Protein AF-A0AAU7K905-F1 (afdb_monomer_lite)

Radius of gyration: 33.21 Å; chains: 1; bounding box: 96×46×95 Å

pLDDT: mean 79.75, std 17.95, range [29.95, 98.88]

Secondary structure (DSSP, 8-state):
-----S-TT-EEEE-SS-EEEHHHHHHHHHHHHHHHHHTT--TT-EEEEE---HHHHHHHHHHHHHTT-EEEE--TTS---HHHHHHHTT-SEEEE-GGG----TTS-EEEHHHHS-SS---S-PPP------EEEEEETTTTEEEEEEHHHHHHHHHHHHHHS---TT-EEEEETTS-HHHHHHHHHHHHHTTPEEEEE-SSTTS--------SS----EEEEE------GGGTT-TTHHHHHHHHHHHHTT--EEEE----SSSTTTT-S-HHHHHHHHHHH-SSSEEEEEEEEGGGS-HHHHHHHHHHHHHHHTS-EEEEEE----GGGGGG-GGGTTTHHHHHHHHHHHHHHHHTT--EEEE-TTS-EEEE--SSPPSSSS--EEEE--S-HHHHHHHHHTT-EEEEESSS--HHHHHHHHHHHHHHHHHTT--TTTS-EEEEEEEEE-S-HHHHHHHHHHHHHHHHHT-HHHHHHHHHH-HHHHHHHTT----SS--PPPHHHHHHHHHHHHHHIIIIISEEE-HHHHHHHHHHHHHTT--EEEEE--SS--HHHHHHHHHHHHHHHHTT-STTTT----SEEEEEHHHHHHHHH-HHHHHHHHT-SEEEEE-S--S---TTTTTTEEEE-GGGTTSHHHH-SEEEEPPTTGGGTGGGGTT----

InterPro domains:
  IPR011251 Luciferase-like domain [PF00296] (221-541)
  IPR024011 Natural product biosynthesis luciferase-like monooxygenase domain [TIGR04020] (222-572)
  IPR036661 Luciferase-like domain superfamily [G3DSA:3.20.20.30] (220-571)
  IPR036661 Luciferase-like domain superfamily [SSF51679] (220-570)
  IPR050766 Bacterial Luciferase Oxidoreductase [PTHR30137] (219-563)

Foldseek 3Di:
DDQDPPDQFAWLEAEPVDTHTPVNLLLLLVLLLVLCVVVVNAAAAEEEEEEDDPNLLQSNVSNCVQRQYAYEYEHNVLPDDCLLVCVLQVHQAYEYAPVPDDCNDPGHYDHSVSSNDPPDPDPDPPDRDPHKHKYWYADSVQRWIFIFTPVLLVVLLVVCVVQPDDDQQAEEEEAPQDDPVVSNSVSVSCSNSNYHYYYYHLDPPALDDFFDDDPDLLQAAEAAEEFADDDVVCPPPVCPLVLVVLQVCQVQPHAAYEQEDDDDANGSNVGPDLLVVLLVSLQSHAHHAYEYPADQPLLDQLLCVLQSQLSSQVSNVRRYAHAYELDDDQVSCPSPNVCNVVSVVVSVVSVVVSFCLLLFHWDWDQDPVRDTDTDHYPPHHNDNGHQYEYEDEDDLVSLLVCLLVVHAYEYELLQDDLVVLLVSLVNNLVSVVVNPHHSLSHAAEYEAAAFADDFFVVQLVQCLVLQLVLCLSDPVSLVSLCVRDVVVVVVVVVDDDDDDDDDDPPVVSVVSSNVSSVCRSQPGHCTYYLVSNLVVSVSCVVSVHHYYHHHQNSGHDSVSSVVRVVRVSVSVVSNDCVSVPDPLHQEYEDEPVSQLVQCVDPSNVSVLLNHQAYEYEDDDDDDHDPSNVVRYDYDYVVVVSDPVSSRPDMDDDDPVCSPPDNPVVNPPDD

Sequence (670 aa):
MYLSEKIAYRTALVTKAATLSVELLKSQIAAICYGLEKKNIRYNDTVFVMISDEMQLLPLAWALIRSGLKSIFYDPINGSDISSLVSSLKARCIIAARCHTIDIINYEVIAIEDLISSEILSDKDPETIEQPFSWSFYNSDTQKIYALSSKEISGFYSKLDVAVNIETGDNILLSECLPFQRRLLEMIWASINGLTIIAERLDENIPINRYKQDREILDMNFGLFYFGSYVEEAEKERYKLLFDTAKYADDHGFTSVWTPERHFNEFGGLYPNPSVISAALAVSTSKVQIRSGSLVAPLHHAARIAEDWSVVDNLSGGRAAISFASGWQCDDFIFFPENYSVRHEHMMLQLDEVRRLWEGQKVTFKNGLGNDIQVAIYPKPVQKKLPVWITVAGKVETFIDAGKIGANILTHLLWQNTDELIEKIAAYRKSLKENGFDPRSGIVSVMAHTYLGEDNETVKEKVRQPLKNYIRSSTQLIQAMVKSNDQAIAFKDKGRYGSVNGEIPEHLLDELTEIAFQRFFEHAGLLGTIEKVKEMIRKLKSYDVDEVACLTDFGLGRQDILQGLTYLNELRSFYDKTTRNSYPVSIVHCTQQSLLDAAANPELTGFLSAQQQIIVEAQDFQEIPKSLLSKVLIINDADGAGIEQMAIKSFSFSEAELKTSFNALINDEF

Structure (mmCIF, N/CA/C/O backbone):
data_AF-A0AAU7K905-F1
#
_entry.id   AF-A0AAU7K905-F1
#
loop_
_atom_site.group_PDB
_atom_site.id
_atom_site.type_symbol
_atom_site.label_atom_id
_atom_site.label_alt_id
_atom_site.label_comp_id
_atom_site.label_asym_id
_atom_site.label_entity_id
_atom_site.label_seq_id
_atom_site.pdbx_PDB_ins_code
_atom_site.Cartn_x
_atom_site.Cartn_y
_atom_site.Cartn_z
_atom_site.occupancy
_atom_site.B_iso_or_equiv
_atom_site.auth_seq_id
_atom_site.auth_comp_id
_atom_site.auth_asym_id
_atom_site.auth_atom_id
_atom_site.pdbx_PDB_model_num
ATOM 1 N N . MET A 1 1 ? -27.452 18.295 25.384 1.00 57.56 1 MET A N 1
ATOM 2 C CA . MET A 1 1 ? -26.486 17.216 25.066 1.00 57.56 1 MET A CA 1
ATOM 3 C C . MET A 1 1 ? -26.288 17.216 23.563 1.00 57.56 1 MET A C 1
ATOM 5 O O . MET A 1 1 ? -27.291 17.248 22.864 1.00 57.56 1 MET A O 1
ATOM 9 N N . TYR A 1 2 ? -25.050 17.216 23.070 1.00 65.56 2 TYR A N 1
ATOM 10 C CA . TYR A 1 2 ? -24.759 17.227 21.632 1.00 65.56 2 TYR A CA 1
ATOM 11 C C . TYR A 1 2 ? -23.857 16.049 21.285 1.00 65.56 2 TYR A C 1
ATOM 13 O O . TYR A 1 2 ? -22.916 15.764 22.022 1.00 65.56 2 TYR A O 1
ATOM 21 N N . LEU A 1 3 ? -24.150 15.371 20.174 1.00 65.06 3 LEU A N 1
ATOM 22 C CA . LEU A 1 3 ? -23.233 14.381 19.618 1.00 65.06 3 LEU A CA 1
ATOM 23 C C . LEU A 1 3 ? -21.986 15.125 19.125 1.00 65.06 3 LEU A C 1
ATOM 25 O O . LEU A 1 3 ? -22.121 16.115 18.407 1.00 65.06 3 LEU A O 1
ATOM 29 N N . SER A 1 4 ? -20.793 14.672 19.510 1.00 60.16 4 SER A N 1
ATOM 30 C CA . SER A 1 4 ? -19.552 15.374 19.172 1.00 60.16 4 SER A CA 1
ATOM 31 C C . SER A 1 4 ? -19.390 15.562 17.660 1.00 60.16 4 SER A C 1
ATOM 33 O O . SER A 1 4 ? -19.413 14.600 16.893 1.00 60.16 4 SER A O 1
ATOM 35 N N . GLU A 1 5 ? -19.164 16.803 17.226 1.00 55.59 5 GLU A N 1
ATOM 36 C CA . GLU A 1 5 ? -18.788 17.125 15.841 1.00 55.59 5 GLU A CA 1
ATOM 37 C C . GLU A 1 5 ? -17.278 17.052 15.605 1.00 55.59 5 GLU A C 1
ATOM 39 O O . GLU A 1 5 ? -16.818 17.185 14.472 1.00 55.59 5 GLU A O 1
ATOM 44 N N . LYS A 1 6 ? -16.489 16.853 16.670 1.00 46.66 6 LYS A N 1
ATOM 45 C CA . LYS A 1 6 ? -15.054 17.150 16.656 1.00 46.66 6 LYS A CA 1
ATOM 46 C C . LYS A 1 6 ? -14.233 16.301 15.687 1.00 46.66 6 LYS A C 1
ATOM 48 O O . LYS A 1 6 ? -13.104 16.692 15.416 1.00 46.66 6 LYS A O 1
ATOM 53 N N . ILE A 1 7 ? -14.753 15.198 15.136 1.00 47.22 7 ILE A N 1
ATOM 54 C CA . ILE A 1 7 ? -14.076 14.433 14.074 1.00 47.22 7 ILE A CA 1
ATOM 55 C C . ILE A 1 7 ? -15.118 13.758 13.159 1.00 47.22 7 ILE A C 1
ATOM 57 O O . ILE A 1 7 ? -15.653 12.702 13.487 1.00 47.22 7 ILE A O 1
ATOM 61 N N . ALA A 1 8 ? -15.378 14.331 11.981 1.00 38.41 8 ALA A N 1
ATOM 62 C CA . ALA A 1 8 ? -16.403 13.875 11.029 1.00 38.41 8 ALA A CA 1
ATOM 63 C C . ALA A 1 8 ? -16.128 12.527 10.312 1.00 38.41 8 ALA A C 1
ATOM 65 O O . ALA A 1 8 ? -16.880 12.157 9.424 1.00 38.41 8 ALA A O 1
ATOM 66 N N . TYR A 1 9 ? -15.096 11.762 10.684 1.00 48.28 9 TYR A N 1
ATOM 67 C CA . TYR A 1 9 ? -14.686 10.545 9.956 1.00 48.28 9 TYR A CA 1
ATOM 68 C C . TYR A 1 9 ? -14.266 9.388 10.878 1.00 48.28 9 TYR A C 1
ATOM 70 O O . TYR A 1 9 ? -13.428 8.563 10.517 1.00 48.28 9 TYR A O 1
ATOM 78 N N . ARG A 1 10 ? -14.816 9.337 12.098 1.00 67.94 10 ARG A N 1
ATOM 79 C CA . ARG A 1 10 ? -14.471 8.328 13.111 1.00 67.94 10 ARG A CA 1
ATOM 80 C C . ARG A 1 10 ? -15.519 7.208 13.205 1.00 67.94 10 ARG A C 1
ATOM 82 O O . ARG A 1 10 ? -16.680 7.384 12.838 1.00 67.94 10 ARG A O 1
ATOM 89 N N . THR A 1 11 ? -15.104 6.053 13.727 1.00 76.81 11 THR A N 1
ATOM 90 C CA . THR A 1 11 ? -16.010 4.996 14.204 1.00 76.81 11 THR A CA 1
ATOM 91 C C . THR A 1 11 ? -16.656 5.421 15.524 1.00 76.81 11 THR A C 1
ATOM 93 O O . THR A 1 11 ? -15.945 5.847 16.433 1.00 76.81 11 THR A O 1
ATOM 96 N N . ALA A 1 12 ? -17.980 5.313 15.630 1.00 84.06 12 ALA A N 1
ATOM 97 C CA . ALA A 1 12 ? -18.737 5.619 16.842 1.00 84.06 12 ALA A CA 1
ATOM 98 C C . ALA A 1 12 ? -18.852 4.405 17.772 1.00 84.06 12 ALA A C 1
ATOM 100 O O . ALA A 1 12 ? -18.585 4.528 18.963 1.00 84.06 12 ALA A O 1
ATOM 101 N N . LEU A 1 13 ? -19.219 3.244 17.223 1.00 86.44 13 LEU A N 1
ATOM 102 C CA . LEU A 1 13 ? -19.453 2.010 17.973 1.00 86.44 13 LEU A CA 1
ATOM 103 C C . LEU A 1 13 ? -18.890 0.806 17.213 1.00 86.44 13 LEU A C 1
ATOM 105 O O . LEU A 1 13 ? -18.982 0.733 15.989 1.00 86.44 13 LEU A O 1
ATOM 109 N N . VAL A 1 14 ? -18.326 -0.136 17.957 1.00 83.56 14 VAL A N 1
ATOM 110 C CA . VAL A 1 14 ? -17.782 -1.407 17.485 1.00 83.56 14 VAL A CA 1
ATOM 111 C C . VAL A 1 14 ? -18.382 -2.508 18.339 1.00 83.56 14 VAL A C 1
ATOM 113 O O . VAL A 1 14 ? -18.358 -2.405 19.564 1.00 83.56 14 VAL A O 1
ATOM 116 N N . THR A 1 15 ? -18.896 -3.546 17.695 1.00 81.00 15 THR A N 1
ATOM 117 C CA . THR A 1 15 ? -19.285 -4.809 18.331 1.00 81.00 15 THR A CA 1
ATOM 118 C C . THR A 1 15 ? -18.633 -5.956 17.571 1.00 81.00 15 THR A C 1
ATOM 120 O O . THR A 1 15 ? -18.072 -5.767 16.487 1.00 81.00 15 THR A O 1
ATOM 123 N N . LYS A 1 16 ? -18.792 -7.177 18.077 1.00 71.31 16 LYS A N 1
ATOM 124 C CA . LYS A 1 16 ? -18.232 -8.378 17.449 1.00 71.31 16 LYS A CA 1
ATOM 125 C C . LYS A 1 16 ? -18.701 -8.585 16.017 1.00 71.31 16 LYS A C 1
ATOM 127 O O . LYS A 1 16 ? -17.991 -9.155 15.190 1.00 71.31 16 LYS A O 1
ATOM 132 N N . ALA A 1 17 ? -19.932 -8.163 15.741 1.00 68.31 17 ALA A N 1
ATOM 133 C CA . ALA A 1 17 ? -20.607 -8.409 14.479 1.00 68.31 17 ALA A CA 1
ATOM 134 C C . ALA A 1 17 ? -20.455 -7.259 13.474 1.00 68.31 17 ALA A C 1
ATOM 136 O O . ALA A 1 17 ? -20.568 -7.500 12.271 1.00 68.31 17 ALA A O 1
ATOM 137 N N . ALA A 1 18 ? -20.248 -6.019 13.934 1.00 76.62 18 ALA A N 1
ATOM 138 C CA . ALA A 1 18 ? -20.333 -4.849 13.068 1.00 76.62 18 ALA A CA 1
ATOM 139 C C . ALA A 1 18 ? -19.578 -3.621 13.607 1.00 76.62 18 ALA A C 1
ATOM 141 O O . ALA A 1 18 ? -19.171 -3.545 14.764 1.00 76.62 18 ALA A O 1
ATOM 142 N N . THR A 1 19 ? -19.464 -2.611 12.744 1.00 80.75 19 THR A N 1
ATOM 143 C CA . THR A 1 19 ? -18.929 -1.285 13.060 1.00 80.75 19 THR A CA 1
ATOM 144 C C . THR A 1 19 ? -19.926 -0.220 12.609 1.00 80.75 19 THR A C 1
ATOM 146 O O . THR A 1 19 ? -20.408 -0.262 11.477 1.00 80.75 19 THR A O 1
ATOM 149 N N . LEU A 1 20 ? -20.174 0.782 13.454 1.00 80.25 20 LEU A N 1
ATOM 150 C CA . LEU A 1 20 ? -21.014 1.943 13.165 1.00 80.25 20 LEU A CA 1
ATOM 151 C C . LEU A 1 20 ? -20.163 3.216 13.104 1.00 80.25 20 LEU A C 1
ATOM 153 O O . LEU A 1 20 ? -19.542 3.611 14.093 1.00 80.25 20 LEU A O 1
ATOM 157 N N . SER A 1 21 ? -20.127 3.882 11.947 1.00 81.94 21 SER A N 1
ATOM 158 C CA . SER A 1 21 ? -19.448 5.176 11.788 1.00 81.94 21 SER A CA 1
ATOM 159 C C . SER A 1 21 ? -20.262 6.323 12.397 1.00 81.94 21 SER A C 1
ATOM 161 O O . SER A 1 21 ? -21.481 6.227 12.526 1.00 81.94 21 SER A O 1
ATOM 163 N N . VAL A 1 22 ? -19.609 7.438 12.747 1.00 79.88 22 VAL A N 1
ATOM 164 C CA . VAL A 1 22 ? -20.302 8.647 13.240 1.00 79.88 22 VAL A CA 1
ATOM 165 C C . VAL A 1 22 ? -21.291 9.189 12.199 1.00 79.88 22 VAL A C 1
ATOM 167 O O . VAL A 1 22 ? -22.382 9.624 12.556 1.00 79.88 22 VAL A O 1
ATOM 170 N N . GLU A 1 23 ? -20.938 9.140 10.915 1.00 77.06 23 GLU A N 1
ATOM 171 C CA . GLU A 1 23 ? -21.804 9.579 9.813 1.00 77.06 23 GLU A CA 1
ATOM 172 C C . GLU A 1 23 ? -23.053 8.697 9.678 1.00 77.06 23 GLU A C 1
ATOM 174 O O . GLU A 1 23 ? -24.173 9.204 9.565 1.00 77.06 23 GLU A O 1
ATOM 179 N N . LEU A 1 24 ? -22.879 7.375 9.767 1.00 80.94 24 LEU A N 1
ATOM 180 C CA . LEU A 1 24 ? -23.996 6.441 9.722 1.00 80.94 24 LEU A CA 1
ATOM 181 C C . LEU A 1 24 ? -24.872 6.563 10.975 1.00 80.94 24 LEU A C 1
ATOM 183 O O . LEU A 1 24 ? -26.093 6.572 10.848 1.00 80.94 24 LEU A O 1
ATOM 187 N N . LEU A 1 25 ? -24.276 6.749 12.159 1.00 85.38 25 LEU A N 1
ATOM 188 C CA . LEU A 1 25 ? -25.006 7.026 13.400 1.00 85.38 25 LEU A CA 1
ATOM 189 C C . LEU A 1 25 ? -25.873 8.286 13.263 1.00 85.38 25 LEU A C 1
ATOM 191 O O . LEU A 1 25 ? -27.060 8.242 13.571 1.00 85.38 25 LEU A O 1
ATOM 195 N N . LYS A 1 26 ? -25.320 9.397 12.756 1.00 83.75 26 LYS A N 1
ATOM 196 C CA . LYS A 1 26 ? -26.085 10.633 12.501 1.00 83.75 26 LYS A CA 1
ATOM 197 C C . LYS A 1 26 ? -27.247 10.393 11.541 1.00 83.75 26 LYS A C 1
ATOM 199 O O . LYS A 1 26 ? -28.369 10.814 11.820 1.00 83.75 26 LYS A O 1
ATOM 204 N N . SER A 1 27 ? -26.981 9.679 10.450 1.00 82.50 27 SER A N 1
ATOM 205 C CA . SER A 1 27 ? -27.988 9.344 9.441 1.00 82.50 27 SER A CA 1
ATOM 206 C C . SER A 1 27 ? -29.118 8.496 10.030 1.00 82.50 27 SER A C 1
ATOM 208 O O . SER A 1 27 ? -30.290 8.774 9.788 1.00 82.50 27 SER A O 1
ATOM 210 N N . GLN A 1 28 ? -28.787 7.502 10.861 1.00 87.44 28 GLN A N 1
ATOM 211 C CA . GLN A 1 28 ? -29.771 6.669 11.552 1.00 87.44 28 GLN A CA 1
ATOM 212 C C . GLN A 1 28 ? -30.577 7.463 12.583 1.00 87.44 28 GLN A C 1
ATOM 214 O O . GLN A 1 28 ? -31.793 7.313 12.628 1.00 87.44 28 GLN A O 1
ATOM 219 N N . ILE A 1 29 ? -29.946 8.348 13.364 1.00 88.50 29 ILE A N 1
ATOM 220 C CA . ILE A 1 29 ? -30.653 9.226 14.311 1.00 88.50 29 ILE A CA 1
ATOM 221 C C . ILE A 1 29 ? -31.690 10.082 13.574 1.00 88.50 29 ILE A C 1
ATOM 223 O O . ILE A 1 29 ? -32.847 10.132 13.986 1.00 88.50 29 ILE A O 1
ATOM 227 N N . ALA A 1 30 ? -31.295 10.729 12.473 1.00 84.06 30 ALA A N 1
ATOM 228 C CA . ALA A 1 30 ? -32.196 11.561 11.678 1.00 84.06 30 ALA A CA 1
ATOM 229 C C . ALA A 1 30 ? -33.360 10.746 11.089 1.00 84.06 30 ALA A C 1
ATOM 231 O O . ALA A 1 30 ? -34.516 11.161 11.195 1.00 84.06 30 ALA A O 1
ATOM 232 N N . ALA A 1 31 ? -33.067 9.564 10.536 1.00 85.19 31 ALA A N 1
ATOM 233 C CA . ALA A 1 31 ? -34.082 8.662 9.999 1.00 85.19 31 ALA A CA 1
ATOM 234 C C . ALA A 1 31 ? -35.088 8.224 11.076 1.00 85.19 31 ALA A C 1
ATOM 236 O O . ALA A 1 31 ? -36.293 8.286 10.844 1.00 85.19 31 ALA A O 1
ATOM 237 N N . ILE A 1 32 ? -34.613 7.856 12.272 1.00 90.62 32 ILE A N 1
ATOM 238 C CA . ILE A 1 32 ? -35.480 7.447 13.383 1.00 90.62 32 ILE A CA 1
ATOM 239 C C . ILE A 1 32 ? -36.358 8.615 13.844 1.00 90.62 32 ILE A C 1
ATOM 241 O O . ILE A 1 32 ? -37.563 8.421 13.984 1.00 90.62 32 ILE A O 1
ATOM 245 N N . CYS A 1 33 ? -35.808 9.822 14.030 1.00 87.12 33 CYS A N 1
ATOM 246 C CA . CYS A 1 33 ? -36.604 11.005 14.388 1.00 87.12 33 CYS A CA 1
ATOM 247 C C . CYS A 1 33 ? -37.746 11.242 13.385 1.00 87.12 33 CYS A C 1
ATOM 249 O O . CYS A 1 33 ? -38.899 11.409 13.781 1.00 87.12 33 CYS A O 1
ATOM 251 N N . TYR A 1 34 ? -37.443 11.184 12.086 1.00 85.19 34 TYR A N 1
ATOM 252 C CA . TYR A 1 34 ? -38.445 11.332 11.031 1.00 85.19 34 TYR A CA 1
ATOM 253 C C . TYR A 1 34 ? -39.488 10.200 11.045 1.00 85.19 34 TYR A C 1
ATOM 255 O O . TYR A 1 34 ? -40.691 10.438 10.905 1.00 85.19 34 TYR A O 1
ATOM 263 N N . GLY A 1 35 ? -39.046 8.956 11.251 1.00 87.94 35 GLY A N 1
ATOM 264 C CA . GLY A 1 35 ? -39.923 7.795 11.385 1.00 87.94 35 GLY A CA 1
ATOM 265 C C . GLY A 1 35 ? -40.901 7.928 12.556 1.00 87.94 35 GLY A C 1
ATOM 266 O O . GLY A 1 35 ? -42.090 7.639 12.395 1.00 87.94 35 GLY A O 1
ATOM 267 N N . LEU A 1 36 ? -40.427 8.418 13.708 1.00 89.25 36 LEU A N 1
ATOM 268 C CA . LEU A 1 36 ? -41.250 8.685 14.893 1.00 89.25 36 LEU A CA 1
ATOM 269 C C . LEU A 1 36 ? -42.337 9.727 14.587 1.00 89.25 36 LEU A C 1
ATOM 271 O O . LEU A 1 36 ? -43.516 9.483 14.856 1.00 89.25 36 LEU A O 1
ATOM 275 N N . GLU A 1 37 ? -41.976 10.838 13.938 1.00 86.56 37 GLU A N 1
ATOM 276 C CA . GLU A 1 37 ? -42.933 11.873 13.523 1.00 86.56 37 GLU A CA 1
ATOM 277 C C . GLU A 1 37 ? -43.985 11.335 12.544 1.00 86.56 37 GLU A C 1
ATOM 279 O O . GLU A 1 37 ? -45.184 11.578 12.716 1.00 86.56 37 GLU A O 1
ATOM 284 N N . LYS A 1 38 ? -43.569 10.545 11.544 1.00 87.12 38 LYS A N 1
ATOM 285 C CA . LYS A 1 38 ? -44.470 9.919 10.558 1.00 87.12 38 LYS A CA 1
ATOM 286 C C . LYS A 1 38 ? -45.449 8.939 11.207 1.00 87.12 38 LYS A C 1
ATOM 288 O O . LYS A 1 38 ? -46.586 8.806 10.751 1.00 87.12 38 LYS A O 1
ATOM 293 N N . LYS A 1 39 ? -45.029 8.274 12.285 1.00 88.31 39 LYS A N 1
ATOM 294 C CA . LYS A 1 39 ? -45.870 7.415 13.133 1.00 88.31 39 LYS A CA 1
ATOM 295 C C . LYS A 1 39 ? -46.703 8.201 14.152 1.00 88.31 39 LYS A C 1
ATOM 297 O O . LYS A 1 39 ? -47.435 7.603 14.937 1.00 88.31 39 LYS A O 1
ATOM 302 N N . ASN A 1 40 ? -46.662 9.534 14.097 1.00 87.81 40 ASN A N 1
ATOM 303 C CA . ASN A 1 40 ? -47.396 10.436 14.977 1.00 87.81 40 ASN A CA 1
ATOM 304 C C . ASN A 1 40 ? -47.043 10.237 16.464 1.00 87.81 40 ASN A C 1
ATOM 306 O O . ASN A 1 40 ? -47.911 10.380 17.325 1.00 87.81 40 ASN A O 1
ATOM 310 N N . ILE A 1 41 ? -45.781 9.896 16.741 1.00 89.25 41 ILE A N 1
ATOM 311 C CA . ILE A 1 41 ? -45.186 9.882 18.080 1.00 89.25 41 ILE A CA 1
ATOM 312 C C . ILE A 1 41 ? -44.558 11.255 18.292 1.00 89.25 41 ILE A C 1
ATOM 314 O O . ILE A 1 41 ? -43.753 11.706 17.476 1.00 89.25 41 ILE A O 1
ATOM 318 N N . ARG A 1 42 ? -44.969 11.953 19.347 1.00 83.81 42 ARG A N 1
ATOM 319 C CA . ARG A 1 42 ? -44.651 13.369 19.558 1.00 83.81 42 ARG A CA 1
ATOM 320 C C . ARG A 1 42 ? -44.002 13.593 20.913 1.00 83.81 42 ARG A C 1
ATOM 322 O O . ARG A 1 42 ? -44.074 12.747 21.795 1.00 83.81 42 ARG A O 1
ATOM 329 N N . TYR A 1 43 ? -43.411 14.773 21.076 1.00 84.31 43 TYR A N 1
ATOM 330 C CA . TYR A 1 43 ? -42.868 15.256 22.344 1.00 84.31 43 TYR A CA 1
ATOM 331 C C . TYR A 1 43 ? -43.744 14.873 23.550 1.00 84.31 43 TYR A C 1
ATOM 333 O O . TYR A 1 43 ? -44.965 15.036 23.500 1.00 84.31 43 TYR A O 1
ATOM 341 N N . ASN A 1 44 ? -43.108 14.413 24.634 1.00 82.06 44 ASN A N 1
ATOM 342 C CA . ASN A 1 44 ? -43.742 13.978 25.885 1.00 82.06 44 ASN A CA 1
ATOM 343 C C . ASN A 1 44 ? -44.540 12.654 25.814 1.00 82.06 44 ASN A C 1
ATOM 345 O O . ASN A 1 44 ? -45.006 12.181 26.857 1.00 82.06 44 ASN A O 1
ATOM 349 N N . ASP A 1 45 ? -44.666 12.017 24.641 1.00 87.00 45 ASP A N 1
ATOM 350 C CA . ASP A 1 45 ? -45.200 10.654 24.556 1.00 87.00 45 ASP A CA 1
ATOM 351 C C . ASP A 1 45 ? -44.290 9.677 25.311 1.00 87.00 45 ASP A C 1
ATOM 353 O O . ASP A 1 45 ? -43.060 9.786 25.302 1.00 87.00 45 ASP A O 1
ATOM 357 N N . THR A 1 46 ? -44.913 8.698 25.969 1.00 87.50 46 THR A N 1
ATOM 358 C CA . THR A 1 46 ? -44.197 7.616 26.654 1.00 87.50 46 THR A CA 1
ATOM 359 C C . THR A 1 46 ? -43.962 6.460 25.698 1.00 87.50 46 THR A C 1
ATOM 361 O O . THR A 1 46 ? -44.913 5.952 25.109 1.00 87.50 46 THR A O 1
ATOM 364 N N . VAL A 1 47 ? -42.714 6.030 25.545 1.00 89.75 47 VAL A N 1
ATOM 365 C CA . VAL A 1 47 ? -42.321 4.954 24.630 1.00 89.75 47 VAL A CA 1
ATOM 366 C C . VAL A 1 47 ? -41.553 3.890 25.394 1.00 89.75 47 VAL A C 1
ATOM 368 O O . VAL A 1 47 ? -40.613 4.194 26.129 1.00 89.75 47 VAL A O 1
ATOM 371 N N . PHE A 1 48 ? -41.953 2.637 25.205 1.00 89.06 48 PHE A N 1
ATOM 372 C CA . PHE A 1 48 ? -41.273 1.487 25.787 1.00 89.06 48 PHE A CA 1
ATOM 373 C C . PHE A 1 48 ? -40.252 0.938 24.785 1.00 89.06 48 PHE A C 1
ATOM 375 O O . PHE A 1 48 ? -40.588 0.755 23.618 1.00 89.06 48 PHE A O 1
ATOM 382 N N . VAL A 1 49 ? -39.012 0.698 25.207 1.00 89.75 49 VAL A N 1
ATOM 383 C CA . VAL A 1 49 ? -37.908 0.281 24.329 1.00 89.75 49 VAL A CA 1
ATOM 384 C C . VAL A 1 49 ? -37.424 -1.103 24.733 1.00 89.75 49 VAL A C 1
ATOM 386 O O . VAL A 1 49 ? -36.997 -1.301 25.868 1.00 89.75 49 VAL A O 1
ATOM 389 N N . MET A 1 50 ? -37.460 -2.037 23.784 1.00 86.56 50 MET A N 1
ATOM 390 C CA . MET A 1 50 ? -37.040 -3.429 23.942 1.00 86.56 50 MET A CA 1
ATOM 391 C C . MET A 1 50 ? -36.013 -3.805 22.874 1.00 86.56 50 MET A C 1
ATOM 393 O O . MET A 1 50 ? -36.294 -4.558 21.939 1.00 86.56 50 MET A O 1
ATOM 397 N N . ILE A 1 51 ? -34.816 -3.241 22.998 1.00 85.69 51 ILE A N 1
ATOM 398 C CA . ILE A 1 51 ? -33.695 -3.494 22.091 1.00 85.69 51 ILE A CA 1
ATOM 399 C C . ILE A 1 51 ? -32.460 -3.793 22.932 1.00 85.69 51 ILE A C 1
ATOM 401 O O . ILE A 1 51 ? -32.102 -3.000 23.799 1.00 85.69 51 ILE A O 1
ATOM 405 N N . SER A 1 52 ? -31.825 -4.932 22.662 1.00 77.94 52 SER A N 1
ATOM 406 C CA . SER A 1 52 ? -30.562 -5.347 23.281 1.00 77.94 52 SER A CA 1
ATOM 407 C C . SER A 1 52 ? -29.344 -5.081 22.395 1.00 77.94 52 SER A C 1
ATOM 409 O O . SER A 1 52 ? -28.269 -4.861 22.936 1.00 77.94 52 SER A O 1
ATOM 411 N N . ASP A 1 53 ? -29.508 -5.059 21.066 1.00 85.88 53 ASP A N 1
ATOM 412 C CA . ASP A 1 53 ? -28.423 -4.795 20.111 1.00 85.88 53 ASP A CA 1
ATOM 413 C C . ASP A 1 53 ? -27.960 -3.334 20.190 1.00 85.88 53 ASP A C 1
ATOM 415 O O . ASP A 1 53 ? -28.704 -2.402 19.865 1.00 85.88 53 ASP A O 1
ATOM 419 N N . GLU A 1 54 ? -26.707 -3.130 20.586 1.00 87.75 54 GLU A N 1
ATOM 420 C CA . GLU A 1 54 ? -26.076 -1.825 20.757 1.00 87.75 54 GLU A CA 1
ATOM 421 C C . GLU A 1 54 ? -26.051 -1.013 19.455 1.00 87.75 54 GLU A C 1
ATOM 423 O O . GLU A 1 54 ? -26.158 0.218 19.501 1.00 87.75 54 GLU A O 1
ATOM 428 N N . MET A 1 55 ? -25.971 -1.685 18.298 1.00 88.31 55 MET A N 1
ATOM 429 C CA . MET A 1 55 ? -25.972 -1.047 16.975 1.00 88.31 55 MET A CA 1
ATOM 430 C C . MET A 1 55 ? -27.300 -0.364 16.658 1.00 88.31 55 MET A C 1
ATOM 432 O O . MET A 1 55 ? -27.326 0.625 15.928 1.00 88.31 55 MET A O 1
ATOM 436 N N . GLN A 1 56 ? -28.398 -0.870 17.215 1.00 90.25 56 GLN A N 1
ATOM 437 C CA . GLN A 1 56 ? -29.737 -0.302 17.074 1.00 90.25 56 GLN A CA 1
ATOM 438 C C . GLN A 1 56 ? -30.087 0.616 18.252 1.00 90.25 56 GLN A C 1
ATOM 440 O O . GLN A 1 56 ? -30.715 1.665 18.080 1.00 90.25 56 GLN A O 1
ATOM 445 N N . LEU A 1 57 ? -29.651 0.239 19.454 1.00 90.69 57 LEU A N 1
ATOM 446 C CA . LEU A 1 57 ? -29.980 0.915 20.699 1.00 90.69 57 LEU A CA 1
ATOM 447 C C . LEU A 1 57 ? -29.351 2.310 20.791 1.00 90.69 57 LEU A C 1
ATOM 449 O O . LEU A 1 57 ? -30.029 3.243 21.220 1.00 90.69 57 LEU A O 1
ATOM 453 N N . LEU A 1 58 ? -28.093 2.484 20.366 1.00 92.44 58 LEU A N 1
ATOM 454 C CA . LEU A 1 58 ? -27.407 3.780 20.437 1.00 92.44 58 LEU A CA 1
ATOM 455 C C . LEU A 1 58 ? -28.058 4.861 19.546 1.00 92.44 58 LEU A C 1
ATOM 457 O O . LEU A 1 58 ? -28.364 5.939 20.069 1.00 92.44 58 LEU A O 1
ATOM 461 N N . PRO A 1 59 ? -28.317 4.620 18.242 1.00 92.00 59 PRO A N 1
ATOM 462 C CA . PRO A 1 59 ? -29.068 5.561 17.412 1.00 92.00 59 PRO A CA 1
ATOM 463 C C . PRO A 1 59 ? -30.470 5.851 17.956 1.00 92.00 59 PRO A C 1
ATOM 465 O O . PRO A 1 59 ? -30.886 7.011 17.979 1.00 92.00 59 PRO A O 1
ATOM 468 N N . LEU A 1 60 ? -31.189 4.822 18.426 1.00 93.25 60 LEU A N 1
ATOM 469 C CA . LEU A 1 60 ? -32.534 4.988 18.974 1.00 93.25 60 LEU A CA 1
ATOM 470 C C . LEU A 1 60 ? -32.523 5.862 20.227 1.00 93.25 60 LEU A C 1
ATOM 472 O O . LEU A 1 60 ? -33.292 6.812 20.305 1.00 93.25 60 LEU A O 1
ATOM 476 N N . ALA A 1 61 ? -31.636 5.593 21.185 1.00 91.19 61 ALA A N 1
ATOM 477 C CA . ALA A 1 61 ? -31.521 6.384 22.405 1.00 91.19 61 ALA A CA 1
ATOM 478 C C . ALA A 1 61 ? -31.274 7.870 22.101 1.00 91.19 61 ALA A C 1
ATOM 480 O O . ALA A 1 61 ? -31.947 8.738 22.661 1.00 91.19 61 ALA A O 1
ATOM 481 N N . TRP A 1 62 ? -30.374 8.169 21.159 1.00 90.25 62 TRP A N 1
ATOM 482 C CA . TRP A 1 62 ? -30.144 9.536 20.695 1.00 90.25 62 TRP A CA 1
ATOM 483 C C . TRP A 1 62 ? -31.378 10.162 20.042 1.00 90.25 62 TRP A C 1
ATOM 485 O O . TRP A 1 62 ? -31.675 11.326 20.313 1.00 90.25 62 TRP A O 1
ATOM 495 N N . ALA A 1 63 ? -32.103 9.415 19.208 1.00 89.44 63 ALA A N 1
ATOM 496 C CA . ALA A 1 63 ? -33.327 9.897 18.577 1.00 89.44 63 ALA A CA 1
ATOM 497 C C . ALA A 1 63 ? -34.427 10.190 19.611 1.00 89.44 63 ALA A C 1
ATOM 499 O O . ALA A 1 63 ? -35.027 11.259 19.573 1.00 89.44 63 ALA A O 1
ATOM 500 N N . LEU A 1 64 ? -34.631 9.310 20.597 1.00 89.56 64 LEU A N 1
ATOM 501 C CA . LEU A 1 64 ? -35.611 9.510 21.672 1.00 89.56 64 LEU A CA 1
ATOM 502 C C . LEU A 1 64 ? -35.287 10.746 22.528 1.00 89.56 64 LEU A C 1
ATOM 504 O O . LEU A 1 64 ? -36.198 11.509 22.856 1.00 89.56 64 LEU A O 1
ATOM 508 N N . ILE A 1 65 ? -34.001 10.971 22.844 1.00 85.75 65 ILE A N 1
ATOM 509 C CA . ILE A 1 65 ? -33.536 12.194 23.522 1.00 85.75 65 ILE A CA 1
ATOM 510 C C . ILE A 1 65 ? -33.850 13.424 22.661 1.00 85.75 65 ILE A C 1
ATOM 512 O O . ILE A 1 65 ? -34.425 14.387 23.164 1.00 85.75 65 ILE A O 1
ATOM 516 N N . ARG A 1 66 ? -33.503 13.399 21.365 1.00 83.06 66 ARG A N 1
ATOM 517 C CA . ARG A 1 66 ? -33.737 14.526 20.441 1.00 83.06 66 ARG A CA 1
ATOM 518 C C . ARG A 1 66 ? -35.220 14.830 20.232 1.00 83.06 66 ARG A C 1
ATOM 520 O O . ARG A 1 66 ? -35.579 15.992 20.092 1.00 83.06 66 ARG A O 1
ATOM 527 N N . SER A 1 67 ? -36.075 13.811 20.240 1.00 84.62 67 SER A N 1
ATOM 528 C CA . SER A 1 67 ? -37.530 13.955 20.132 1.00 84.62 67 SER A CA 1
ATOM 529 C C . SER A 1 67 ? -38.209 14.339 21.458 1.00 84.62 67 SER A C 1
ATOM 531 O O . SER A 1 67 ? -39.423 14.542 21.478 1.00 84.62 67 SER A O 1
ATOM 533 N N . GLY A 1 68 ? -37.461 14.434 22.568 1.00 82.25 68 GLY A N 1
ATOM 534 C CA . GLY A 1 68 ? -37.989 14.777 23.893 1.00 82.25 68 GLY A CA 1
ATOM 535 C C . GLY A 1 68 ? -39.044 13.786 24.397 1.00 82.25 68 GLY A C 1
ATOM 536 O O . GLY A 1 68 ? -40.064 14.175 24.970 1.00 82.25 68 GLY A O 1
ATOM 537 N N . LEU A 1 69 ? -38.837 12.496 24.125 1.00 86.62 69 LEU A N 1
ATOM 538 C CA . LEU A 1 69 ? -39.761 11.430 24.510 1.00 86.62 69 LEU A CA 1
ATOM 539 C C . LEU A 1 69 ? -39.504 10.949 25.939 1.00 86.62 69 LEU A C 1
ATOM 541 O O . LEU A 1 69 ? -38.375 10.973 26.438 1.00 86.62 69 LEU A O 1
ATOM 545 N N . LYS A 1 70 ? -40.561 10.458 26.592 1.00 86.56 70 LYS A N 1
ATOM 546 C CA . LYS A 1 70 ? -40.456 9.759 27.875 1.00 86.56 70 LYS A CA 1
ATOM 547 C C . LYS A 1 70 ? -40.121 8.298 27.597 1.00 86.56 70 LYS A C 1
ATOM 549 O O . LYS A 1 70 ? -40.997 7.494 27.292 1.00 86.56 70 LYS A O 1
ATOM 554 N N . SER A 1 71 ? -38.840 7.965 27.633 1.00 88.88 71 SER A N 1
ATOM 555 C CA . SER A 1 71 ? -38.348 6.642 27.243 1.00 88.88 71 SER A CA 1
ATOM 556 C C . SER A 1 71 ? -38.260 5.708 28.446 1.00 88.88 71 SER A C 1
ATOM 558 O O . SER A 1 71 ? -37.813 6.111 29.520 1.00 88.88 71 SER A O 1
ATOM 560 N N . ILE A 1 72 ? -38.707 4.464 28.274 1.00 87.50 72 ILE A N 1
ATOM 561 C CA . ILE A 1 72 ? -38.608 3.402 29.279 1.00 87.50 72 ILE A CA 1
ATOM 562 C C . ILE A 1 72 ? -37.823 2.251 28.664 1.00 87.50 72 ILE A C 1
ATOM 564 O O . ILE A 1 72 ? -38.344 1.518 27.826 1.00 87.50 72 ILE A O 1
ATOM 568 N N . PHE A 1 73 ? -36.562 2.118 29.060 1.00 87.38 73 PHE A N 1
ATOM 569 C CA . PHE A 1 73 ? -35.667 1.089 28.552 1.00 87.38 73 PHE A CA 1
ATOM 570 C C . PHE A 1 73 ? -35.813 -0.200 29.355 1.00 87.38 73 PHE A C 1
ATOM 572 O O . PHE A 1 73 ? -35.720 -0.207 30.588 1.00 87.38 73 PHE A O 1
ATOM 579 N N . TYR A 1 74 ? -36.033 -1.291 28.634 1.00 83.69 74 TYR A N 1
ATOM 580 C CA . TYR A 1 74 ? -36.200 -2.621 29.183 1.00 83.69 74 TYR A CA 1
ATOM 581 C C . TYR A 1 74 ? -35.222 -3.572 28.505 1.00 83.69 74 TYR A C 1
ATOM 583 O O . TYR A 1 74 ? -35.199 -3.659 27.278 1.00 83.69 74 TYR A O 1
ATOM 591 N N . ASP A 1 75 ? -34.436 -4.288 29.305 1.00 78.06 75 ASP A N 1
ATOM 592 C CA . ASP A 1 75 ? -33.545 -5.328 28.802 1.00 78.06 75 ASP A CA 1
ATOM 593 C C . ASP A 1 75 ? -34.368 -6.576 28.420 1.00 78.06 75 ASP A C 1
ATOM 595 O O . ASP A 1 75 ? -34.931 -7.223 29.312 1.00 78.06 75 ASP A O 1
ATOM 599 N N . PRO A 1 76 ? -34.457 -6.936 27.122 1.00 69.94 76 PRO A N 1
ATOM 600 C CA . PRO A 1 76 ? -35.253 -8.070 26.650 1.00 69.94 76 PRO A CA 1
ATOM 601 C C . PRO A 1 76 ? -34.822 -9.427 27.221 1.00 69.94 76 PRO A C 1
ATOM 603 O O . PRO A 1 76 ? -35.605 -10.374 27.170 1.00 69.94 76 PRO A O 1
ATOM 606 N N . ILE A 1 77 ? -33.598 -9.542 27.749 1.00 66.06 77 ILE A N 1
ATOM 607 C CA . ILE A 1 77 ? -33.073 -10.785 28.334 1.00 66.06 77 ILE A CA 1
ATOM 608 C C . ILE A 1 77 ? -33.790 -11.114 29.654 1.00 66.06 77 ILE A C 1
ATOM 610 O O . ILE A 1 77 ? -33.918 -12.282 30.032 1.00 66.06 77 ILE A O 1
ATOM 614 N N . ASN A 1 78 ? -34.338 -10.103 30.328 1.00 64.38 78 ASN A N 1
ATOM 615 C CA . ASN A 1 78 ? -35.120 -10.282 31.541 1.00 64.38 78 ASN A CA 1
ATOM 616 C C . ASN A 1 78 ? -36.508 -10.829 31.171 1.00 64.38 78 ASN A C 1
ATOM 618 O O . ASN A 1 78 ? -37.374 -10.107 30.689 1.00 64.38 78 ASN A O 1
ATOM 622 N N . GLY A 1 79 ? -36.738 -12.128 31.368 1.00 57.22 79 GLY A N 1
ATOM 623 C CA . GLY A 1 79 ? -37.956 -12.848 30.956 1.00 57.22 79 GLY A CA 1
ATOM 624 C C . GLY A 1 79 ? -39.249 -12.535 31.734 1.00 57.22 79 GLY A C 1
ATOM 625 O O . GLY A 1 79 ? -40.086 -13.423 31.885 1.00 57.22 79 GLY A O 1
ATOM 626 N N . SER A 1 80 ? -39.415 -11.325 32.277 1.00 65.75 80 SER A N 1
ATOM 627 C CA . SER A 1 80 ? -40.623 -10.893 33.003 1.00 65.75 80 SER A CA 1
ATOM 628 C C . SER A 1 80 ? -41.820 -10.635 32.071 1.00 65.75 80 SER A C 1
ATOM 630 O O . SER A 1 80 ? -41.647 -10.234 30.921 1.00 65.75 80 SER A O 1
ATOM 632 N N . ASP A 1 81 ? -43.051 -10.803 32.578 1.00 65.69 81 ASP A N 1
ATOM 633 C CA . ASP A 1 81 ? -44.270 -10.416 31.849 1.00 65.69 81 ASP A CA 1
ATOM 634 C C . ASP A 1 81 ? -44.401 -8.888 31.761 1.00 65.69 81 ASP A C 1
ATOM 636 O O . ASP A 1 81 ? -44.859 -8.205 32.681 1.00 65.69 81 ASP A O 1
ATOM 640 N N . ILE A 1 82 ? -44.008 -8.360 30.607 1.00 71.62 82 ILE A N 1
ATOM 641 C CA . ILE A 1 82 ? -44.051 -6.940 30.258 1.00 71.62 82 ILE A CA 1
ATOM 642 C C . ILE A 1 82 ? -45.464 -6.406 29.999 1.00 71.62 82 ILE A C 1
ATOM 644 O O . ILE A 1 82 ? -45.662 -5.192 30.027 1.00 71.62 82 ILE A O 1
ATOM 648 N N . SER A 1 83 ? -46.461 -7.264 29.759 1.00 67.81 83 SER A N 1
ATOM 649 C CA . SER A 1 83 ? -47.802 -6.829 29.331 1.00 67.81 83 SER A CA 1
ATOM 650 C C . SER A 1 83 ? -48.482 -5.983 30.409 1.00 67.81 83 SER A C 1
ATOM 652 O O . SER A 1 83 ? -49.100 -4.954 30.121 1.00 67.81 83 SER A O 1
ATOM 654 N N . SER A 1 84 ? -48.318 -6.394 31.669 1.00 66.69 84 SER A N 1
ATOM 655 C CA . SER A 1 84 ? -48.802 -5.669 32.847 1.00 66.69 84 SER A CA 1
ATOM 656 C C . SER A 1 84 ? -48.085 -4.325 33.032 1.00 66.69 84 SER A C 1
ATOM 658 O O . SER A 1 84 ? -48.725 -3.308 33.311 1.00 66.69 84 SER A O 1
ATOM 660 N N . LEU A 1 85 ? -46.772 -4.303 32.789 1.00 69.12 85 LEU A N 1
ATOM 661 C CA . LEU A 1 85 ? -45.911 -3.135 32.932 1.00 69.12 85 LEU A CA 1
ATOM 662 C C . LEU A 1 85 ? -46.243 -2.066 31.884 1.00 69.12 85 LEU A C 1
ATOM 664 O O . LEU A 1 85 ? -46.542 -0.927 32.243 1.00 69.12 85 LEU A O 1
ATOM 668 N N . VAL A 1 86 ? -46.291 -2.447 30.604 1.00 71.12 86 VAL A N 1
ATOM 669 C CA . VAL A 1 86 ? -46.649 -1.560 29.486 1.00 71.12 86 VAL A CA 1
ATOM 670 C C . VAL A 1 86 ? -48.058 -0.991 29.676 1.00 71.12 86 VAL A C 1
ATOM 672 O O . VAL A 1 86 ? -48.265 0.216 29.509 1.00 71.12 86 VAL A O 1
ATOM 675 N N . SER A 1 87 ? -49.005 -1.842 30.095 1.00 68.94 87 SER A N 1
ATOM 676 C CA . SER A 1 87 ? -50.385 -1.439 30.387 1.00 68.94 87 SER A CA 1
ATOM 677 C C . SER A 1 87 ? -50.462 -0.394 31.488 1.00 68.94 87 SER A C 1
ATOM 679 O O . SER A 1 87 ? -51.143 0.624 31.344 1.00 68.94 87 SER A O 1
ATOM 681 N N . SER A 1 88 ? -49.730 -0.625 32.579 1.00 68.50 88 SER A N 1
ATOM 682 C CA . SER A 1 88 ? -49.701 0.301 33.703 1.00 68.50 88 SER A CA 1
ATOM 683 C C . SER A 1 88 ? -49.134 1.658 33.297 1.00 68.50 88 SER A C 1
ATOM 685 O O . SER A 1 88 ? -49.712 2.664 33.680 1.00 68.50 88 SER A O 1
ATOM 687 N N . LEU A 1 89 ? -48.094 1.691 32.451 1.00 69.31 89 LEU A N 1
ATOM 688 C CA . LEU A 1 89 ? -47.322 2.888 32.097 1.00 69.31 89 LEU A CA 1
ATOM 689 C C . LEU A 1 89 ? -47.930 3.752 30.986 1.00 69.31 89 LEU A C 1
ATOM 691 O O . LEU A 1 89 ? -47.352 4.780 30.637 1.00 69.31 89 LEU A O 1
ATOM 695 N N . LYS A 1 90 ? -49.089 3.364 30.435 1.00 75.56 90 LYS A N 1
ATOM 696 C CA . LYS A 1 90 ? -49.766 4.073 29.331 1.00 75.56 90 LYS A CA 1
ATOM 697 C C . LYS A 1 90 ? -48.815 4.426 28.175 1.00 75.56 90 LYS A C 1
ATOM 699 O O . LYS A 1 90 ? -48.908 5.513 27.604 1.00 75.56 90 LYS A O 1
ATOM 704 N N . ALA A 1 91 ? -47.898 3.518 27.837 1.00 82.50 91 ALA A N 1
ATOM 705 C CA . ALA A 1 91 ? -46.983 3.731 26.723 1.00 82.50 91 ALA A CA 1
ATOM 706 C C . ALA A 1 91 ? -47.771 3.897 25.412 1.00 82.50 91 ALA A C 1
ATOM 708 O O . ALA A 1 91 ? -48.729 3.172 25.148 1.00 82.50 91 ALA A O 1
ATOM 709 N N . ARG A 1 92 ? -47.367 4.857 24.580 1.00 86.19 92 ARG A N 1
ATOM 710 C CA . ARG A 1 92 ? -47.967 5.123 23.271 1.00 86.19 92 ARG A CA 1
ATOM 711 C C . ARG A 1 92 ? -47.738 3.961 22.308 1.00 86.19 92 ARG A C 1
ATOM 713 O O . ARG A 1 92 ? -48.639 3.629 21.540 1.00 86.19 92 ARG A O 1
ATOM 720 N N . CYS A 1 93 ? -46.533 3.400 22.346 1.00 89.19 93 CYS A N 1
ATOM 721 C CA . CYS A 1 93 ? -46.088 2.269 21.545 1.00 89.19 93 CYS A CA 1
ATOM 722 C C . CYS A 1 93 ? -44.899 1.573 22.222 1.00 89.19 93 CYS A C 1
ATOM 724 O O . CYS A 1 93 ? -44.308 2.090 23.180 1.00 89.19 93 CYS A O 1
ATOM 726 N N . ILE A 1 94 ? -44.554 0.408 21.685 1.00 88.88 94 ILE A N 1
ATOM 727 C CA . ILE A 1 94 ? -43.348 -0.341 22.021 1.00 88.88 94 ILE A CA 1
ATOM 728 C C . ILE A 1 94 ? -42.439 -0.314 20.797 1.00 88.88 94 ILE A C 1
ATOM 730 O O . ILE A 1 94 ? -42.881 -0.658 19.705 1.00 88.88 94 ILE A O 1
ATOM 734 N N . ILE A 1 95 ? -41.179 0.074 20.968 1.00 90.62 95 ILE A N 1
ATOM 735 C CA . ILE A 1 95 ? -40.156 -0.028 19.928 1.00 90.62 95 ILE A CA 1
ATOM 736 C C . ILE A 1 95 ? -39.291 -1.246 20.231 1.00 90.62 95 ILE A C 1
ATOM 738 O O . ILE A 1 95 ? -38.698 -1.337 21.307 1.00 90.62 95 ILE A O 1
ATOM 742 N N . ALA A 1 96 ? -39.214 -2.170 19.280 1.00 88.38 96 ALA A N 1
ATOM 743 C CA . ALA A 1 96 ? -38.449 -3.406 19.405 1.00 88.38 96 ALA A CA 1
ATOM 744 C C . ALA A 1 96 ? -37.698 -3.720 18.105 1.00 88.38 96 ALA A C 1
ATOM 746 O O . ALA A 1 96 ? -38.023 -3.187 17.043 1.00 88.38 96 ALA A O 1
ATOM 747 N N . ALA A 1 97 ? -36.709 -4.609 18.172 1.00 80.56 97 ALA A N 1
ATOM 748 C CA . ALA A 1 97 ? -36.122 -5.195 16.968 1.00 80.56 97 ALA A CA 1
ATOM 749 C C . ALA A 1 97 ? -37.141 -6.124 16.287 1.00 80.56 97 ALA A C 1
ATOM 751 O O . ALA A 1 97 ? -37.898 -6.824 16.968 1.00 80.56 97 ALA A O 1
ATOM 752 N N . ARG A 1 98 ? -37.154 -6.191 14.947 1.00 77.44 98 ARG A N 1
ATOM 753 C CA . ARG A 1 98 ? -38.125 -7.019 14.199 1.00 77.44 98 ARG A CA 1
ATOM 754 C C . ARG A 1 98 ? -38.137 -8.482 14.645 1.00 77.44 98 ARG A C 1
ATOM 756 O O . ARG A 1 98 ? -39.201 -9.087 14.755 1.00 77.44 98 ARG A O 1
ATOM 763 N N . CYS A 1 99 ? -36.965 -9.039 14.932 1.00 60.97 99 CYS A N 1
ATOM 764 C CA . CYS A 1 99 ? -36.792 -10.414 15.402 1.00 60.97 99 CYS A CA 1
ATOM 765 C C . CYS A 1 99 ? -37.338 -10.671 16.819 1.00 60.97 99 CYS A C 1
ATOM 767 O O . CYS A 1 99 ? -37.382 -11.823 17.244 1.00 60.97 99 CYS A O 1
ATOM 769 N N . HIS A 1 100 ? -37.718 -9.628 17.561 1.00 59.28 100 HIS A N 1
ATOM 770 C CA . HIS A 1 100 ? -38.234 -9.688 18.934 1.00 59.28 100 HIS A CA 1
ATOM 771 C C . HIS A 1 100 ? -39.642 -9.087 19.040 1.00 59.28 100 HIS A C 1
ATOM 773 O O . HIS A 1 100 ? -40.102 -8.754 20.131 1.00 59.28 100 HIS A O 1
ATOM 779 N N . THR A 1 101 ? -40.342 -8.944 17.910 1.00 59.34 101 THR A N 1
ATOM 780 C CA . THR A 1 101 ? -41.743 -8.519 17.899 1.00 59.34 101 THR A CA 1
ATOM 781 C C . THR A 1 101 ? -42.611 -9.607 18.534 1.00 59.34 101 THR A C 1
ATOM 783 O O . THR A 1 101 ? -42.933 -10.625 17.929 1.00 59.34 101 THR A O 1
ATOM 786 N N . ILE A 1 102 ? -42.943 -9.408 19.808 1.00 61.78 102 ILE A N 1
ATOM 787 C CA . ILE A 1 102 ? -43.965 -10.177 20.515 1.00 61.78 102 ILE A CA 1
ATOM 788 C C . ILE A 1 102 ? -45.293 -9.465 20.257 1.00 61.78 102 ILE A C 1
ATOM 790 O O . ILE A 1 102 ? -45.393 -8.259 20.486 1.00 61.78 102 ILE A O 1
ATOM 794 N N . ASP A 1 103 ? -46.313 -10.196 19.805 1.00 58.81 103 ASP A N 1
ATOM 795 C CA . ASP A 1 103 ? -47.676 -9.668 19.721 1.00 58.81 103 ASP A CA 1
ATOM 796 C C . ASP A 1 103 ? -48.211 -9.429 21.139 1.00 58.81 103 ASP A C 1
ATOM 798 O O . ASP A 1 103 ? -48.774 -10.313 21.789 1.00 58.81 103 ASP A O 1
ATOM 802 N N . ILE A 1 104 ? -48.012 -8.214 21.641 1.00 65.56 104 ILE A N 1
ATOM 803 C CA . ILE A 1 104 ? -48.576 -7.778 22.914 1.00 65.56 104 ILE A CA 1
ATOM 804 C C . ILE A 1 104 ? -49.983 -7.276 22.619 1.00 65.56 104 ILE A C 1
ATOM 806 O O . ILE A 1 104 ? -50.189 -6.214 22.027 1.00 65.56 104 ILE A O 1
ATOM 810 N N . ILE A 1 105 ? -50.963 -8.087 23.011 1.00 60.34 105 ILE A N 1
ATOM 811 C CA . ILE A 1 105 ? -52.383 -7.834 22.773 1.00 60.34 105 ILE A CA 1
ATOM 812 C C . ILE A 1 105 ? -52.732 -6.418 23.265 1.00 60.34 105 ILE A C 1
ATOM 814 O O . ILE A 1 105 ? -52.545 -6.096 24.437 1.00 60.34 105 ILE A O 1
ATOM 818 N N . ASN A 1 106 ? -53.285 -5.600 22.362 1.00 67.12 106 ASN A N 1
ATOM 819 C CA . ASN A 1 106 ? -53.704 -4.201 22.559 1.00 67.12 106 ASN A CA 1
ATOM 820 C C . ASN A 1 106 ? -52.611 -3.114 22.520 1.00 67.12 106 ASN A C 1
ATOM 822 O O . ASN A 1 106 ? -52.936 -1.961 22.807 1.00 67.12 106 ASN A O 1
ATOM 826 N N . TYR A 1 107 ? -51.369 -3.417 22.126 1.00 75.88 107 TYR A N 1
ATOM 827 C CA . TYR A 1 107 ? -50.316 -2.404 21.967 1.00 75.88 107 TYR A CA 1
ATOM 828 C C . TYR A 1 107 ? -49.733 -2.361 20.554 1.00 75.88 107 TYR A C 1
ATOM 830 O O . TYR A 1 107 ? -49.536 -3.385 19.907 1.00 75.88 107 TYR A O 1
ATOM 838 N N . GLU A 1 108 ? -49.445 -1.149 20.072 1.00 85.00 108 GLU A N 1
ATOM 839 C CA . GLU A 1 108 ? -48.731 -0.947 18.811 1.00 85.00 108 GLU A CA 1
ATOM 840 C C . GLU A 1 108 ? -47.238 -1.226 19.029 1.00 85.00 108 GLU A C 1
ATOM 842 O O . GLU A 1 108 ? -46.563 -0.488 19.754 1.00 85.00 108 GLU A O 1
ATOM 847 N N . VAL A 1 109 ? -46.734 -2.294 18.407 1.00 86.94 109 VAL A N 1
ATOM 848 C CA . VAL A 1 109 ? -45.306 -2.622 18.365 1.00 86.94 109 VAL A CA 1
ATOM 849 C C . VAL A 1 109 ? -44.734 -2.130 17.042 1.00 86.94 109 VAL A C 1
ATOM 851 O O . VAL A 1 109 ? -45.201 -2.508 15.969 1.00 86.94 109 VAL A O 1
ATOM 854 N N . ILE A 1 110 ? -43.724 -1.272 17.119 1.00 89.44 110 ILE A N 1
ATOM 855 C CA . ILE A 1 110 ? -43.042 -0.693 15.969 1.00 89.44 110 ILE A CA 1
ATOM 856 C C . ILE A 1 110 ? -41.648 -1.302 15.900 1.00 89.44 110 ILE A C 1
ATOM 858 O O . ILE A 1 110 ? -40.849 -1.159 16.827 1.00 89.44 110 ILE A O 1
ATOM 862 N N . ALA A 1 111 ? -41.349 -1.972 14.790 1.00 89.06 111 ALA A N 1
ATOM 863 C CA . ALA A 1 111 ? -39.997 -2.435 14.535 1.00 89.06 111 ALA A CA 1
ATOM 864 C C . ALA A 1 111 ? -39.087 -1.219 14.298 1.00 89.06 111 ALA A C 1
ATOM 866 O O . ALA A 1 111 ? -39.434 -0.340 13.504 1.00 89.06 111 ALA A O 1
ATOM 867 N N . ILE A 1 112 ? -37.922 -1.150 14.949 1.00 89.19 112 ILE A N 1
ATOM 868 C CA . ILE A 1 112 ? -36.969 -0.048 14.723 1.00 89.19 112 ILE A CA 1
ATOM 869 C C . ILE A 1 112 ? -36.580 0.061 13.243 1.00 89.19 112 ILE A C 1
ATOM 871 O O . ILE A 1 112 ? -36.430 1.159 12.712 1.00 89.19 112 ILE A O 1
ATOM 875 N N . GLU A 1 113 ? -36.507 -1.065 12.537 1.00 88.62 113 GLU A N 1
ATOM 876 C CA . GLU A 1 113 ? -36.208 -1.110 11.109 1.00 88.62 113 GLU A CA 1
ATOM 877 C C . GLU A 1 113 ? -37.288 -0.416 10.260 1.00 88.62 113 GLU A C 1
ATOM 879 O O . GLU A 1 113 ? -36.981 0.073 9.179 1.00 88.62 113 GLU A O 1
ATOM 884 N N . ASP A 1 114 ? -38.536 -0.327 10.741 1.00 86.31 114 ASP A N 1
ATOM 885 C CA . ASP A 1 114 ? -39.604 0.429 10.068 1.00 86.31 114 ASP A CA 1
ATOM 886 C C . ASP A 1 114 ? -39.497 1.945 10.311 1.00 86.31 114 ASP A C 1
ATOM 888 O O . ASP A 1 114 ? -40.049 2.732 9.538 1.00 86.31 114 ASP A O 1
ATOM 892 N N . LEU A 1 115 ? -38.801 2.367 11.375 1.00 85.94 115 LEU A N 1
ATOM 893 C CA . LEU A 1 115 ? -38.478 3.777 11.617 1.00 85.94 115 LEU A CA 1
ATOM 894 C C . LEU A 1 115 ? -37.320 4.234 10.721 1.00 85.94 115 LEU A C 1
ATOM 896 O O . LEU A 1 115 ? -37.300 5.378 10.277 1.00 85.94 115 LEU A O 1
ATOM 900 N N . ILE A 1 116 ? -36.397 3.327 10.394 1.00 81.19 116 ILE A N 1
ATOM 901 C CA . ILE A 1 116 ? -35.266 3.557 9.487 1.00 81.19 116 ILE A CA 1
ATOM 902 C C . ILE A 1 116 ? -35.709 3.253 8.040 1.00 81.19 116 ILE A C 1
ATOM 904 O O . ILE A 1 116 ? -35.206 2.343 7.386 1.00 81.19 116 ILE A O 1
ATOM 908 N N . SER A 1 117 ? -36.709 3.973 7.518 1.00 62.56 117 SER A N 1
ATOM 909 C CA . SER A 1 117 ? -37.170 3.767 6.134 1.00 62.56 117 SER A CA 1
ATOM 910 C C . SER A 1 117 ? -36.259 4.468 5.116 1.00 62.56 117 SER A C 1
ATOM 912 O O . SER A 1 117 ? -35.885 5.619 5.314 1.00 62.56 117 SER A O 1
ATOM 914 N N . SER A 1 118 ? -35.959 3.804 3.995 1.00 48.59 118 SER A N 1
ATOM 915 C CA . SER A 1 118 ? -35.002 4.207 2.944 1.00 48.59 118 SER A CA 1
ATOM 916 C C . SER A 1 118 ? -35.368 5.445 2.108 1.00 48.59 118 SER A C 1
ATOM 918 O O . SER A 1 118 ? -34.668 5.762 1.147 1.00 48.59 118 SER A O 1
ATOM 920 N N . GLU A 1 119 ? -36.462 6.137 2.420 1.00 48.03 119 GLU A N 1
ATOM 921 C CA . GLU A 1 119 ? -36.847 7.374 1.747 1.00 48.03 119 GLU A CA 1
ATOM 922 C C . GLU A 1 119 ? -36.517 8.561 2.655 1.00 48.03 119 GLU A C 1
ATOM 924 O O . GLU A 1 119 ? -37.145 8.737 3.695 1.00 48.03 119 GLU A O 1
ATOM 929 N N . ILE A 1 120 ? -35.577 9.393 2.186 1.00 47.50 120 ILE A N 1
ATOM 930 C CA . ILE A 1 120 ? -35.120 10.681 2.742 1.00 47.50 120 ILE A CA 1
ATOM 931 C C . ILE A 1 120 ? -33.882 10.579 3.662 1.00 47.50 120 ILE A C 1
ATOM 933 O O . ILE A 1 120 ? -33.960 10.637 4.883 1.00 47.50 120 ILE A O 1
ATOM 937 N N . LEU A 1 121 ? -32.700 10.560 3.034 1.00 48.38 121 LEU A N 1
ATOM 938 C CA . LEU A 1 121 ? -31.504 11.233 3.558 1.00 48.38 121 LEU A CA 1
ATOM 939 C C . LEU A 1 121 ? -31.639 12.721 3.190 1.00 48.38 121 LEU A C 1
ATOM 941 O O . LEU A 1 121 ? -31.158 13.144 2.141 1.00 48.38 121 LEU A O 1
ATOM 945 N N . SER A 1 122 ? -32.389 13.512 3.962 1.00 43.28 122 SER A N 1
ATOM 946 C CA . SER A 1 122 ? -32.332 14.970 3.800 1.00 43.28 122 SER A CA 1
ATOM 947 C C . SER A 1 122 ? -31.174 15.520 4.618 1.00 43.28 122 SER A C 1
ATOM 949 O O . SER A 1 122 ? -31.128 15.265 5.817 1.00 43.28 122 SER A O 1
ATOM 951 N N . ASP A 1 123 ? -30.346 16.372 4.011 1.00 42.38 123 ASP A N 1
ATOM 952 C CA . ASP A 1 123 ? -29.299 17.198 4.652 1.00 42.38 123 ASP A CA 1
ATOM 953 C C . ASP A 1 123 ? -29.823 18.180 5.724 1.00 42.38 123 ASP A C 1
ATOM 955 O O . ASP A 1 123 ? -29.095 19.049 6.203 1.00 42.38 123 ASP A O 1
ATOM 959 N N . LYS A 1 124 ? -31.104 18.103 6.098 1.00 41.56 124 LYS A N 1
ATOM 960 C CA . LYS A 1 124 ? -31.629 18.878 7.214 1.00 41.56 124 LYS A CA 1
ATOM 961 C C . LYS A 1 124 ? -31.334 18.131 8.500 1.00 41.56 124 LYS A C 1
ATOM 963 O O . LYS A 1 124 ? -32.039 17.183 8.838 1.00 41.56 124 LYS A O 1
ATOM 968 N N . ASP A 1 125 ? -30.331 18.609 9.229 1.00 46.88 125 ASP A N 1
ATOM 969 C CA . ASP A 1 125 ? -30.291 18.388 10.669 1.00 46.88 125 ASP A CA 1
ATOM 970 C C . ASP A 1 125 ? -31.656 18.827 11.237 1.00 46.88 125 ASP A C 1
ATOM 972 O O . ASP A 1 125 ? -32.077 19.965 10.987 1.00 46.88 125 ASP A O 1
ATOM 976 N N . PRO A 1 126 ? -32.401 17.942 11.921 1.00 44.12 126 PRO A N 1
ATOM 977 C CA . PRO A 1 126 ? -33.632 18.347 12.583 1.00 44.12 126 PRO A CA 1
ATOM 978 C C . PRO A 1 126 ? -33.312 19.465 13.583 1.00 44.12 126 PRO A C 1
ATOM 980 O O . PRO A 1 126 ? -32.267 19.426 14.236 1.00 44.12 126 PRO A O 1
ATOM 983 N N . GLU A 1 127 ? -34.188 20.472 13.675 1.00 44.03 127 GLU A N 1
ATOM 984 C CA . GLU A 1 127 ? -34.001 21.614 14.578 1.00 44.03 127 GLU A CA 1
ATOM 985 C C . GLU A 1 127 ? -33.667 21.130 15.993 1.00 44.03 127 GLU A C 1
ATOM 987 O O . GLU A 1 127 ? -34.350 20.275 16.557 1.00 44.03 127 GLU A O 1
ATOM 992 N N . THR A 1 128 ? -32.596 21.671 16.574 1.00 47.56 128 THR A N 1
ATOM 993 C CA . THR A 1 128 ? -32.204 21.370 17.947 1.00 47.56 128 THR A CA 1
ATOM 994 C C . THR A 1 128 ? -33.275 21.899 18.895 1.00 47.56 128 THR A C 1
ATOM 996 O O . THR A 1 128 ? -33.364 23.106 19.118 1.00 47.56 128 THR A O 1
ATOM 999 N N . ILE A 1 129 ? -34.094 21.017 19.463 1.00 49.22 129 ILE A N 1
ATOM 1000 C CA . ILE A 1 129 ? -35.108 21.425 20.435 1.00 49.22 129 ILE A CA 1
ATOM 1001 C C . ILE A 1 129 ? -34.551 21.221 21.849 1.00 49.22 129 ILE A C 1
ATOM 1003 O O . ILE A 1 129 ? -34.291 20.096 22.274 1.00 49.22 129 ILE A O 1
ATOM 1007 N N . GLU A 1 130 ? -34.358 22.311 22.597 1.00 55.50 130 GLU A N 1
ATOM 1008 C CA . GLU A 1 130 ? -34.022 22.274 24.028 1.00 55.50 130 GLU A CA 1
ATOM 1009 C C . GLU A 1 130 ? -35.271 21.917 24.852 1.00 55.50 130 GLU A C 1
ATOM 1011 O O . GLU A 1 130 ? -35.871 22.771 25.500 1.00 55.50 130 GLU A O 1
ATOM 1016 N N . GLN A 1 131 ? -35.712 20.659 24.796 1.00 61.94 131 GLN A N 1
ATOM 1017 C CA . GLN A 1 131 ? -36.853 20.182 25.585 1.00 61.94 131 GLN A CA 1
ATOM 1018 C C . GLN A 1 131 ? -36.393 19.225 26.693 1.00 61.94 131 GLN A C 1
ATOM 1020 O O . GLN A 1 131 ? -35.469 18.431 26.484 1.00 61.94 131 GLN A O 1
ATOM 1025 N N . PRO A 1 132 ? -37.022 19.259 27.880 1.00 65.31 132 PRO A N 1
ATOM 1026 C CA . PRO A 1 132 ? -36.770 18.266 28.912 1.00 65.31 132 PRO A CA 1
ATOM 1027 C C . PRO A 1 132 ? -37.219 16.879 28.433 1.00 65.31 132 PRO A C 1
ATOM 1029 O O . PRO A 1 132 ? -38.281 16.714 27.841 1.00 65.31 132 PRO A O 1
ATOM 1032 N N . PHE A 1 133 ? -36.407 15.865 28.718 1.00 72.06 133 PHE A N 1
ATOM 1033 C CA . PHE A 1 133 ? -36.728 14.460 28.481 1.00 72.06 133 PHE A CA 1
ATOM 1034 C C . PHE A 1 133 ? -36.674 13.701 29.808 1.00 72.06 133 PHE A C 1
ATOM 1036 O O . PHE A 1 133 ? -35.978 14.115 30.743 1.00 72.06 133 PHE A O 1
ATOM 1043 N N . SER A 1 134 ? -37.401 12.586 29.890 1.00 75.06 134 SER A N 1
ATOM 1044 C CA . SER A 1 134 ? -37.309 11.664 31.023 1.00 75.06 134 SER A CA 1
ATOM 1045 C C . SER A 1 134 ? -36.818 10.308 30.550 1.00 75.06 134 SER A C 1
ATOM 1047 O O . SER A 1 134 ? -37.368 9.739 29.603 1.00 75.06 134 SER A O 1
ATOM 1049 N N . TRP A 1 135 ? -35.828 9.782 31.251 1.00 83.25 135 TRP A N 1
ATOM 1050 C CA . TRP A 1 135 ? -35.205 8.507 30.958 1.00 83.25 135 TRP A CA 1
ATOM 1051 C C . TRP A 1 135 ? -35.505 7.544 32.093 1.00 83.25 135 TRP A C 1
ATOM 1053 O O . TRP A 1 135 ? -35.037 7.735 33.212 1.00 83.25 135 TRP A O 1
ATOM 1063 N N . SER A 1 136 ? -36.298 6.518 31.827 1.00 83.50 136 SER A N 1
ATOM 1064 C CA . SER A 1 136 ? -36.627 5.504 32.821 1.00 83.50 136 SER A CA 1
ATOM 1065 C C . SER A 1 136 ? -36.061 4.159 32.421 1.00 83.50 136 SER A C 1
ATOM 1067 O O . SER A 1 136 ? -35.908 3.860 31.237 1.00 83.50 136 SER A O 1
ATOM 1069 N N . PHE A 1 137 ? -35.786 3.325 33.408 1.00 80.12 137 PHE A N 1
ATOM 1070 C CA . PHE A 1 137 ? -35.387 1.953 33.164 1.00 80.12 137 PHE A CA 1
ATOM 1071 C C . PHE A 1 137 ? -35.994 1.018 34.196 1.00 80.12 137 PHE A C 1
ATOM 1073 O O . PHE A 1 137 ? -36.250 1.400 35.341 1.00 80.12 137 PHE A O 1
ATOM 1080 N N . TYR A 1 138 ? -36.220 -0.217 33.769 1.00 77.38 138 TYR A N 1
ATOM 1081 C CA . TYR A 1 138 ? -36.648 -1.293 34.647 1.00 77.38 138 TYR A CA 1
ATOM 1082 C C . TYR A 1 138 ? -35.425 -2.033 35.198 1.00 77.38 138 TYR A C 1
ATOM 1084 O O . TYR A 1 138 ? -34.521 -2.396 34.442 1.00 77.38 138 TYR A O 1
ATOM 1092 N N . ASN A 1 139 ? -35.393 -2.241 36.512 1.00 73.06 139 ASN A N 1
ATOM 1093 C CA . ASN A 1 139 ? -34.428 -3.111 37.174 1.00 73.06 139 ASN A CA 1
ATOM 1094 C C . ASN A 1 139 ? -35.140 -4.419 37.541 1.00 73.06 139 ASN A C 1
ATOM 1096 O O . ASN A 1 139 ? -36.100 -4.414 38.315 1.00 73.06 139 ASN A O 1
ATOM 1100 N N . SER A 1 140 ? -34.674 -5.528 36.969 1.00 67.25 140 SER A N 1
ATOM 1101 C CA . SER A 1 140 ? -35.211 -6.867 37.214 1.00 67.25 140 SER A CA 1
ATOM 1102 C C . SER A 1 140 ? -35.026 -7.330 38.655 1.00 67.25 140 SER A C 1
ATOM 1104 O O . SER A 1 140 ? -35.920 -7.979 39.195 1.00 67.25 140 SER A O 1
ATOM 1106 N N . ASP A 1 141 ? -33.905 -6.972 39.278 1.00 67.31 141 ASP A N 1
ATOM 1107 C CA . ASP A 1 141 ? -33.508 -7.469 40.595 1.00 67.31 141 ASP A CA 1
ATOM 1108 C C . ASP A 1 141 ? -34.357 -6.836 41.693 1.00 67.31 141 ASP A C 1
ATOM 1110 O O . ASP A 1 141 ? -34.797 -7.505 42.628 1.00 67.31 141 ASP A O 1
ATOM 1114 N N . THR A 1 142 ? -34.641 -5.539 41.558 1.00 70.31 142 THR A N 1
ATOM 1115 C CA . THR A 1 142 ? -35.484 -4.809 42.512 1.00 70.31 142 THR A CA 1
ATOM 1116 C C . THR A 1 142 ? -36.957 -4.783 42.117 1.00 70.31 142 THR A C 1
ATOM 1118 O O . THR A 1 142 ? -37.791 -4.400 42.939 1.00 70.31 142 THR A O 1
ATOM 1121 N N . GLN A 1 143 ? -37.287 -5.187 40.884 1.00 71.75 143 GLN A N 1
ATOM 1122 C CA . GLN A 1 143 ? -38.619 -5.073 40.279 1.00 71.75 143 GLN A CA 1
ATOM 1123 C C . GLN A 1 143 ? -39.175 -3.641 40.331 1.00 71.75 143 GLN A C 1
ATOM 1125 O O . GLN A 1 143 ? -40.373 -3.419 40.530 1.00 71.75 143 GLN A O 1
ATOM 1130 N N . LYS A 1 144 ? -38.294 -2.647 40.177 1.00 72.06 144 LYS A N 1
ATOM 1131 C CA . LYS A 1 144 ? -38.648 -1.224 40.205 1.00 72.06 144 LYS A CA 1
ATOM 1132 C C . LYS A 1 144 ? -38.355 -0.553 38.879 1.00 72.06 144 LYS A C 1
ATOM 1134 O O . LYS A 1 144 ? -37.412 -0.907 38.171 1.00 72.06 144 LYS A O 1
ATOM 1139 N N . ILE A 1 145 ? -39.139 0.482 38.592 1.00 74.88 145 ILE A N 1
ATOM 1140 C CA . ILE A 1 145 ? -38.770 1.481 37.592 1.00 74.88 145 ILE A CA 1
ATOM 1141 C C . ILE A 1 145 ? -38.109 2.647 38.301 1.00 74.88 145 ILE A C 1
ATOM 1143 O O . ILE A 1 145 ? -38.647 3.196 39.267 1.00 74.88 145 ILE A O 1
ATOM 1147 N N . TYR A 1 146 ? -36.955 3.025 37.777 1.00 75.94 146 TYR A N 1
ATOM 1148 C CA . TYR A 1 146 ? -36.211 4.197 38.190 1.00 75.94 146 TYR A CA 1
ATOM 1149 C C . TYR A 1 146 ? -36.301 5.225 37.071 1.00 75.94 146 TYR A C 1
ATOM 1151 O O . TYR A 1 146 ? -36.049 4.902 35.909 1.00 75.94 146 TYR A O 1
ATOM 1159 N N . ALA A 1 147 ? -36.684 6.447 37.422 1.00 79.69 147 ALA A N 1
ATOM 1160 C CA . ALA A 1 147 ? -36.786 7.557 36.487 1.00 79.69 147 ALA A CA 1
ATOM 1161 C C . ALA A 1 147 ? -35.673 8.575 36.749 1.00 79.69 147 ALA A C 1
ATOM 1163 O O . ALA A 1 147 ? -35.464 8.990 37.888 1.00 79.69 147 ALA A O 1
ATOM 1164 N N . LEU A 1 148 ? -35.003 8.984 35.675 1.00 78.88 148 LEU A N 1
ATOM 1165 C CA . LEU A 1 148 ? -33.971 10.009 35.646 1.00 78.88 148 LEU A CA 1
ATOM 1166 C C . LEU A 1 148 ? -34.463 11.205 34.823 1.00 78.88 148 LEU A C 1
ATOM 1168 O O . LEU A 1 148 ? -34.915 11.079 33.680 1.00 78.88 148 LEU A O 1
ATOM 1172 N N . SER A 1 149 ? -34.356 12.384 35.414 1.00 78.56 149 SER A N 1
ATOM 1173 C CA . SER A 1 149 ? -34.529 13.675 34.760 1.00 78.56 149 SER A CA 1
ATOM 1174 C C . SER A 1 149 ? -33.292 14.045 33.940 1.00 78.56 149 SER A C 1
ATOM 1176 O O . SER A 1 149 ? -32.167 13.631 34.233 1.00 78.56 149 SER A O 1
ATOM 1178 N N . SER A 1 150 ? -33.473 14.920 32.950 1.00 76.81 150 SER A N 1
ATOM 1179 C CA . SER A 1 150 ? -32.364 15.501 32.181 1.00 76.81 150 SER A CA 1
ATOM 1180 C C . SER A 1 150 ? -31.284 16.147 33.070 1.00 76.81 150 SER A C 1
ATOM 1182 O O . SER A 1 150 ? -30.098 16.085 32.740 1.00 76.81 150 SER A O 1
ATOM 1184 N N . LYS A 1 151 ? -31.668 16.714 34.226 1.00 78.12 151 LYS A N 1
ATOM 1185 C CA . LYS A 1 151 ? -30.752 17.310 35.211 1.00 78.12 151 LYS A CA 1
ATOM 1186 C C . LYS A 1 151 ? -29.874 16.265 35.904 1.00 78.12 151 LYS A C 1
ATOM 1188 O O . LYS A 1 151 ? -28.676 16.494 36.049 1.00 78.12 151 LYS A O 1
ATOM 1193 N N . GLU A 1 152 ? -30.444 15.135 36.319 1.00 79.38 152 GLU A N 1
ATOM 1194 C CA . GLU A 1 152 ? -29.689 14.050 36.965 1.00 79.38 152 GLU A CA 1
ATOM 1195 C C . GLU A 1 152 ? -28.692 13.424 35.989 1.00 79.38 152 GLU A C 1
ATOM 1197 O O . GLU A 1 152 ? -27.524 13.255 36.333 1.00 79.38 152 GLU A O 1
ATOM 1202 N N . ILE A 1 153 ? -29.110 13.179 34.744 1.00 81.06 153 ILE A N 1
ATOM 1203 C CA . ILE A 1 153 ? -28.228 12.624 33.707 1.00 81.06 153 ILE A CA 1
ATOM 1204 C C . ILE A 1 153 ? -27.097 13.604 33.374 1.00 81.06 153 ILE A C 1
ATOM 1206 O O . ILE A 1 153 ? -25.940 13.204 33.267 1.00 81.06 153 ILE A O 1
ATOM 1210 N N . SER A 1 154 ? -27.395 14.903 33.264 1.00 80.56 154 SER A N 1
ATOM 1211 C CA . SER A 1 154 ? -26.352 15.915 33.067 1.00 80.56 154 SER A CA 1
ATOM 1212 C C . SER A 1 154 ? -25.363 15.946 34.234 1.00 80.56 154 SER A C 1
ATOM 1214 O O . SER A 1 154 ? -24.161 16.042 34.004 1.00 80.56 154 SER A O 1
ATOM 1216 N N . GLY A 1 155 ? -25.850 15.855 35.476 1.00 78.56 155 GLY A N 1
ATOM 1217 C CA . GLY A 1 155 ? -24.995 15.800 36.662 1.00 78.56 155 GLY A CA 1
ATOM 1218 C C . GLY A 1 155 ? -24.098 14.562 36.680 1.00 78.56 155 GLY A C 1
ATOM 1219 O O . GLY A 1 155 ? -22.929 14.656 37.045 1.00 78.56 155 GLY A O 1
ATOM 1220 N N . PHE A 1 156 ? -24.617 13.421 36.231 1.00 81.06 156 PHE A N 1
ATOM 1221 C CA . PHE A 1 156 ? -23.849 12.191 36.068 1.00 81.06 156 PHE A CA 1
ATOM 1222 C C . PHE A 1 156 ? -22.730 12.323 35.038 1.00 81.06 156 PHE A C 1
ATOM 1224 O O . PHE A 1 156 ? -21.581 12.018 35.352 1.00 81.06 156 PHE A O 1
ATOM 1231 N N . TYR A 1 157 ? -23.026 12.860 33.853 1.00 85.50 157 TYR A N 1
ATOM 1232 C CA . TYR A 1 157 ? -22.003 13.097 32.832 1.00 85.50 157 TYR A CA 1
ATOM 1233 C C . TYR A 1 157 ? -20.929 14.072 33.314 1.00 85.50 157 TYR A C 1
ATOM 1235 O O . TYR A 1 157 ? -19.751 13.791 33.140 1.00 85.50 157 TYR A O 1
ATOM 1243 N N . SER A 1 158 ? -21.298 15.145 34.021 1.00 78.75 158 SER A N 1
ATOM 1244 C CA . SER A 1 158 ? -20.310 16.063 34.603 1.00 78.75 158 SER A CA 1
ATOM 1245 C C . SER A 1 158 ? -19.404 15.396 35.643 1.00 78.75 158 SER A C 1
ATOM 1247 O O . SER A 1 158 ? -18.236 15.757 35.750 1.00 78.75 158 SER A O 1
ATOM 1249 N N . LYS A 1 159 ? -19.907 14.418 36.409 1.00 78.12 159 LYS A N 1
ATOM 1250 C CA . LYS A 1 159 ? -19.064 13.634 37.326 1.00 78.12 159 LYS A CA 1
ATOM 1251 C C . LYS A 1 159 ? -18.107 12.720 36.564 1.00 78.12 159 LYS A C 1
ATOM 1253 O O . LYS A 1 159 ? -16.941 12.647 36.939 1.00 78.12 159 LYS A O 1
ATOM 1258 N N . LEU A 1 160 ? -18.571 12.070 35.494 1.00 80.12 160 LEU A N 1
ATOM 1259 C CA . LEU A 1 160 ? -17.708 11.266 34.625 1.00 80.12 160 LEU A CA 1
ATOM 1260 C C . LEU A 1 160 ? -16.630 12.115 33.943 1.00 80.12 160 LEU A C 1
ATOM 1262 O O . LEU A 1 160 ? -15.476 11.705 33.933 1.00 80.12 160 LEU A O 1
ATOM 1266 N N . ASP A 1 161 ? -16.967 13.313 33.461 1.00 80.50 161 ASP A N 1
ATOM 1267 C CA . ASP A 1 161 ? -16.007 14.235 32.835 1.00 80.50 161 ASP A CA 1
ATOM 1268 C C . ASP A 1 161 ? -14.885 14.667 33.801 1.00 80.50 161 ASP A C 1
ATOM 1270 O O . ASP A 1 161 ? -13.773 14.963 33.372 1.00 80.50 161 ASP A O 1
ATOM 1274 N N . VAL A 1 162 ? -15.165 14.714 35.109 1.00 74.62 162 VAL A N 1
ATOM 1275 C CA . VAL A 1 162 ? -14.168 15.030 36.148 1.00 74.62 162 VAL A CA 1
ATOM 1276 C C . VAL A 1 162 ? -13.369 13.793 36.565 1.00 74.62 162 VAL A C 1
ATOM 1278 O O . VAL A 1 162 ? -12.176 13.900 36.847 1.00 74.62 162 VAL A O 1
ATOM 1281 N N . ALA A 1 163 ? -14.020 12.633 36.652 1.00 72.75 163 ALA A N 1
ATOM 1282 C CA . ALA A 1 163 ? -13.421 11.415 37.193 1.00 72.75 163 ALA A CA 1
ATOM 1283 C C . ALA A 1 163 ? -12.590 10.640 36.157 1.00 72.75 163 ALA A C 1
ATOM 1285 O O . ALA A 1 163 ? -11.567 10.040 36.498 1.00 72.75 163 ALA A O 1
ATOM 1286 N N . VAL A 1 164 ? -13.022 10.643 34.895 1.00 80.25 164 VAL A N 1
ATOM 1287 C CA . VAL A 1 164 ? -12.405 9.868 33.819 1.00 80.25 164 VAL A CA 1
ATOM 1288 C C . VAL A 1 164 ? -11.503 10.774 32.995 1.00 80.25 164 VAL A C 1
ATOM 1290 O O . VAL A 1 164 ? -11.938 11.773 32.427 1.00 80.25 164 VAL A O 1
ATOM 1293 N N . ASN A 1 165 ? -10.226 10.410 32.905 1.00 76.69 165 ASN A N 1
ATOM 1294 C CA . ASN A 1 165 ? -9.269 11.166 32.116 1.00 76.69 165 ASN A CA 1
ATOM 1295 C C . ASN A 1 165 ? -9.377 10.740 30.650 1.00 76.69 165 ASN A C 1
ATOM 1297 O O . ASN A 1 165 ? -8.878 9.675 30.282 1.00 76.69 165 ASN A O 1
ATOM 1301 N N . ILE A 1 166 ? -10.019 11.574 29.836 1.00 80.25 166 ILE A N 1
ATOM 1302 C CA . ILE A 1 166 ? -10.305 11.299 28.428 1.00 80.25 166 ILE A CA 1
ATOM 1303 C C . ILE A 1 166 ? -9.673 12.336 27.502 1.00 80.25 166 ILE A C 1
ATOM 1305 O O . ILE A 1 166 ? -9.644 13.532 27.788 1.00 80.25 166 ILE A O 1
ATOM 1309 N N . GLU A 1 167 ? -9.221 11.883 26.340 1.00 77.62 167 GLU A N 1
ATOM 1310 C CA . GLU A 1 167 ? -8.766 12.731 25.248 1.00 77.62 167 GLU A CA 1
ATOM 1311 C C . GLU A 1 167 ? -9.633 12.482 24.003 1.00 77.62 167 GLU A C 1
ATOM 1313 O O . GLU A 1 167 ? -10.041 11.358 23.704 1.00 77.62 167 GLU A O 1
ATOM 1318 N N . THR A 1 168 ? -9.917 13.528 23.218 1.00 66.94 168 THR A N 1
ATOM 1319 C CA . THR A 1 168 ? -10.573 13.338 21.914 1.00 66.94 168 THR A CA 1
ATOM 1320 C C . THR A 1 168 ? -9.701 12.420 21.054 1.00 66.94 168 THR A C 1
ATOM 1322 O O . THR A 1 168 ? -8.537 12.735 20.813 1.00 66.94 168 THR A O 1
ATOM 1325 N N . GLY A 1 169 ? -10.246 11.290 20.598 1.00 67.56 169 GLY A N 1
ATOM 1326 C CA . GLY A 1 169 ? -9.442 10.246 19.947 1.00 67.56 169 GLY A CA 1
ATOM 1327 C C . GLY A 1 169 ? -9.241 8.978 20.785 1.00 67.56 169 GLY A C 1
ATOM 1328 O O . GLY A 1 169 ? -8.722 8.001 20.256 1.00 67.56 169 GLY A O 1
ATOM 1329 N N . ASP A 1 170 ? -9.695 8.934 22.040 1.00 81.81 170 ASP A N 1
ATOM 1330 C CA . ASP A 1 170 ? -9.639 7.717 22.861 1.00 81.81 170 ASP A CA 1
ATOM 1331 C C . ASP A 1 170 ? -10.715 6.691 22.468 1.00 81.81 170 ASP A C 1
ATOM 1333 O O . ASP A 1 170 ? -11.765 7.055 21.920 1.00 81.81 170 ASP A O 1
ATOM 1337 N N . ASN A 1 171 ? -10.430 5.406 22.705 1.00 85.38 171 ASN A N 1
ATOM 1338 C CA . ASN A 1 171 ? -11.365 4.297 22.515 1.00 85.38 171 ASN A CA 1
ATOM 1339 C C . ASN A 1 171 ? -11.681 3.690 23.886 1.00 85.38 171 ASN A C 1
ATOM 1341 O O . ASN A 1 171 ? -10.761 3.323 24.624 1.00 85.38 171 ASN A O 1
ATOM 1345 N N . ILE A 1 172 ? -12.966 3.555 24.205 1.00 88.75 172 ILE A N 1
ATOM 1346 C CA . ILE A 1 172 ? -13.433 2.984 25.467 1.00 88.75 172 ILE A CA 1
ATOM 1347 C C . ILE A 1 172 ? -14.074 1.618 25.228 1.00 88.75 172 ILE A C 1
ATOM 1349 O O . ILE A 1 172 ? -15.011 1.498 24.443 1.00 88.75 172 ILE A O 1
ATOM 1353 N N . LEU A 1 173 ? -13.571 0.593 25.915 1.00 90.31 173 LEU A N 1
ATOM 1354 C CA . LEU A 1 173 ? -14.218 -0.709 26.030 1.00 90.31 173 LEU A CA 1
ATOM 1355 C C . LEU A 1 173 ? -15.252 -0.640 27.152 1.00 90.31 173 LEU A C 1
ATOM 1357 O O . LEU A 1 173 ? -14.880 -0.531 28.320 1.00 90.31 173 LEU A O 1
ATOM 1361 N N . LEU A 1 174 ? -16.532 -0.719 26.799 1.00 89.06 174 LEU A N 1
ATOM 1362 C CA . LEU A 1 174 ? -17.631 -0.886 27.744 1.00 89.06 174 LEU A CA 1
ATOM 1363 C C . LEU A 1 174 ? -17.986 -2.372 27.796 1.00 89.06 174 LEU A C 1
ATOM 1365 O O . LEU A 1 174 ? -18.617 -2.888 26.874 1.00 89.06 174 LEU A O 1
ATOM 1369 N N . SER A 1 175 ? -17.550 -3.055 28.857 1.00 83.81 175 SER A N 1
ATOM 1370 C CA . SER A 1 175 ? -17.744 -4.501 28.997 1.00 83.81 175 SER A CA 1
ATOM 1371 C C . SER A 1 175 ? -19.227 -4.877 28.974 1.00 83.81 175 SER A C 1
ATOM 1373 O O . SER A 1 175 ? -20.031 -4.271 29.684 1.00 83.81 175 SER A O 1
ATOM 1375 N N . GLU A 1 176 ? -19.589 -5.925 28.230 1.00 79.06 176 GLU A N 1
ATOM 1376 C CA . GLU A 1 176 ? -20.952 -6.492 28.222 1.00 79.06 176 GLU A CA 1
ATOM 1377 C C . GLU A 1 176 ? -21.434 -6.962 29.603 1.00 79.06 176 GLU A C 1
ATOM 1379 O O . GLU A 1 176 ? -22.633 -7.083 29.829 1.00 79.06 176 GLU A O 1
ATOM 1384 N N . CYS A 1 177 ? -20.518 -7.195 30.545 1.00 76.56 177 CYS A N 1
ATOM 1385 C CA . CYS A 1 177 ? -20.865 -7.568 31.915 1.00 76.56 177 CYS A CA 1
ATOM 1386 C C . CYS A 1 177 ? -21.411 -6.398 32.755 1.00 76.56 177 CYS A C 1
ATOM 1388 O O . CYS A 1 177 ? -21.815 -6.624 33.894 1.00 76.56 177 CYS A O 1
ATOM 1390 N N . LEU A 1 178 ? -21.361 -5.155 32.258 1.00 78.94 178 LEU A N 1
ATOM 1391 C CA . LEU A 1 178 ? -21.937 -4.000 32.950 1.00 78.94 178 LEU A CA 1
ATOM 1392 C C . LEU A 1 178 ? -23.474 -4.060 32.921 1.00 78.94 178 LEU A C 1
ATOM 1394 O O . LEU A 1 178 ? -24.043 -4.481 31.910 1.00 78.94 178 LEU A O 1
ATOM 1398 N N . PRO A 1 179 ? -24.166 -3.562 33.964 1.00 78.69 179 PRO A N 1
ATOM 1399 C CA . PRO A 1 179 ? -25.619 -3.441 33.941 1.00 78.69 179 PRO A CA 1
ATOM 1400 C C . PRO A 1 179 ? -26.104 -2.686 32.696 1.00 78.69 179 PRO A C 1
ATOM 1402 O O . PRO A 1 179 ? -25.565 -1.629 32.344 1.00 78.69 179 PRO A O 1
ATOM 1405 N N . PHE A 1 180 ? -27.147 -3.204 32.039 1.00 79.50 180 PHE A N 1
ATOM 1406 C CA . PHE A 1 180 ? -27.668 -2.686 30.767 1.00 79.50 180 PHE A CA 1
ATOM 1407 C C . PHE A 1 180 ? -27.873 -1.164 30.776 1.00 79.50 180 PHE A C 1
ATOM 1409 O O . PHE A 1 180 ? -27.487 -0.457 29.842 1.00 79.50 180 PHE A O 1
ATOM 1416 N N . GLN A 1 181 ? -28.434 -0.640 31.867 1.00 78.19 181 GLN A N 1
ATOM 1417 C CA . GLN A 1 181 ? -28.784 0.774 31.983 1.00 78.19 181 GLN A CA 1
ATOM 1418 C C . GLN A 1 181 ? -27.543 1.657 32.108 1.00 78.19 181 GLN A C 1
ATOM 1420 O O . GLN A 1 181 ? -27.501 2.765 31.568 1.00 78.19 181 GLN A O 1
ATOM 1425 N N . ARG A 1 182 ? -26.512 1.140 32.784 1.00 79.38 182 ARG A N 1
ATOM 1426 C CA . ARG A 1 182 ? -25.227 1.810 32.949 1.00 79.38 182 ARG A CA 1
ATOM 1427 C C . ARG A 1 182 ? -24.491 1.930 31.639 1.00 79.38 182 ARG A C 1
ATOM 1429 O O . ARG A 1 182 ? -24.101 3.029 31.249 1.00 79.38 182 ARG A O 1
ATOM 1436 N N . ARG A 1 183 ? -24.386 0.808 30.939 1.00 85.69 183 ARG A N 1
ATOM 1437 C CA . ARG A 1 183 ? -23.754 0.736 29.631 1.00 85.69 183 ARG A CA 1
ATOM 1438 C C . ARG A 1 183 ? -24.387 1.732 28.661 1.00 85.69 183 ARG A C 1
ATOM 1440 O O . ARG A 1 183 ? -23.666 2.494 28.030 1.00 85.69 183 ARG A O 1
ATOM 1447 N N . LEU A 1 184 ? -25.718 1.816 28.612 1.00 87.81 184 LEU A N 1
ATOM 1448 C CA . LEU A 1 184 ? -26.405 2.744 27.714 1.00 87.81 184 LEU A CA 1
ATOM 1449 C C . LEU A 1 184 ? -26.128 4.227 28.034 1.00 87.81 184 LEU A C 1
ATOM 1451 O O . LEU A 1 184 ? -25.834 4.998 27.119 1.00 87.81 184 LEU A O 1
ATOM 1455 N N . LEU A 1 185 ? -26.173 4.639 29.307 1.00 86.88 185 LEU A N 1
ATOM 1456 C CA . LEU A 1 185 ? -25.842 6.020 29.695 1.00 86.88 185 LEU A CA 1
ATOM 1457 C C . LEU A 1 185 ? -24.392 6.378 29.345 1.00 86.88 185 LEU A C 1
ATOM 1459 O O . LEU A 1 185 ? -24.109 7.480 28.874 1.00 86.88 185 LEU A O 1
ATOM 1463 N N . GLU A 1 186 ? -23.467 5.443 29.529 1.00 88.75 186 GLU A N 1
ATOM 1464 C CA . GLU A 1 186 ? -22.060 5.678 29.225 1.00 88.75 186 GLU A CA 1
ATOM 1465 C C . GLU A 1 186 ? -21.737 5.643 27.737 1.00 88.75 186 GLU A C 1
ATOM 1467 O O . GLU A 1 186 ? -20.862 6.384 27.300 1.00 88.75 186 GLU A O 1
ATOM 1472 N N . MET A 1 187 ? -22.472 4.874 26.932 1.00 91.44 187 MET A N 1
ATOM 1473 C CA . MET A 1 187 ? -22.397 4.972 25.474 1.00 91.44 187 MET A CA 1
ATOM 1474 C C . MET A 1 187 ? -22.791 6.378 25.003 1.00 91.44 187 MET A C 1
ATOM 1476 O O . MET A 1 187 ? -22.113 6.974 24.162 1.00 91.44 187 MET A O 1
ATOM 1480 N N . ILE A 1 188 ? -23.852 6.955 25.578 1.00 90.75 188 ILE A N 1
ATOM 1481 C CA . ILE A 1 188 ? -24.247 8.336 25.279 1.00 90.75 188 ILE A CA 1
ATOM 1482 C C . ILE A 1 188 ? -23.143 9.306 25.713 1.00 90.75 188 ILE A C 1
ATOM 1484 O O . ILE A 1 188 ? -22.689 10.099 24.887 1.00 90.75 188 ILE A O 1
ATOM 1488 N N . TRP A 1 189 ? -22.645 9.208 26.947 1.00 89.69 189 TRP A N 1
ATOM 1489 C CA . TRP A 1 189 ? -21.533 10.032 27.438 1.00 89.69 189 TRP A CA 1
ATOM 1490 C C . TRP A 1 189 ? -20.271 9.935 26.562 1.00 89.69 189 TRP A C 1
ATOM 1492 O O . TRP A 1 189 ? -19.711 10.956 26.155 1.00 89.69 189 TRP A O 1
ATOM 1502 N N . ALA A 1 190 ? -19.855 8.721 26.204 1.00 90.12 190 ALA A N 1
ATOM 1503 C CA . ALA A 1 190 ? -18.702 8.459 25.351 1.00 90.12 190 ALA A CA 1
ATOM 1504 C C . ALA A 1 190 ? -18.878 9.103 23.967 1.00 90.12 190 ALA A C 1
ATOM 1506 O O . ALA A 1 190 ? -17.960 9.746 23.452 1.00 90.12 190 ALA A O 1
ATOM 1507 N N . SER A 1 191 ? -20.082 9.013 23.393 1.00 88.81 191 SER A N 1
ATOM 1508 C CA . SER A 1 191 ? -20.400 9.635 22.103 1.00 88.81 191 SER A CA 1
ATOM 1509 C C . SER A 1 191 ? -20.457 11.174 22.158 1.00 88.81 191 SER A C 1
ATOM 1511 O O . SER A 1 191 ? -20.044 11.835 21.201 1.00 88.81 191 SER A O 1
ATOM 1513 N N . ILE A 1 192 ? -20.879 11.770 23.286 1.00 85.88 192 ILE A N 1
ATOM 1514 C CA . ILE A 1 192 ? -20.803 13.227 23.536 1.00 85.88 192 ILE A CA 1
ATOM 1515 C C . ILE A 1 192 ? -19.344 13.689 23.549 1.00 85.88 192 ILE A C 1
ATOM 1517 O O . ILE A 1 192 ? -19.009 14.729 22.984 1.00 85.88 192 ILE A O 1
ATOM 1521 N N . ASN A 1 193 ? -18.465 12.891 24.150 1.00 84.75 193 ASN A N 1
ATOM 1522 C CA . ASN A 1 193 ? -17.043 13.197 24.261 1.00 84.75 193 ASN A CA 1
ATOM 1523 C C . ASN A 1 193 ? -16.214 12.789 23.027 1.00 84.75 193 ASN A C 1
ATOM 1525 O O . ASN A 1 193 ? -15.016 13.069 22.947 1.00 84.75 193 ASN A O 1
ATOM 1529 N N . GLY A 1 194 ? -16.856 12.195 22.017 1.00 81.19 194 GLY A N 1
ATOM 1530 C CA . GLY A 1 194 ? -16.222 11.804 20.760 1.00 81.19 194 GLY A CA 1
ATOM 1531 C C . GLY A 1 194 ? -15.286 10.603 20.888 1.00 81.19 194 GLY A C 1
ATOM 1532 O O . GLY A 1 194 ? -14.340 10.505 20.106 1.00 81.19 194 GLY A O 1
ATOM 1533 N N . LEU A 1 195 ? -15.523 9.721 21.861 1.00 86.81 195 LEU A N 1
ATOM 1534 C CA . LEU A 1 195 ? -14.828 8.443 22.022 1.00 86.81 195 LEU A CA 1
ATOM 1535 C C . LEU A 1 195 ? -15.368 7.406 21.024 1.00 86.81 195 LEU A C 1
ATOM 1537 O O . LEU A 1 195 ? -16.541 7.453 20.658 1.00 86.81 195 LEU A O 1
ATOM 1541 N N . THR A 1 196 ? -14.532 6.453 20.604 1.00 87.12 196 THR A N 1
ATOM 1542 C CA . THR A 1 196 ? -15.034 5.239 19.935 1.00 87.12 196 THR A CA 1
ATOM 1543 C C . THR A 1 196 ? -15.414 4.225 21.001 1.00 87.12 196 THR A C 1
ATOM 1545 O O . THR A 1 196 ? -14.583 3.866 21.835 1.00 87.12 196 THR A O 1
ATOM 1548 N N . ILE A 1 197 ? -16.661 3.770 20.970 1.00 90.19 197 ILE A N 1
ATOM 1549 C CA . ILE A 1 197 ? -17.190 2.774 21.896 1.00 90.19 197 ILE A CA 1
ATOM 1550 C C . ILE A 1 197 ? -16.887 1.387 21.342 1.00 90.19 197 ILE A C 1
ATOM 1552 O O . ILE A 1 197 ? -17.169 1.107 20.179 1.00 90.19 197 ILE A O 1
ATOM 1556 N N . ILE A 1 198 ? -16.349 0.513 22.178 1.00 88.12 198 ILE A N 1
ATOM 1557 C CA . ILE A 1 198 ? -16.182 -0.909 21.895 1.00 88.12 198 ILE A CA 1
ATOM 1558 C C . ILE A 1 198 ? -17.084 -1.635 22.892 1.00 88.12 198 ILE A C 1
ATOM 1560 O O . ILE A 1 198 ? -16.837 -1.578 24.094 1.00 88.12 198 ILE A O 1
ATOM 1564 N N . ALA A 1 199 ? -18.169 -2.233 22.409 1.00 87.44 199 ALA A N 1
ATOM 1565 C CA . ALA A 1 199 ? -19.112 -3.004 23.211 1.00 87.44 199 ALA A CA 1
ATOM 1566 C C . ALA A 1 199 ? -18.814 -4.490 22.994 1.00 87.44 199 ALA A C 1
ATOM 1568 O O . ALA A 1 199 ? -19.235 -5.078 22.001 1.00 87.44 199 ALA A O 1
ATOM 1569 N N . GLU A 1 200 ? -17.999 -5.043 23.889 1.00 82.56 200 GLU A N 1
ATOM 1570 C CA . GLU A 1 200 ? -17.482 -6.412 23.837 1.00 82.56 200 GLU A CA 1
ATOM 1571 C C . GLU A 1 200 ? -17.288 -6.940 25.257 1.00 82.56 200 GLU A C 1
ATOM 1573 O O . GLU A 1 200 ? -17.170 -6.171 26.216 1.00 82.56 200 GLU A O 1
ATOM 1578 N N . ARG A 1 201 ? -17.192 -8.259 25.409 1.00 81.50 201 ARG A N 1
ATOM 1579 C CA . ARG A 1 201 ? -16.808 -8.868 26.684 1.00 81.50 201 ARG A CA 1
ATOM 1580 C C . ARG A 1 201 ? -15.309 -8.696 26.943 1.00 81.50 201 ARG A C 1
ATOM 1582 O O . ARG A 1 201 ? -14.495 -8.824 26.036 1.00 81.50 201 ARG A O 1
ATOM 1589 N N . LEU A 1 202 ? -14.930 -8.445 28.199 1.00 79.31 202 LEU A N 1
ATOM 1590 C CA . LEU A 1 202 ? -13.526 -8.456 28.625 1.00 79.31 202 LEU A CA 1
ATOM 1591 C C . LEU A 1 202 ? -13.023 -9.908 28.774 1.00 79.31 202 LEU A C 1
ATOM 1593 O O . LEU A 1 202 ? -12.987 -10.435 29.883 1.00 79.31 202 LEU A O 1
ATOM 1597 N N . ASP A 1 203 ? -12.678 -10.565 27.665 1.00 75.81 203 ASP A N 1
ATOM 1598 C CA . ASP A 1 203 ? -12.119 -11.923 27.636 1.00 75.81 203 ASP A CA 1
ATOM 1599 C C . ASP A 1 203 ? -10.997 -12.105 26.586 1.00 75.81 203 ASP A C 1
ATOM 1601 O O . ASP A 1 203 ? -10.525 -11.150 25.970 1.00 75.81 203 ASP A O 1
ATOM 1605 N N . GLU A 1 204 ? -10.510 -13.337 26.417 1.00 60.22 204 GLU A N 1
ATOM 1606 C CA . GLU A 1 204 ? -9.421 -13.697 25.490 1.00 60.22 204 GLU A CA 1
ATOM 1607 C C . GLU A 1 204 ? -9.743 -13.454 24.004 1.00 60.22 204 GLU A C 1
ATOM 1609 O O . GLU A 1 204 ? -8.834 -13.387 23.179 1.00 60.22 204 GLU A O 1
ATOM 1614 N N . ASN A 1 205 ? -11.021 -13.274 23.655 1.00 60.66 205 ASN A N 1
ATOM 1615 C CA . ASN A 1 205 ? -11.478 -13.031 22.289 1.00 60.66 205 ASN A CA 1
ATOM 1616 C C . ASN A 1 205 ? -11.647 -11.544 21.961 1.00 60.66 205 ASN A C 1
ATOM 1618 O O . ASN A 1 205 ? -12.106 -11.229 20.858 1.00 60.66 205 ASN A O 1
ATOM 1622 N N . ILE A 1 206 ? -11.286 -10.629 22.871 1.00 61.12 206 ILE A N 1
ATOM 1623 C CA . ILE A 1 206 ? -11.229 -9.203 22.536 1.00 61.12 206 ILE A CA 1
ATOM 1624 C C . ILE A 1 206 ? -10.329 -9.049 21.304 1.00 61.12 206 ILE A C 1
ATOM 1626 O O . ILE A 1 206 ? -9.245 -9.638 21.267 1.00 61.12 206 ILE A O 1
ATOM 1630 N N . PRO A 1 207 ? -10.722 -8.256 20.293 1.00 51.59 207 PRO A N 1
ATOM 1631 C CA . PRO A 1 207 ? -9.860 -7.936 19.161 1.00 51.59 207 PRO A CA 1
ATOM 1632 C C . PRO A 1 207 ? -8.658 -7.095 19.632 1.00 51.59 207 PRO A C 1
ATOM 1634 O O . PRO A 1 207 ? -8.636 -5.867 19.552 1.00 51.59 207 PRO A O 1
ATOM 1637 N N . ILE A 1 208 ? -7.645 -7.766 20.178 1.00 48.25 208 ILE A N 1
ATOM 1638 C CA . ILE A 1 208 ? -6.437 -7.165 20.736 1.00 48.25 208 ILE A CA 1
ATOM 1639 C C . ILE A 1 208 ? -5.490 -6.806 19.581 1.00 48.25 208 ILE A C 1
ATOM 1641 O O . ILE A 1 208 ? -4.917 -7.686 18.946 1.00 48.25 208 ILE A O 1
ATOM 1645 N N . ASN A 1 209 ? -5.216 -5.511 19.384 1.00 44.50 209 ASN A N 1
ATOM 1646 C CA . ASN A 1 209 ? -3.824 -5.091 19.206 1.00 44.50 209 ASN A CA 1
ATOM 1647 C C . ASN A 1 209 ? -3.414 -4.101 20.284 1.00 44.50 209 ASN A C 1
ATOM 1649 O O . ASN A 1 209 ? -4.195 -3.321 20.827 1.00 44.50 209 ASN A O 1
ATOM 1653 N N . ARG A 1 210 ? -2.121 -4.207 20.560 1.00 41.09 210 ARG A N 1
ATOM 1654 C CA . ARG A 1 210 ? -1.335 -3.571 21.601 1.00 41.09 210 ARG A CA 1
ATOM 1655 C C . ARG A 1 210 ? -1.356 -2.041 21.501 1.00 41.09 210 ARG A C 1
ATOM 1657 O O . ARG A 1 210 ? -1.140 -1.490 20.434 1.00 41.09 210 ARG A O 1
ATOM 1664 N N . TYR A 1 211 ? -1.545 -1.431 22.669 1.00 37.22 211 TYR A N 1
ATOM 1665 C CA . TYR A 1 211 ? -0.997 -0.173 23.192 1.00 37.22 211 TYR A CA 1
ATOM 1666 C C . TYR A 1 211 ? -0.779 1.047 22.278 1.00 37.22 211 TYR A C 1
ATOM 1668 O O . TYR A 1 211 ? -0.127 1.007 21.241 1.00 37.22 211 TYR A O 1
ATOM 1676 N N . LYS A 1 212 ? -1.177 2.186 22.857 1.00 37.53 212 LYS A N 1
ATOM 1677 C CA . LYS A 1 212 ? -0.689 3.559 22.665 1.00 37.53 212 LYS A CA 1
ATOM 1678 C C . LYS A 1 212 ? 0.831 3.616 22.370 1.00 37.53 212 LYS A C 1
ATOM 1680 O O . LYS A 1 212 ? 1.642 3.752 23.281 1.00 37.53 212 LYS A O 1
ATOM 1685 N N . GLN A 1 213 ? 1.229 3.593 21.102 1.00 34.78 213 GLN A N 1
ATOM 1686 C CA . GLN A 1 213 ? 2.443 4.260 20.627 1.00 34.78 213 GLN A CA 1
ATOM 1687 C C . GLN A 1 213 ? 2.162 4.845 19.240 1.00 34.78 213 GLN A C 1
ATOM 1689 O O . GLN A 1 213 ? 1.847 4.123 18.304 1.00 34.78 213 GLN A O 1
ATOM 1694 N N . ASP A 1 214 ? 2.281 6.170 19.177 1.00 33.69 214 ASP A N 1
ATOM 1695 C CA . ASP A 1 214 ? 2.077 7.075 18.043 1.00 33.69 214 ASP A CA 1
ATOM 1696 C C . ASP A 1 214 ? 0.618 7.311 17.622 1.00 33.69 214 ASP A C 1
ATOM 1698 O O . ASP A 1 214 ? -0.034 6.512 16.960 1.00 33.69 214 ASP A O 1
ATOM 1702 N N . ARG A 1 215 ? 0.119 8.507 17.963 1.00 36.03 215 ARG A N 1
ATOM 1703 C CA . ARG A 1 215 ? -1.159 9.098 17.520 1.00 36.03 215 ARG A CA 1
ATOM 1704 C C . ARG A 1 215 ? -1.242 9.375 16.006 1.00 36.03 215 ARG A C 1
ATOM 1706 O O . ARG A 1 215 ? -2.111 10.118 15.566 1.00 36.03 215 ARG A O 1
ATOM 1713 N N . GLU A 1 216 ? -0.404 8.737 15.205 1.00 40.78 216 GLU A N 1
ATOM 1714 C CA . GLU A 1 216 ? -0.569 8.632 13.763 1.00 40.78 216 GLU A CA 1
ATOM 1715 C C . GLU A 1 216 ? -0.338 7.165 13.404 1.00 40.78 216 GLU A C 1
ATOM 1717 O O . GLU A 1 216 ? 0.797 6.698 13.336 1.00 40.78 216 GLU A O 1
ATOM 1722 N N . ILE A 1 217 ? -1.417 6.407 13.203 1.00 45.69 217 ILE A N 1
ATOM 1723 C CA . ILE A 1 217 ? -1.323 5.101 12.548 1.00 45.69 217 ILE A CA 1
ATOM 1724 C C . ILE A 1 217 ? -0.929 5.397 11.098 1.00 45.69 217 ILE A C 1
ATOM 1726 O O . ILE A 1 217 ? -1.758 5.735 10.254 1.00 45.69 217 ILE A O 1
ATOM 1730 N N . LEU A 1 218 ? 0.373 5.375 10.840 1.00 54.66 218 LEU A N 1
ATOM 1731 C CA . LEU A 1 218 ? 0.967 5.632 9.539 1.00 54.66 218 LEU A CA 1
ATOM 1732 C C . LEU A 1 218 ? 0.717 4.421 8.636 1.00 54.66 218 LEU A C 1
ATOM 1734 O O . LEU A 1 218 ? 1.571 3.554 8.535 1.00 54.66 218 LEU A O 1
ATOM 1738 N N . ASP A 1 219 ? -0.434 4.334 7.970 1.00 75.56 219 ASP A N 1
ATOM 1739 C CA . ASP A 1 219 ? -0.620 3.326 6.918 1.00 75.56 219 ASP A CA 1
ATOM 1740 C C . ASP A 1 219 ? 0.540 3.423 5.902 1.00 75.56 219 ASP A C 1
ATOM 1742 O O . ASP A 1 219 ? 0.686 4.448 5.226 1.00 75.56 219 ASP A O 1
ATOM 1746 N N . MET A 1 220 ? 1.354 2.372 5.782 1.00 89.25 220 MET A N 1
ATOM 1747 C CA . MET A 1 220 ? 2.490 2.303 4.857 1.00 89.25 220 MET A CA 1
ATOM 1748 C C . MET A 1 220 ? 2.500 0.945 4.160 1.00 89.25 220 MET A C 1
ATOM 1750 O O . MET A 1 220 ? 2.508 -0.098 4.809 1.00 89.25 220 MET A O 1
ATOM 1754 N N . ASN A 1 221 ? 2.517 0.954 2.830 1.00 93.62 221 ASN A N 1
ATOM 1755 C CA . ASN A 1 221 ? 2.672 -0.263 2.043 1.00 93.62 221 ASN A CA 1
ATOM 1756 C C . ASN A 1 221 ? 4.162 -0.607 1.890 1.00 93.62 221 ASN A C 1
ATOM 1758 O O . ASN A 1 221 ? 5.013 0.278 1.807 1.00 93.62 221 ASN A O 1
ATOM 1762 N N . PHE A 1 222 ? 4.474 -1.896 1.789 1.00 96.94 222 PHE A N 1
ATOM 1763 C CA . PHE A 1 222 ? 5.841 -2.374 1.579 1.00 96.94 222 PHE A CA 1
ATOM 1764 C C . PHE A 1 222 ? 5.881 -3.262 0.342 1.00 96.94 222 PHE A C 1
ATOM 1766 O O . PHE A 1 222 ? 5.119 -4.224 0.239 1.00 96.94 222 PHE A O 1
ATOM 1773 N N . GLY A 1 223 ? 6.785 -2.956 -0.580 1.00 97.38 223 GLY A N 1
ATOM 1774 C CA . GLY A 1 223 ? 7.076 -3.771 -1.754 1.00 97.38 223 GLY A CA 1
ATOM 1775 C C . GLY A 1 223 ? 8.544 -4.166 -1.817 1.00 97.38 223 GLY A C 1
ATOM 1776 O O . GLY A 1 223 ? 9.382 -3.516 -1.199 1.00 97.38 223 GLY A O 1
ATOM 1777 N N . LEU A 1 224 ? 8.871 -5.204 -2.583 1.00 97.81 224 LEU A N 1
ATOM 1778 C CA . LEU A 1 224 ? 10.255 -5.549 -2.910 1.00 97.81 224 LEU A CA 1
ATOM 1779 C C . LEU A 1 224 ? 10.633 -4.986 -4.273 1.00 97.81 224 LEU A C 1
ATOM 1781 O O . LEU A 1 224 ? 9.869 -5.090 -5.228 1.00 97.81 224 LEU A O 1
ATOM 1785 N N . PHE A 1 225 ? 11.820 -4.404 -4.363 1.00 96.50 225 PHE A N 1
ATOM 1786 C CA . PHE A 1 225 ? 12.363 -3.822 -5.578 1.00 96.50 225 PHE A CA 1
ATOM 1787 C C . PHE A 1 225 ? 13.661 -4.521 -5.956 1.00 96.50 225 PHE A C 1
ATOM 1789 O O . PHE A 1 225 ? 14.475 -4.856 -5.091 1.00 96.50 225 PHE A O 1
ATOM 1796 N N . TYR A 1 226 ? 13.845 -4.722 -7.255 1.00 91.62 226 TYR A N 1
ATOM 1797 C CA . TYR A 1 226 ? 15.014 -5.393 -7.796 1.00 91.62 226 TYR A CA 1
ATOM 1798 C C . TYR A 1 226 ? 15.746 -4.461 -8.746 1.00 91.62 226 TYR A C 1
ATOM 1800 O O . TYR A 1 226 ? 15.139 -3.657 -9.452 1.00 91.62 226 TYR A O 1
ATOM 1808 N N . PHE A 1 227 ? 17.063 -4.559 -8.746 1.00 78.56 227 PHE A N 1
ATOM 1809 C CA . PHE A 1 227 ? 17.932 -3.824 -9.654 1.00 78.56 227 PHE A CA 1
ATOM 1810 C C . PHE A 1 227 ? 19.017 -4.727 -10.223 1.00 78.56 227 PHE A C 1
ATOM 1812 O O . PHE A 1 227 ? 19.345 -4.594 -11.395 1.00 78.56 227 PHE A O 1
ATOM 1819 N N . GLY A 1 228 ? 19.505 -5.677 -9.417 1.00 65.69 228 GLY A N 1
ATOM 1820 C CA . GLY A 1 228 ? 20.473 -6.703 -9.785 1.00 65.69 228 GLY A CA 1
ATOM 1821 C C . GLY A 1 228 ? 21.912 -6.217 -9.711 1.00 65.69 228 GLY A C 1
ATOM 1822 O O . GLY A 1 228 ? 22.440 -5.662 -10.668 1.00 65.69 228 GLY A O 1
ATOM 1823 N N . SER A 1 229 ? 22.602 -6.486 -8.610 1.00 61.47 229 SER A N 1
ATOM 1824 C CA . SER A 1 229 ? 24.069 -6.495 -8.592 1.00 61.47 229 SER A CA 1
ATOM 1825 C C . SER A 1 229 ? 24.602 -7.843 -9.089 1.00 61.47 229 SER A C 1
ATOM 1827 O O . SER A 1 229 ? 24.115 -8.890 -8.656 1.00 61.47 229 SER A O 1
ATOM 1829 N N . TYR A 1 230 ? 25.634 -7.839 -9.931 1.00 55.62 230 TYR A N 1
ATOM 1830 C CA . TYR A 1 230 ? 26.356 -9.065 -10.273 1.00 55.62 230 TYR A CA 1
ATOM 1831 C C . TYR A 1 230 ? 27.110 -9.591 -9.039 1.00 55.62 230 TYR A C 1
ATOM 1833 O O . TYR A 1 230 ? 27.874 -8.851 -8.421 1.00 55.62 230 TYR A O 1
ATOM 1841 N N . VAL A 1 231 ? 26.894 -10.858 -8.681 1.00 56.06 231 VAL A N 1
ATOM 1842 C CA . VAL A 1 231 ? 27.681 -11.584 -7.672 1.00 56.06 231 VAL A CA 1
ATOM 1843 C C . VAL A 1 231 ? 28.244 -12.821 -8.371 1.00 56.06 231 VAL A C 1
ATOM 1845 O O . VAL A 1 231 ? 27.469 -13.590 -8.937 1.00 56.06 231 VAL A O 1
ATOM 1848 N N . GLU A 1 232 ? 29.567 -13.016 -8.365 1.00 52.16 232 GLU A N 1
ATOM 1849 C CA . GLU A 1 232 ? 30.249 -14.112 -9.090 1.00 52.16 232 GLU A CA 1
ATOM 1850 C C . GLU A 1 232 ? 29.703 -15.512 -8.738 1.00 52.16 232 GLU A C 1
ATOM 1852 O O . GLU A 1 232 ? 29.636 -16.392 -9.591 1.00 52.16 232 GLU A O 1
ATOM 1857 N N . GLU A 1 233 ? 29.212 -15.717 -7.512 1.00 49.59 233 GLU A N 1
ATOM 1858 C CA . GLU A 1 233 ? 28.611 -16.985 -7.061 1.00 49.59 233 GLU A CA 1
ATOM 1859 C C . GLU A 1 233 ? 27.232 -17.289 -7.693 1.00 49.59 233 GLU A C 1
ATOM 1861 O O . GLU A 1 233 ? 26.718 -18.403 -7.568 1.00 49.59 233 GLU A O 1
ATOM 1866 N N . ALA A 1 234 ? 26.620 -16.333 -8.405 1.00 53.41 234 ALA A N 1
ATOM 1867 C CA . ALA A 1 234 ? 25.275 -16.449 -8.978 1.00 53.41 234 ALA A CA 1
ATOM 1868 C C . ALA A 1 234 ? 25.210 -17.187 -10.332 1.00 53.41 234 ALA A C 1
ATOM 1870 O O . ALA A 1 234 ? 24.122 -17.320 -10.900 1.00 53.41 234 ALA A O 1
ATOM 1871 N N . GLU A 1 235 ? 26.328 -17.687 -10.874 1.00 53.69 235 GLU A N 1
ATOM 1872 C CA . GLU A 1 235 ? 26.387 -18.192 -12.255 1.00 53.69 235 GLU A CA 1
ATOM 1873 C C . GLU A 1 235 ? 25.395 -19.323 -12.584 1.00 53.69 235 GLU A C 1
ATOM 1875 O O . GLU A 1 235 ? 24.951 -19.408 -13.730 1.00 53.69 235 GLU A O 1
ATOM 1880 N N . LYS A 1 236 ? 24.993 -20.156 -11.611 1.00 57.25 236 LYS A N 1
ATOM 1881 C CA . LYS A 1 236 ? 24.119 -21.323 -11.860 1.00 57.25 236 LYS A CA 1
ATOM 1882 C C . LYS A 1 236 ? 22.632 -21.116 -11.548 1.00 57.25 236 LYS A C 1
ATOM 1884 O O . LYS A 1 236 ? 21.816 -21.880 -12.050 1.00 57.25 236 LYS A O 1
ATOM 1889 N N . GLU A 1 237 ? 22.254 -20.098 -10.772 1.00 69.50 237 GLU A N 1
ATOM 1890 C CA . GLU A 1 237 ? 20.864 -19.886 -10.316 1.00 69.50 237 GLU A CA 1
ATOM 1891 C C . GLU A 1 237 ? 20.477 -18.389 -10.294 1.00 69.50 237 GLU A C 1
ATOM 1893 O O . GLU A 1 237 ? 19.882 -17.895 -9.336 1.00 69.50 237 GLU A O 1
ATOM 1898 N N . ARG A 1 238 ? 20.802 -17.660 -11.373 1.00 75.38 238 ARG A N 1
ATOM 1899 C CA . ARG A 1 238 ? 20.728 -16.184 -11.479 1.00 75.38 238 ARG A CA 1
ATOM 1900 C C . ARG A 1 238 ? 19.402 -15.538 -11.036 1.00 75.38 238 ARG A C 1
ATOM 1902 O O . ARG A 1 238 ? 19.424 -14.450 -10.480 1.00 75.38 238 ARG A O 1
ATOM 1909 N N . TYR A 1 239 ? 18.262 -16.205 -11.232 1.00 88.44 239 TYR A N 1
ATOM 1910 C CA . TYR A 1 239 ? 16.934 -15.690 -10.848 1.00 88.44 239 TYR A CA 1
ATOM 1911 C C . TYR A 1 239 ? 16.368 -16.303 -9.565 1.00 88.44 239 TYR A C 1
ATOM 1913 O O . TYR A 1 239 ? 15.260 -15.969 -9.156 1.00 88.44 239 TYR A O 1
ATOM 1921 N N . LYS A 1 240 ? 17.084 -17.217 -8.906 1.00 88.69 240 LYS A N 1
ATOM 1922 C CA . LYS A 1 240 ? 16.543 -17.904 -7.728 1.00 88.69 240 LYS A CA 1
ATOM 1923 C C . LYS A 1 240 ? 16.313 -16.962 -6.558 1.00 88.69 240 LYS A C 1
ATOM 1925 O O . LYS A 1 240 ? 15.294 -17.074 -5.889 1.00 88.69 240 LYS A O 1
ATOM 1930 N N . LEU A 1 241 ? 17.223 -16.007 -6.355 1.00 88.31 241 LEU A N 1
ATOM 1931 C CA . LEU A 1 241 ? 17.038 -14.948 -5.367 1.00 88.31 241 LEU A CA 1
ATOM 1932 C C . LEU A 1 241 ? 15.723 -14.194 -5.609 1.00 88.31 241 L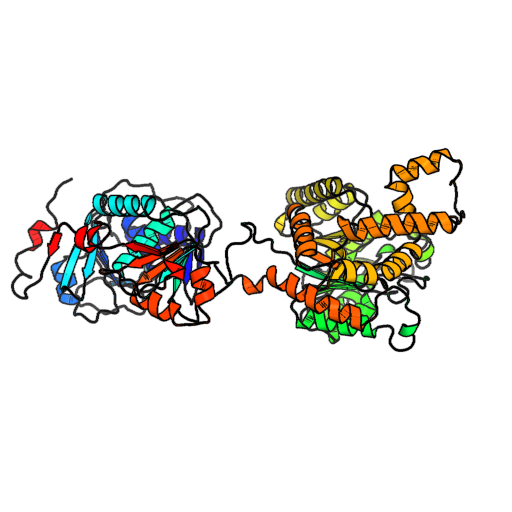EU A C 1
ATOM 1934 O O . LEU A 1 241 ? 14.947 -14.024 -4.673 1.00 88.31 241 LEU A O 1
ATOM 1938 N N . LEU A 1 242 ? 15.457 -13.798 -6.858 1.00 92.12 242 LEU A N 1
ATOM 1939 C CA . LEU A 1 242 ? 14.217 -13.130 -7.247 1.00 92.12 242 LEU A CA 1
ATOM 1940 C C . LEU A 1 242 ? 12.995 -13.988 -6.892 1.00 92.12 242 LEU A C 1
ATOM 1942 O O . LEU A 1 242 ? 12.104 -13.504 -6.203 1.00 92.12 242 LEU A O 1
ATOM 1946 N N . PHE A 1 243 ? 12.954 -15.254 -7.317 1.00 94.19 243 PHE A N 1
ATOM 1947 C CA . PHE A 1 243 ? 11.800 -16.121 -7.051 1.00 94.19 243 PHE A CA 1
ATOM 1948 C C . PHE A 1 243 ? 11.574 -16.376 -5.560 1.00 94.19 243 PHE A C 1
ATOM 1950 O O . PHE A 1 243 ? 10.437 -16.297 -5.101 1.00 94.19 243 PHE A O 1
ATOM 1957 N N . ASP A 1 244 ? 12.630 -16.648 -4.794 1.00 94.38 244 ASP A N 1
ATOM 1958 C CA . ASP A 1 244 ? 12.493 -16.941 -3.366 1.00 94.38 244 ASP A CA 1
ATOM 1959 C C . ASP A 1 244 ? 12.031 -15.720 -2.576 1.00 94.38 244 ASP A C 1
ATOM 1961 O O . ASP A 1 244 ? 11.162 -15.829 -1.714 1.00 94.38 244 ASP A O 1
ATOM 1965 N N . THR A 1 245 ? 12.592 -14.549 -2.876 1.00 95.06 245 THR A N 1
ATOM 1966 C CA . THR A 1 245 ? 12.222 -13.304 -2.192 1.00 95.06 245 THR A CA 1
ATOM 1967 C C . THR A 1 245 ? 10.841 -12.815 -2.627 1.00 95.06 245 THR A C 1
ATOM 1969 O O . THR A 1 245 ? 10.070 -12.377 -1.778 1.00 95.06 245 THR A O 1
ATOM 1972 N N . ALA A 1 246 ? 10.464 -12.976 -3.900 1.00 96.31 246 ALA A N 1
ATOM 1973 C CA . ALA A 1 246 ? 9.111 -12.679 -4.371 1.00 96.31 246 ALA A CA 1
ATOM 1974 C C . ALA A 1 246 ? 8.069 -13.625 -3.755 1.00 96.31 246 ALA A C 1
ATOM 1976 O O . ALA A 1 246 ? 6.998 -13.177 -3.351 1.00 96.31 246 ALA A O 1
ATOM 1977 N N . LYS A 1 247 ? 8.386 -14.920 -3.625 1.00 95.75 247 LYS A N 1
ATOM 1978 C CA . LYS A 1 247 ? 7.534 -15.880 -2.913 1.00 95.75 247 LYS A CA 1
ATOM 1979 C C . LYS A 1 247 ? 7.419 -15.533 -1.430 1.00 95.75 247 LYS A C 1
ATOM 1981 O O . LYS A 1 247 ? 6.321 -15.551 -0.886 1.00 95.75 247 LYS A O 1
ATOM 1986 N N . TYR A 1 248 ? 8.528 -15.169 -0.789 1.00 95.44 248 TYR A N 1
ATOM 1987 C CA . TYR A 1 248 ? 8.506 -14.702 0.592 1.00 95.44 248 TYR A CA 1
ATOM 1988 C C . TYR A 1 248 ? 7.594 -13.476 0.745 1.00 95.44 248 TYR A C 1
ATOM 1990 O O . TYR A 1 248 ? 6.748 -13.456 1.634 1.00 95.44 248 TYR A O 1
ATOM 1998 N N . ALA A 1 249 ? 7.712 -12.488 -0.144 1.00 96.75 249 ALA A N 1
ATOM 1999 C CA . ALA A 1 249 ? 6.849 -11.310 -0.159 1.00 96.75 249 ALA A CA 1
ATOM 2000 C C . ALA A 1 249 ? 5.358 -11.676 -0.292 1.00 96.75 249 ALA A C 1
ATOM 2002 O O . ALA A 1 249 ? 4.526 -11.157 0.456 1.00 96.75 249 ALA A O 1
ATOM 2003 N N . ASP A 1 250 ? 5.040 -12.610 -1.193 1.00 96.19 250 ASP A N 1
ATOM 2004 C CA . ASP A 1 250 ? 3.688 -13.136 -1.418 1.00 96.19 250 ASP A CA 1
ATOM 2005 C C . ASP A 1 250 ? 3.091 -13.821 -0.183 1.00 96.19 250 ASP A C 1
ATOM 2007 O O . ASP A 1 250 ? 1.927 -13.607 0.170 1.00 96.19 250 ASP A O 1
ATOM 2011 N N . ASP A 1 251 ? 3.910 -14.611 0.506 1.00 92.38 251 ASP A N 1
ATOM 2012 C CA . ASP A 1 251 ? 3.497 -15.382 1.674 1.00 92.38 251 ASP A CA 1
ATOM 2013 C C . ASP A 1 251 ? 3.335 -14.497 2.933 1.00 92.38 251 ASP A C 1
ATOM 2015 O O . ASP A 1 251 ? 2.580 -14.863 3.834 1.00 92.38 251 ASP A O 1
ATOM 2019 N N . HIS A 1 252 ? 3.960 -13.309 2.979 1.00 89.56 252 HIS A N 1
ATOM 2020 C CA . HIS A 1 252 ? 4.049 -12.460 4.182 1.00 89.56 252 HIS A CA 1
ATOM 2021 C C . HIS A 1 252 ? 3.345 -11.093 4.078 1.00 89.56 252 HIS A C 1
ATOM 2023 O O . HIS A 1 252 ? 3.549 -10.222 4.922 1.00 89.56 252 HIS A O 1
ATOM 2029 N N . GLY A 1 253 ? 2.487 -10.887 3.075 1.00 88.44 253 GLY A N 1
ATOM 2030 C CA . GLY A 1 253 ? 1.620 -9.701 3.012 1.00 88.44 253 GLY A CA 1
ATOM 2031 C C . GLY A 1 253 ? 2.317 -8.425 2.534 1.00 88.44 253 GLY A C 1
ATOM 2032 O O . GLY A 1 253 ? 1.902 -7.317 2.881 1.00 88.44 253 GLY A O 1
ATOM 2033 N N . PHE A 1 254 ? 3.379 -8.558 1.740 1.00 95.88 254 PHE A N 1
ATOM 2034 C CA . PHE A 1 254 ? 3.913 -7.427 0.984 1.00 95.88 254 PHE A CA 1
ATOM 2035 C C . PHE A 1 254 ? 2.936 -7.041 -0.133 1.00 95.88 254 PHE A C 1
ATOM 2037 O O . PHE A 1 254 ? 2.203 -7.867 -0.674 1.00 95.88 254 PHE A O 1
ATOM 2044 N N . THR A 1 255 ? 2.918 -5.760 -0.481 1.00 95.94 255 THR A N 1
ATOM 2045 C CA . THR A 1 255 ? 1.982 -5.202 -1.459 1.00 95.94 255 THR A CA 1
ATOM 2046 C C . THR A 1 255 ? 2.430 -5.465 -2.892 1.00 95.94 255 THR A C 1
ATOM 2048 O O . THR A 1 255 ? 1.592 -5.692 -3.766 1.00 95.94 255 THR A O 1
ATOM 2051 N N . SER A 1 256 ? 3.736 -5.413 -3.160 1.00 97.88 256 SER A N 1
ATOM 2052 C CA . SER A 1 256 ? 4.241 -5.398 -4.531 1.00 97.88 256 SER A CA 1
ATOM 2053 C C . SER A 1 256 ? 5.635 -5.998 -4.700 1.00 97.88 256 SER A C 1
ATOM 2055 O O . SER A 1 256 ? 6.429 -6.081 -3.763 1.00 97.88 256 SER A O 1
ATOM 2057 N N . VAL A 1 257 ? 5.921 -6.404 -5.934 1.00 98.19 257 VAL A N 1
ATOM 2058 C CA . VAL A 1 257 ? 7.227 -6.837 -6.433 1.00 98.19 257 VAL A CA 1
ATOM 2059 C C . VAL A 1 257 ? 7.515 -6.027 -7.697 1.00 98.19 257 VAL A C 1
ATOM 2061 O O . VAL A 1 257 ? 6.707 -6.031 -8.628 1.00 98.19 257 VAL A O 1
ATOM 2064 N N . TRP A 1 258 ? 8.640 -5.313 -7.721 1.00 98.12 258 TRP A N 1
ATOM 2065 C CA . TRP A 1 258 ? 9.012 -4.380 -8.783 1.00 98.12 258 TRP A CA 1
ATOM 2066 C C . TRP A 1 258 ? 10.181 -4.907 -9.618 1.00 98.12 258 TRP A C 1
ATOM 2068 O O . TRP A 1 258 ? 11.307 -4.987 -9.130 1.00 98.12 258 TRP A O 1
ATOM 2078 N N . THR A 1 259 ? 9.934 -5.223 -10.889 1.00 95.00 259 THR A N 1
ATOM 2079 C CA . THR A 1 259 ? 10.962 -5.701 -11.826 1.00 95.00 259 THR A CA 1
ATOM 2080 C C . THR A 1 259 ? 11.484 -4.551 -12.693 1.00 95.00 259 THR A C 1
ATOM 2082 O O . THR A 1 259 ? 10.668 -3.884 -13.341 1.00 95.00 259 THR A O 1
ATOM 2085 N N . PRO A 1 260 ? 12.799 -4.306 -12.753 1.00 93.38 260 PRO A N 1
ATOM 2086 C CA . PRO A 1 260 ? 13.365 -3.197 -13.514 1.00 93.38 260 PRO A CA 1
ATOM 2087 C C . PRO A 1 260 ? 13.517 -3.539 -15.005 1.00 93.38 260 PRO A C 1
ATOM 2089 O O . PRO A 1 260 ? 13.203 -4.644 -15.447 1.00 93.38 260 PRO A O 1
ATOM 2092 N N . GLU A 1 261 ? 14.032 -2.577 -15.768 1.00 94.00 261 GLU A N 1
ATOM 2093 C CA . GLU A 1 261 ? 14.498 -2.760 -17.142 1.00 94.00 261 GLU A CA 1
ATOM 2094 C C . GLU A 1 261 ? 15.906 -2.167 -17.297 1.00 94.00 261 GLU A C 1
ATOM 2096 O O . GLU A 1 261 ? 16.128 -0.996 -16.978 1.00 94.00 261 GLU A O 1
ATOM 2101 N N . ARG A 1 262 ? 16.867 -2.976 -17.755 1.00 89.06 262 ARG A N 1
ATOM 2102 C CA . ARG A 1 262 ? 18.279 -2.612 -17.938 1.00 89.06 262 ARG A CA 1
ATOM 2103 C C . ARG A 1 262 ? 18.894 -3.384 -19.096 1.00 89.06 262 ARG A C 1
ATOM 2105 O O . ARG A 1 262 ? 18.686 -4.587 -19.221 1.00 89.06 262 ARG A O 1
ATOM 2112 N N . HIS A 1 263 ? 19.731 -2.706 -19.879 1.00 88.75 263 HIS A N 1
ATOM 2113 C CA . HIS A 1 263 ? 20.348 -3.285 -21.068 1.00 88.75 263 HIS A CA 1
ATOM 2114 C C . HIS A 1 263 ? 21.879 -3.186 -21.043 1.00 88.75 263 HIS A C 1
ATOM 2116 O O . HIS A 1 263 ? 22.462 -2.287 -20.432 1.00 88.75 263 HIS A O 1
ATOM 2122 N N . PHE A 1 264 ? 22.517 -4.156 -21.702 1.00 85.31 264 PHE A N 1
ATOM 2123 C CA . PHE A 1 264 ? 23.924 -4.148 -22.140 1.00 85.31 264 PHE A CA 1
ATOM 2124 C C . PHE A 1 264 ? 25.004 -3.914 -21.069 1.00 85.31 264 PHE A C 1
ATOM 2126 O O . PHE A 1 264 ? 26.145 -3.622 -21.410 1.00 85.31 264 PHE A O 1
ATOM 2133 N N . ASN A 1 265 ? 24.676 -4.078 -19.785 1.00 77.06 265 ASN A N 1
ATOM 2134 C CA . ASN A 1 265 ? 25.611 -3.937 -18.672 1.00 77.06 265 ASN A CA 1
ATOM 2135 C C . ASN A 1 265 ? 25.491 -5.132 -17.722 1.00 77.06 265 ASN A C 1
ATOM 2137 O O . ASN A 1 265 ? 24.393 -5.637 -17.498 1.00 77.06 265 ASN A O 1
ATOM 2141 N N . GLU A 1 266 ? 26.607 -5.560 -17.127 1.00 71.88 266 GLU A N 1
ATOM 2142 C CA . GLU A 1 266 ? 26.600 -6.603 -16.087 1.00 71.88 266 GLU A CA 1
ATOM 2143 C C . GLU A 1 266 ? 25.779 -6.162 -14.867 1.00 71.88 266 GLU A C 1
ATOM 2145 O O . GLU A 1 266 ? 25.033 -6.945 -14.277 1.00 71.88 266 GLU A O 1
ATOM 2150 N N . PHE A 1 267 ? 25.849 -4.870 -14.546 1.00 69.56 267 PHE A N 1
ATOM 2151 C CA . PHE A 1 267 ? 25.010 -4.231 -13.545 1.00 69.56 267 PHE A CA 1
ATOM 2152 C C . PHE A 1 267 ? 23.550 -4.145 -14.009 1.00 69.56 267 PHE A C 1
ATOM 2154 O O . PHE A 1 267 ? 23.215 -3.438 -14.963 1.00 69.56 267 PHE A O 1
ATOM 2161 N N . GLY A 1 268 ? 22.683 -4.874 -13.314 1.00 69.12 268 GLY A N 1
ATOM 2162 C CA . GLY A 1 268 ? 21.277 -5.058 -13.650 1.00 69.12 268 GLY A CA 1
ATOM 2163 C C . GLY A 1 268 ? 21.015 -5.920 -14.878 1.00 69.12 268 GLY A C 1
ATOM 2164 O O . GLY A 1 268 ? 19.873 -6.007 -15.325 1.00 69.12 268 GLY A O 1
ATOM 2165 N N . GLY A 1 269 ? 22.033 -6.615 -15.396 1.00 76.62 269 GLY A N 1
ATOM 2166 C CA . GLY A 1 269 ? 21.948 -7.414 -16.624 1.00 76.62 269 GLY A CA 1
ATOM 2167 C C . GLY A 1 269 ? 20.980 -8.603 -16.573 1.00 76.62 269 GLY A C 1
ATOM 2168 O O . GLY A 1 269 ? 20.760 -9.260 -17.588 1.00 76.62 269 GLY A O 1
ATOM 2169 N N . LEU A 1 270 ? 20.384 -8.887 -15.412 1.00 84.44 270 LEU A N 1
ATOM 2170 C CA . LEU A 1 270 ? 19.328 -9.890 -15.256 1.00 84.44 270 LEU A CA 1
ATOM 2171 C C . LEU A 1 270 ? 17.955 -9.397 -15.733 1.00 84.44 270 LEU A C 1
ATOM 2173 O O . LEU A 1 270 ? 17.031 -10.191 -15.842 1.00 84.44 270 LEU A O 1
ATOM 2177 N N . TYR A 1 271 ? 17.781 -8.108 -16.021 1.00 90.56 271 TYR A N 1
ATOM 2178 C CA . TYR A 1 271 ? 16.445 -7.549 -16.230 1.00 90.56 271 TYR A CA 1
ATOM 2179 C C . TYR A 1 271 ? 16.291 -6.810 -17.572 1.00 90.56 271 TYR A C 1
ATOM 2181 O O . TYR A 1 271 ? 15.970 -5.627 -17.574 1.00 90.56 271 TYR A O 1
ATOM 2189 N N . PRO A 1 272 ? 16.476 -7.469 -18.735 1.00 92.19 272 PRO A N 1
ATOM 2190 C CA . PRO A 1 272 ? 16.357 -6.813 -20.043 1.00 92.19 272 PRO A CA 1
ATOM 2191 C C . PRO A 1 272 ? 14.911 -6.568 -20.490 1.00 92.19 272 PRO A C 1
ATOM 2193 O O . PRO A 1 272 ? 14.663 -5.732 -21.349 1.00 92.19 272 PRO A O 1
ATOM 2196 N N . ASN A 1 273 ? 13.938 -7.308 -19.954 1.00 94.88 273 ASN A N 1
ATOM 2197 C CA . ASN A 1 273 ? 12.529 -7.100 -20.276 1.00 94.88 273 ASN A CA 1
ATOM 2198 C C . ASN A 1 273 ? 11.660 -7.365 -19.035 1.00 94.88 273 ASN A C 1
ATOM 2200 O O . ASN A 1 273 ? 11.546 -8.522 -18.609 1.00 94.88 273 ASN A O 1
ATOM 2204 N N . PRO A 1 274 ? 11.015 -6.330 -18.467 1.00 95.62 274 PRO A N 1
ATOM 2205 C CA . PRO A 1 274 ? 10.246 -6.473 -17.238 1.00 95.62 274 PRO A CA 1
ATOM 2206 C C . PRO A 1 274 ? 8.997 -7.344 -17.426 1.00 95.62 274 PRO A C 1
ATOM 2208 O O . PRO A 1 274 ? 8.611 -8.041 -16.491 1.00 95.62 274 PRO A O 1
ATOM 2211 N N . SER A 1 275 ? 8.390 -7.377 -18.620 1.00 97.94 275 SER A N 1
ATOM 2212 C CA . SER A 1 275 ? 7.187 -8.188 -18.878 1.00 97.94 275 SER A CA 1
ATOM 2213 C C . SER A 1 275 ? 7.474 -9.693 -18.831 1.00 97.94 275 SER A C 1
ATOM 2215 O O . SER A 1 275 ? 6.687 -10.456 -18.274 1.00 97.94 275 SER A O 1
ATOM 2217 N N . VAL A 1 276 ? 8.637 -10.122 -19.333 1.00 97.94 276 VAL A N 1
ATOM 2218 C CA . VAL A 1 276 ? 9.046 -11.536 -19.363 1.00 97.94 276 VAL A CA 1
ATOM 2219 C C . VAL A 1 276 ? 9.256 -12.065 -17.947 1.00 97.94 276 VAL A C 1
ATOM 2221 O O . VAL A 1 276 ? 8.716 -13.110 -17.583 1.00 97.94 276 VAL A O 1
ATOM 2224 N N . ILE A 1 277 ? 10.003 -11.324 -17.126 1.00 95.19 277 ILE A N 1
ATOM 2225 C CA . ILE A 1 277 ? 10.228 -11.690 -15.724 1.00 95.19 277 ILE A CA 1
ATOM 2226 C C . ILE A 1 277 ? 8.919 -11.612 -14.928 1.00 95.19 277 ILE A C 1
ATOM 2228 O O . ILE A 1 277 ? 8.614 -12.517 -14.152 1.00 95.19 277 ILE A O 1
ATOM 2232 N N . SER A 1 278 ? 8.098 -10.590 -15.177 1.00 98.31 278 SER A N 1
ATOM 2233 C CA . SER A 1 278 ? 6.782 -10.444 -14.548 1.00 98.31 278 SER A CA 1
ATOM 2234 C C . SER A 1 278 ? 5.830 -11.595 -14.883 1.00 98.31 278 SER A C 1
ATOM 2236 O O . SER A 1 278 ? 5.105 -12.049 -14.003 1.00 98.31 278 SER A O 1
ATOM 2238 N N . ALA A 1 279 ? 5.853 -12.128 -16.109 1.00 98.50 279 ALA A N 1
ATOM 2239 C CA . ALA A 1 279 ? 5.055 -13.296 -16.488 1.00 98.50 279 ALA A CA 1
ATOM 2240 C C . ALA A 1 279 ? 5.470 -14.560 -15.713 1.00 98.50 279 ALA A C 1
ATOM 2242 O O . ALA A 1 279 ? 4.615 -15.355 -15.321 1.00 98.50 279 ALA A O 1
ATOM 2243 N N . ALA A 1 280 ? 6.767 -14.733 -15.442 1.00 97.69 280 ALA A N 1
ATOM 2244 C CA . ALA A 1 280 ? 7.249 -15.835 -14.615 1.00 97.69 280 ALA A CA 1
ATOM 2245 C C . ALA A 1 280 ? 6.850 -15.662 -13.138 1.00 97.69 280 ALA A C 1
ATOM 2247 O O . ALA A 1 280 ? 6.448 -16.625 -12.491 1.00 97.69 280 ALA A O 1
ATOM 2248 N N . LEU A 1 281 ? 6.896 -14.433 -12.617 1.00 97.75 281 LEU A N 1
ATOM 2249 C CA . LEU A 1 281 ? 6.433 -14.123 -11.261 1.00 97.75 281 LEU A CA 1
ATOM 2250 C C . LEU A 1 281 ? 4.913 -14.268 -11.107 1.00 97.75 281 LEU A C 1
ATOM 2252 O O . LEU A 1 281 ? 4.435 -14.660 -10.042 1.00 97.75 281 LEU A O 1
ATOM 2256 N N . ALA A 1 282 ? 4.152 -13.993 -12.170 1.00 98.31 282 ALA A N 1
ATOM 2257 C CA . ALA A 1 282 ? 2.695 -14.095 -12.197 1.00 98.31 282 ALA A CA 1
ATOM 2258 C C . ALA A 1 282 ? 2.200 -15.488 -11.833 1.00 98.31 282 ALA A C 1
ATOM 2260 O O . ALA A 1 282 ? 1.252 -15.607 -11.062 1.00 98.31 282 ALA A O 1
ATOM 2261 N N . VAL A 1 283 ? 2.878 -16.525 -12.324 1.00 96.50 283 VAL A N 1
ATOM 2262 C CA . VAL A 1 283 ? 2.508 -17.920 -12.055 1.00 96.50 283 VAL A CA 1
ATOM 2263 C C . VAL A 1 283 ? 3.184 -18.503 -10.808 1.00 96.50 283 VAL A C 1
ATOM 2265 O O . VAL A 1 283 ? 2.787 -19.571 -10.351 1.00 96.50 283 VAL A O 1
ATOM 2268 N N . SER A 1 284 ? 4.188 -17.821 -10.240 1.00 95.06 284 SER A N 1
ATOM 2269 C CA . SER A 1 284 ? 4.893 -18.256 -9.024 1.00 95.06 284 SER A CA 1
ATOM 2270 C C . SER A 1 284 ? 4.415 -17.561 -7.742 1.00 95.06 284 SER A C 1
ATOM 2272 O O . SER A 1 284 ? 4.918 -17.868 -6.663 1.00 95.06 284 SER A O 1
ATOM 2274 N N . THR A 1 285 ? 3.484 -16.610 -7.852 1.00 97.56 285 THR A N 1
ATOM 2275 C CA . THR A 1 285 ? 2.909 -15.823 -6.746 1.00 97.56 285 THR A CA 1
ATOM 2276 C C . THR A 1 285 ? 1.391 -15.739 -6.887 1.00 97.56 285 THR A C 1
ATOM 2278 O O . THR A 1 285 ? 0.855 -15.987 -7.965 1.00 97.56 285 THR A O 1
ATOM 2281 N N . SER A 1 286 ? 0.686 -15.370 -5.818 1.00 94.75 286 SER A N 1
ATOM 2282 C CA . SER A 1 286 ? -0.779 -15.425 -5.738 1.00 94.75 286 SER A CA 1
ATOM 2283 C C . SER A 1 286 ? -1.458 -14.120 -5.299 1.00 94.75 286 SER A C 1
ATOM 2285 O O . SER A 1 286 ? -2.623 -13.909 -5.631 1.00 94.75 286 SER A O 1
ATOM 2287 N N . LYS A 1 287 ? -0.754 -13.232 -4.590 1.00 94.44 287 LYS A N 1
ATOM 2288 C CA . LYS A 1 287 ? -1.293 -12.036 -3.921 1.00 94.44 287 LYS A CA 1
ATOM 2289 C C . LYS A 1 287 ? -0.555 -10.752 -4.292 1.00 94.44 287 LYS A C 1
ATOM 2291 O O . LYS A 1 287 ? -1.219 -9.755 -4.566 1.00 94.44 287 LYS A O 1
ATOM 2296 N N . VAL A 1 288 ? 0.782 -10.752 -4.308 1.00 97.25 288 VAL A N 1
ATOM 2297 C CA . VAL A 1 288 ? 1.570 -9.526 -4.558 1.00 97.25 288 VAL A CA 1
ATOM 2298 C C . VAL A 1 288 ? 1.234 -8.914 -5.912 1.00 97.25 288 VAL A C 1
ATOM 2300 O O . VAL A 1 288 ? 1.055 -9.626 -6.904 1.00 97.25 288 VAL A O 1
ATOM 2303 N N . GLN A 1 289 ? 1.184 -7.586 -5.975 1.00 98.25 289 GLN A N 1
ATOM 2304 C CA . GLN A 1 289 ? 1.085 -6.891 -7.251 1.00 98.25 289 GLN A CA 1
ATOM 2305 C C . GLN A 1 289 ? 2.421 -6.971 -7.993 1.00 98.25 289 GLN A C 1
ATOM 2307 O O . GLN A 1 289 ? 3.480 -6.750 -7.406 1.00 98.25 289 GLN A O 1
ATOM 2312 N N . ILE A 1 290 ? 2.378 -7.259 -9.289 1.00 98.62 290 ILE A N 1
ATOM 2313 C CA . ILE A 1 290 ? 3.572 -7.431 -10.117 1.00 98.62 290 ILE A CA 1
ATOM 2314 C C . ILE A 1 290 ? 3.723 -6.187 -10.970 1.00 98.62 290 ILE A C 1
ATOM 2316 O O . ILE A 1 290 ? 2.878 -5.901 -11.822 1.00 98.62 290 ILE A O 1
ATOM 2320 N N . ARG A 1 291 ? 4.775 -5.418 -10.692 1.00 98.50 291 ARG A N 1
ATOM 2321 C CA . ARG A 1 291 ? 4.947 -4.073 -11.229 1.00 98.50 291 ARG A CA 1
ATOM 2322 C C . ARG A 1 291 ? 6.250 -3.954 -12.002 1.00 98.50 291 ARG A C 1
ATOM 2324 O O . ARG A 1 291 ? 7.275 -4.460 -11.555 1.00 98.50 291 ARG A O 1
ATOM 2331 N N . SER A 1 292 ? 6.263 -3.213 -13.107 1.00 98.12 292 SER A N 1
ATOM 2332 C CA . SER A 1 292 ? 7.543 -2.722 -13.629 1.00 98.12 292 SER A CA 1
ATOM 2333 C C . SER A 1 292 ? 8.045 -1.552 -12.788 1.00 98.12 292 SER A C 1
ATOM 2335 O O . SER A 1 292 ? 7.281 -0.646 -12.464 1.00 98.12 292 SER A O 1
ATOM 2337 N N . GLY A 1 293 ? 9.334 -1.557 -12.459 1.00 94.56 293 GLY A N 1
ATOM 2338 C CA . GLY A 1 293 ? 10.054 -0.471 -11.788 1.00 94.56 293 GLY A CA 1
ATOM 2339 C C . GLY A 1 293 ? 11.399 -0.205 -12.474 1.00 94.56 293 GLY A C 1
ATOM 2340 O O . GLY A 1 293 ? 12.447 -0.422 -11.889 1.00 94.56 293 GLY A O 1
ATOM 2341 N N . SER A 1 294 ? 11.453 0.167 -13.749 1.00 95.19 294 SER A N 1
ATOM 2342 C CA . SER A 1 294 ? 10.346 0.648 -14.583 1.00 95.19 294 SER A CA 1
ATOM 2343 C C . SER A 1 294 ? 10.489 0.160 -16.017 1.00 95.19 294 SER A C 1
ATOM 2345 O O . SER A 1 294 ? 11.587 -0.180 -16.440 1.00 95.19 294 SER A O 1
ATOM 2347 N N . LEU A 1 295 ? 9.383 0.162 -16.764 1.00 97.88 295 LEU A N 1
ATOM 2348 C CA . LEU A 1 295 ? 9.382 -0.082 -18.204 1.00 97.88 295 LEU A CA 1
ATOM 2349 C C . LEU A 1 295 ? 9.795 1.203 -18.932 1.00 97.88 295 LEU A C 1
ATOM 2351 O O . LEU A 1 295 ? 9.179 2.257 -18.743 1.00 97.88 295 LEU A O 1
ATOM 2355 N N . VAL A 1 296 ? 10.826 1.122 -19.767 1.00 97.50 296 VAL A N 1
ATOM 2356 C CA . VAL A 1 296 ? 11.353 2.255 -20.533 1.00 97.50 296 VAL A CA 1
ATOM 2357 C C . VAL A 1 296 ? 10.588 2.365 -21.849 1.00 97.50 296 VAL A C 1
ATOM 2359 O O . VAL A 1 296 ? 11.037 1.893 -22.888 1.00 97.50 296 VAL A O 1
ATOM 2362 N N . ALA A 1 297 ? 9.401 2.970 -21.813 1.00 98.12 297 ALA A N 1
ATOM 2363 C CA . ALA A 1 297 ? 8.434 2.885 -22.914 1.00 98.12 297 ALA A CA 1
ATOM 2364 C C . ALA A 1 297 ? 8.967 3.288 -24.300 1.00 98.12 297 ALA A C 1
ATOM 2366 O O . ALA A 1 297 ? 8.660 2.571 -25.253 1.00 98.12 297 ALA A O 1
ATOM 2367 N N . PRO A 1 298 ? 9.829 4.316 -24.438 1.00 98.25 298 PRO A N 1
ATOM 2368 C CA . PRO A 1 298 ? 10.398 4.674 -25.738 1.00 98.25 298 PRO A CA 1
ATOM 2369 C C . PRO A 1 298 ? 11.285 3.602 -26.395 1.00 98.25 298 PRO A C 1
ATOM 2371 O O . PRO A 1 298 ? 11.634 3.760 -27.563 1.00 98.25 298 PRO A O 1
ATOM 2374 N N . LEU A 1 299 ? 11.646 2.531 -25.675 1.00 98.06 299 LEU A N 1
ATOM 2375 C CA . LEU A 1 299 ? 12.355 1.360 -26.206 1.00 98.06 299 LEU A CA 1
ATOM 2376 C C . LEU A 1 299 ? 11.415 0.276 -26.755 1.00 98.06 299 LEU A C 1
ATOM 2378 O O . LEU A 1 299 ? 11.885 -0.745 -27.249 1.00 98.06 299 LEU A O 1
ATOM 2382 N N . HIS A 1 300 ? 10.099 0.477 -26.666 1.00 98.25 300 HIS A N 1
ATOM 2383 C CA . HIS A 1 300 ? 9.079 -0.501 -27.040 1.00 98.25 300 HIS A CA 1
ATOM 2384 C C . HIS A 1 300 ? 8.020 0.131 -27.940 1.00 98.25 300 HIS A C 1
ATOM 2386 O O . HIS A 1 300 ? 7.827 1.342 -27.961 1.00 98.25 300 HIS A O 1
ATOM 2392 N N . HIS A 1 301 ? 7.266 -0.704 -28.652 1.00 97.81 301 HIS A N 1
ATOM 2393 C CA . HIS A 1 301 ? 6.059 -0.265 -29.351 1.00 97.81 301 HIS A CA 1
ATOM 2394 C C . HIS A 1 301 ? 4.854 -0.284 -28.391 1.00 97.81 301 HIS A C 1
ATOM 2396 O O . HIS A 1 301 ? 4.650 -1.282 -27.700 1.00 97.81 301 HIS A O 1
ATOM 2402 N N . ALA A 1 302 ? 3.993 0.743 -28.393 1.00 98.25 302 ALA A N 1
ATOM 2403 C CA . ALA A 1 302 ? 2.848 0.847 -27.469 1.00 98.25 302 ALA A CA 1
ATOM 2404 C C . ALA A 1 302 ? 1.918 -0.382 -27.507 1.00 98.25 302 ALA A C 1
ATOM 2406 O O . ALA A 1 302 ? 1.560 -0.932 -26.467 1.00 98.25 302 ALA A O 1
ATOM 2407 N N . ALA A 1 303 ? 1.595 -0.881 -28.706 1.00 98.12 303 ALA A N 1
ATOM 2408 C CA . ALA A 1 303 ? 0.815 -2.115 -28.852 1.00 98.12 303 ALA A CA 1
ATOM 2409 C C . ALA A 1 303 ? 1.477 -3.343 -28.194 1.00 98.12 303 ALA A C 1
ATOM 2411 O O . ALA A 1 303 ? 0.770 -4.163 -27.618 1.00 98.12 303 ALA A O 1
ATOM 2412 N N . ARG A 1 304 ? 2.816 -3.448 -28.221 1.00 98.19 304 ARG A N 1
ATOM 2413 C CA . ARG A 1 304 ? 3.548 -4.542 -27.562 1.00 98.19 304 ARG A CA 1
ATOM 2414 C C . ARG A 1 304 ? 3.503 -4.418 -26.048 1.00 98.19 304 ARG A C 1
ATOM 2416 O O . ARG A 1 304 ? 3.176 -5.395 -25.392 1.00 98.19 304 ARG A O 1
ATOM 2423 N N . ILE A 1 305 ? 3.715 -3.213 -25.512 1.00 98.69 305 ILE A N 1
ATOM 2424 C CA . ILE A 1 305 ? 3.552 -2.949 -24.074 1.00 98.69 305 ILE A CA 1
ATOM 2425 C C . ILE A 1 305 ? 2.164 -3.417 -23.616 1.00 98.69 305 ILE A C 1
ATOM 2427 O 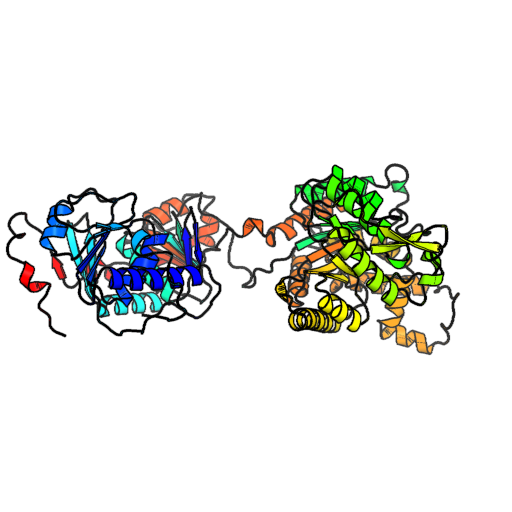O . ILE A 1 305 ? 2.039 -4.137 -22.629 1.00 98.69 305 ILE A O 1
ATOM 2431 N N . ALA A 1 306 ? 1.119 -3.036 -24.351 1.00 98.75 306 ALA A N 1
ATOM 2432 C CA . ALA A 1 306 ? -0.251 -3.369 -23.999 1.00 98.75 306 ALA A CA 1
ATOM 2433 C C . ALA A 1 306 ? -0.554 -4.882 -24.105 1.00 98.75 306 ALA A C 1
ATOM 2435 O O . ALA A 1 306 ? -1.174 -5.431 -23.196 1.00 98.75 306 ALA A O 1
ATOM 2436 N N . GLU A 1 307 ? -0.101 -5.572 -25.161 1.00 98.75 307 GLU A N 1
ATOM 2437 C CA . GLU A 1 307 ? -0.257 -7.032 -25.301 1.00 98.75 307 GLU A CA 1
ATOM 2438 C C . GLU A 1 307 ? 0.509 -7.803 -24.219 1.00 98.75 307 GLU A C 1
ATOM 2440 O O . GLU A 1 307 ? -0.081 -8.636 -23.527 1.00 98.75 307 GLU A O 1
ATOM 2445 N N . ASP A 1 308 ? 1.796 -7.504 -24.034 1.00 98.81 308 ASP A N 1
ATOM 2446 C CA . ASP A 1 308 ? 2.674 -8.246 -23.127 1.00 98.81 308 ASP A CA 1
ATOM 2447 C C . ASP A 1 308 ? 2.177 -8.138 -21.680 1.00 98.81 308 ASP A C 1
ATOM 2449 O O . ASP A 1 308 ? 2.049 -9.138 -20.970 1.00 98.81 308 ASP A O 1
ATOM 2453 N N . TRP A 1 309 ? 1.804 -6.934 -21.243 1.00 98.81 309 TRP A N 1
ATOM 2454 C CA . TRP A 1 309 ? 1.282 -6.733 -19.893 1.00 98.81 309 TRP A CA 1
ATOM 2455 C C . TRP A 1 309 ? -0.157 -7.213 -19.720 1.00 98.81 309 TRP A C 1
ATOM 2457 O O . TRP A 1 309 ? -0.517 -7.610 -18.615 1.00 98.81 309 TRP A O 1
ATOM 2467 N N . SER A 1 310 ? -0.960 -7.265 -20.786 1.00 98.81 310 SER A N 1
ATOM 2468 C CA . SER A 1 310 ? -2.261 -7.942 -20.745 1.00 98.81 310 SER A CA 1
ATOM 2469 C C . SER A 1 310 ? -2.096 -9.450 -20.522 1.00 98.81 310 SER A C 1
ATOM 2471 O O . SER A 1 310 ? -2.859 -10.055 -19.765 1.00 98.81 310 SER A O 1
ATOM 2473 N N . VAL A 1 311 ? -1.063 -10.073 -21.103 1.00 98.88 311 VAL A N 1
ATOM 2474 C CA . VAL A 1 311 ? -0.716 -11.473 -20.805 1.00 98.88 311 VAL A CA 1
ATOM 2475 C C . VAL A 1 311 ? -0.310 -11.633 -19.339 1.00 98.88 311 VAL A C 1
ATOM 2477 O O . VAL A 1 311 ? -0.841 -12.518 -18.670 1.00 98.88 311 VAL A O 1
ATOM 2480 N N . VAL A 1 312 ? 0.563 -10.768 -18.806 1.00 98.81 312 VAL A N 1
ATOM 2481 C CA . VAL A 1 312 ? 0.935 -10.781 -17.373 1.00 98.81 312 VAL A CA 1
ATOM 2482 C C . VAL A 1 312 ? -0.301 -10.620 -16.480 1.00 98.81 312 VAL A C 1
ATOM 2484 O O . VAL A 1 312 ? -0.445 -11.320 -15.475 1.00 98.81 312 VAL A O 1
ATOM 2487 N N . ASP A 1 313 ? -1.227 -9.738 -16.850 1.00 98.88 313 ASP A N 1
ATOM 2488 C CA . ASP A 1 313 ? -2.471 -9.512 -16.115 1.00 98.88 313 ASP A CA 1
ATOM 2489 C C . ASP A 1 313 ? -3.358 -10.760 -16.084 1.00 98.88 313 ASP A C 1
ATOM 2491 O O . ASP A 1 313 ? -3.843 -11.155 -15.025 1.00 98.88 313 ASP A O 1
ATOM 2495 N N . ASN A 1 314 ? -3.498 -11.443 -17.222 1.00 98.75 314 ASN A N 1
ATOM 2496 C CA . ASN A 1 314 ? -4.238 -12.700 -17.314 1.00 98.75 314 ASN A CA 1
ATOM 2497 C C . ASN A 1 314 ? -3.575 -13.828 -16.512 1.00 98.75 314 ASN A C 1
ATOM 2499 O O . ASN A 1 314 ? -4.260 -14.527 -15.770 1.00 98.75 314 ASN A O 1
ATOM 2503 N N . LEU A 1 315 ? -2.252 -13.989 -16.616 1.00 98.69 315 LEU A N 1
ATOM 2504 C CA . LEU A 1 315 ? -1.510 -15.016 -15.874 1.00 98.69 315 LEU A CA 1
ATOM 2505 C C . LEU A 1 315 ? -1.568 -14.797 -14.361 1.00 98.69 315 LEU A C 1
ATOM 2507 O O . LEU A 1 315 ? -1.592 -15.758 -13.597 1.00 98.69 315 LEU A O 1
ATOM 2511 N N . SER A 1 316 ? -1.585 -13.537 -13.929 1.00 98.31 316 SER A N 1
ATOM 2512 C CA . SER A 1 316 ? -1.589 -13.175 -12.513 1.00 98.31 316 SER A CA 1
ATOM 2513 C C . SER A 1 316 ? -2.989 -13.104 -11.897 1.00 98.31 316 SER A C 1
ATOM 2515 O O . SER A 1 316 ? -3.095 -13.009 -10.674 1.00 98.31 316 SER A O 1
ATOM 2517 N N . GLY A 1 317 ? -4.053 -13.154 -12.704 1.00 97.62 317 GLY A N 1
ATOM 2518 C CA . GLY A 1 317 ? -5.429 -12.982 -12.236 1.00 97.62 317 GLY A CA 1
ATOM 2519 C C . GLY A 1 317 ? -5.785 -11.531 -11.898 1.00 97.62 317 GLY A C 1
ATOM 2520 O O . GLY A 1 317 ? -6.578 -11.293 -10.992 1.00 97.62 317 GLY A O 1
ATOM 2521 N N . GLY A 1 318 ? -5.202 -10.560 -12.606 1.00 98.12 318 GLY A N 1
ATOM 2522 C CA . GLY A 1 318 ? -5.506 -9.140 -12.430 1.00 98.12 318 GLY A CA 1
ATOM 2523 C C . GLY A 1 318 ? -4.546 -8.376 -11.512 1.00 98.12 318 GLY A C 1
ATOM 2524 O O . GLY A 1 318 ? -4.968 -7.417 -10.872 1.00 98.12 318 GLY A O 1
ATOM 2525 N N . ARG A 1 319 ? -3.281 -8.807 -11.381 1.00 98.44 319 ARG A N 1
ATOM 2526 C CA . ARG A 1 319 ? -2.291 -8.196 -10.466 1.00 98.44 319 ARG A CA 1
ATOM 2527 C C . ARG A 1 319 ? -1.185 -7.416 -11.180 1.00 98.44 319 ARG A C 1
ATOM 2529 O O . ARG A 1 319 ? -0.210 -7.030 -10.537 1.00 98.44 319 ARG A O 1
ATOM 2536 N N . ALA A 1 320 ? -1.295 -7.181 -12.485 1.00 98.62 320 ALA A N 1
ATOM 2537 C CA . ALA A 1 320 ? -0.284 -6.440 -13.235 1.00 98.62 320 ALA A CA 1
ATOM 2538 C C . ALA A 1 320 ? -0.354 -4.922 -12.970 1.00 98.62 320 ALA A C 1
ATOM 2540 O O . ALA A 1 320 ? -1.433 -4.355 -12.786 1.00 98.62 320 ALA A O 1
ATOM 2541 N N . ALA A 1 321 ? 0.794 -4.247 -12.986 1.00 98.50 321 ALA A N 1
ATOM 2542 C CA . ALA A 1 321 ? 0.891 -2.789 -13.053 1.00 98.50 321 ALA A CA 1
ATOM 2543 C C . ALA A 1 321 ? 2.165 -2.348 -13.771 1.00 98.50 321 ALA A C 1
ATOM 2545 O O . ALA A 1 321 ? 3.151 -3.079 -13.810 1.00 98.50 321 ALA A O 1
ATOM 2546 N N . ILE A 1 322 ? 2.172 -1.121 -14.289 1.00 98.69 322 ILE A N 1
ATOM 2547 C CA . ILE A 1 322 ? 3.324 -0.596 -15.028 1.00 98.69 322 ILE A CA 1
ATOM 2548 C C . ILE A 1 322 ? 3.753 0.742 -14.438 1.00 98.69 322 ILE A C 1
ATOM 2550 O O . ILE A 1 322 ? 2.949 1.672 -14.377 1.00 98.69 322 ILE A O 1
ATOM 2554 N N . SER A 1 323 ? 5.029 0.863 -14.064 1.00 98.50 323 SER A N 1
ATOM 2555 C CA . SER A 1 323 ? 5.687 2.166 -13.983 1.00 98.50 323 SER A CA 1
ATOM 2556 C C . SER A 1 323 ? 6.354 2.488 -15.309 1.00 98.50 323 SER A C 1
ATOM 2558 O O . SER A 1 323 ? 7.190 1.723 -15.793 1.00 98.50 323 SER A O 1
ATOM 2560 N N . PHE A 1 324 ? 5.986 3.622 -15.895 1.00 98.31 324 PHE A N 1
ATOM 2561 C CA . PHE A 1 324 ? 6.571 4.129 -17.129 1.00 98.31 324 PHE A CA 1
ATOM 2562 C C . PHE A 1 324 ? 7.771 5.019 -16.805 1.00 98.31 324 PHE A C 1
ATOM 2564 O O . PHE A 1 324 ? 7.715 5.873 -15.915 1.00 98.31 324 PHE A O 1
ATOM 2571 N N . ALA A 1 325 ? 8.857 4.832 -17.547 1.00 96.25 325 ALA A N 1
ATOM 2572 C CA . ALA A 1 325 ? 10.019 5.704 -17.545 1.00 96.25 325 ALA A CA 1
ATOM 2573 C C . ALA A 1 325 ? 10.353 6.139 -18.976 1.00 96.25 325 ALA A C 1
ATOM 2575 O O . ALA A 1 325 ? 10.194 5.380 -19.931 1.00 96.25 325 ALA A O 1
ATOM 2576 N N . SER A 1 326 ? 10.875 7.357 -19.125 1.00 94.88 326 SER A N 1
ATOM 2577 C CA . SER A 1 326 ? 11.286 7.885 -20.431 1.00 94.88 326 SER A CA 1
ATOM 2578 C C . SER A 1 326 ? 12.619 7.315 -20.910 1.00 94.88 326 SER A C 1
ATOM 2580 O O . SER A 1 326 ? 12.987 7.503 -22.061 1.00 94.88 326 SER A O 1
ATOM 2582 N N . GLY A 1 327 ? 13.395 6.714 -20.008 1.00 90.00 327 GLY A N 1
ATOM 2583 C CA . GLY A 1 327 ? 14.787 6.359 -20.261 1.00 90.00 327 GLY A CA 1
ATOM 2584 C C . GLY A 1 327 ? 15.708 7.575 -20.241 1.00 90.00 327 GLY A C 1
ATOM 2585 O O . GLY A 1 327 ? 15.291 8.735 -20.356 1.00 90.00 327 GLY A O 1
ATOM 2586 N N . TRP A 1 328 ? 16.991 7.305 -20.047 1.00 84.62 328 TRP A N 1
ATOM 2587 C CA . TRP A 1 328 ? 18.025 8.336 -19.968 1.00 84.62 328 TRP A CA 1
ATOM 2588 C C . TRP A 1 328 ? 19.354 7.873 -20.559 1.00 84.62 328 TRP A C 1
ATOM 2590 O O . TRP A 1 328 ? 20.128 8.726 -20.983 1.00 84.62 328 TRP A O 1
ATOM 2600 N N . GLN A 1 329 ? 19.630 6.565 -20.574 1.00 85.06 329 GLN A N 1
ATOM 2601 C CA . GLN A 1 329 ? 20.876 6.037 -21.102 1.00 85.06 329 GLN A CA 1
ATOM 2602 C C . GLN A 1 329 ? 20.777 5.992 -22.619 1.00 85.06 329 GLN A C 1
ATOM 2604 O O . GLN A 1 329 ? 19.909 5.310 -23.151 1.00 85.06 329 GLN A O 1
ATOM 2609 N N . CYS A 1 330 ? 21.635 6.740 -23.308 1.00 87.38 330 CYS A N 1
ATOM 2610 C CA . CYS A 1 330 ? 21.564 6.874 -24.763 1.00 87.38 330 CYS A CA 1
ATOM 2611 C C . CYS A 1 330 ? 21.759 5.523 -25.462 1.00 87.38 330 CYS A C 1
ATOM 2613 O O . CYS A 1 330 ? 21.059 5.226 -26.426 1.00 87.38 330 CYS A O 1
ATOM 2615 N N . ASP A 1 331 ? 22.664 4.697 -24.939 1.00 87.94 331 ASP A N 1
ATOM 2616 C CA . ASP A 1 331 ? 22.992 3.396 -25.524 1.00 87.94 331 ASP A CA 1
ATOM 2617 C C . ASP A 1 331 ? 21.837 2.389 -25.418 1.00 87.94 331 ASP A C 1
ATOM 2619 O O . ASP A 1 331 ? 21.757 1.473 -26.228 1.00 87.94 331 ASP A O 1
ATOM 2623 N N . ASP A 1 332 ? 20.883 2.570 -24.498 1.00 90.94 332 ASP A N 1
ATOM 2624 C CA . ASP A 1 332 ? 19.712 1.686 -24.414 1.00 90.94 332 ASP A CA 1
ATOM 2625 C C . ASP A 1 332 ? 18.775 1.874 -25.626 1.00 90.94 332 ASP A C 1
ATOM 2627 O O . ASP A 1 332 ? 18.018 0.972 -25.982 1.00 90.94 332 ASP A O 1
ATOM 2631 N N . PHE A 1 333 ? 18.851 3.022 -26.312 1.00 95.00 333 PHE A N 1
ATOM 2632 C CA . PHE A 1 333 ? 17.993 3.373 -27.448 1.00 95.00 333 PHE A CA 1
ATOM 2633 C C . PHE A 1 333 ? 18.421 2.724 -28.767 1.00 95.00 333 PHE A C 1
ATOM 2635 O O . PHE A 1 333 ? 17.907 3.112 -29.810 1.00 95.00 333 PHE A O 1
ATOM 2642 N N . ILE A 1 334 ? 19.289 1.703 -28.770 1.00 95.69 334 ILE A N 1
ATOM 2643 C CA . ILE A 1 334 ? 19.644 0.999 -30.017 1.00 95.69 334 ILE A CA 1
ATOM 2644 C C . ILE A 1 334 ? 18.430 0.416 -30.756 1.00 95.69 334 ILE A C 1
ATOM 2646 O O . ILE A 1 334 ? 18.489 0.229 -31.969 1.00 95.69 334 ILE A O 1
ATOM 2650 N N . PHE A 1 335 ? 17.343 0.120 -30.034 1.00 93.31 335 PHE A N 1
ATOM 2651 C CA . PHE A 1 335 ? 16.111 -0.421 -30.607 1.00 93.31 335 PHE A CA 1
ATOM 2652 C C . PHE A 1 335 ? 15.325 0.629 -31.400 1.00 93.31 335 PHE A C 1
ATOM 2654 O O . PHE A 1 335 ? 14.764 0.303 -32.443 1.00 93.31 335 PHE A O 1
ATOM 2661 N N . PHE A 1 336 ? 15.314 1.875 -30.912 1.00 96.50 336 PHE A N 1
ATOM 2662 C CA . PHE A 1 336 ? 14.601 3.017 -31.496 1.00 96.50 336 PHE A CA 1
ATOM 2663 C C . PHE A 1 336 ? 15.409 4.317 -31.296 1.00 96.50 336 PHE A C 1
ATOM 2665 O O . PHE A 1 336 ? 15.032 5.163 -30.472 1.00 96.50 336 PHE A O 1
ATOM 2672 N N . PRO A 1 337 ? 16.549 4.492 -31.996 1.00 96.69 337 PRO A N 1
ATOM 2673 C CA . PRO A 1 337 ? 17.461 5.615 -31.755 1.00 96.69 337 PRO A CA 1
ATOM 2674 C C . PRO A 1 337 ? 16.800 6.990 -31.919 1.00 96.69 337 PRO A C 1
ATOM 2676 O O . PRO A 1 337 ? 17.135 7.948 -31.219 1.00 96.69 337 PRO A O 1
ATOM 2679 N N . GLU A 1 338 ? 15.826 7.085 -32.822 1.00 96.50 338 GLU A N 1
ATOM 2680 C CA . GLU A 1 338 ? 15.045 8.283 -33.118 1.00 96.50 338 GLU A CA 1
ATOM 2681 C C . GLU A 1 338 ? 14.234 8.799 -31.921 1.00 96.50 338 GLU A C 1
ATOM 2683 O O . GLU A 1 338 ? 13.959 9.997 -31.837 1.00 96.50 338 GLU A O 1
ATOM 2688 N N . ASN A 1 339 ? 13.901 7.931 -30.962 1.00 97.25 339 ASN A N 1
ATOM 2689 C CA . ASN A 1 339 ? 13.061 8.293 -29.827 1.00 97.25 339 ASN A CA 1
ATOM 2690 C C . ASN A 1 339 ? 13.821 9.055 -28.730 1.00 97.25 339 ASN A C 1
ATOM 2692 O O . ASN A 1 339 ? 13.189 9.701 -27.895 1.00 97.25 339 ASN A O 1
ATOM 2696 N N . TYR A 1 340 ? 15.161 9.028 -28.701 1.00 95.19 340 TYR A N 1
ATOM 2697 C CA . TYR A 1 340 ? 15.936 9.549 -27.564 1.00 95.19 340 TYR A CA 1
ATOM 2698 C C . TYR A 1 340 ? 15.737 11.053 -27.312 1.00 95.19 340 TYR A C 1
ATOM 2700 O O . TYR A 1 340 ? 15.600 11.495 -26.162 1.00 95.19 340 TYR A O 1
ATOM 2708 N N . SER A 1 341 ? 15.702 11.860 -28.375 1.00 95.00 341 SER A N 1
ATOM 2709 C CA . SER A 1 341 ? 15.572 13.321 -28.276 1.00 95.00 341 SER A CA 1
ATOM 2710 C C . SER A 1 341 ? 14.191 13.757 -27.771 1.00 95.00 341 SER A C 1
ATOM 2712 O O . SER A 1 341 ? 14.101 14.726 -27.020 1.00 95.00 341 SER A O 1
ATOM 2714 N N . VAL A 1 342 ? 13.144 12.998 -28.107 1.00 95.62 342 VAL A N 1
ATOM 2715 C CA . VAL A 1 342 ? 11.730 13.270 -27.780 1.00 95.62 342 VAL A CA 1
ATOM 2716 C C . VAL A 1 342 ? 11.169 12.345 -26.694 1.00 95.62 342 VAL A C 1
ATOM 2718 O O . VAL A 1 342 ? 9.970 12.327 -26.437 1.00 95.62 342 VAL A O 1
ATOM 2721 N N . ARG A 1 343 ? 12.027 11.577 -26.017 1.00 94.75 343 ARG A N 1
ATOM 2722 C CA . ARG A 1 343 ? 11.651 10.438 -25.160 1.00 94.75 343 ARG A CA 1
ATOM 2723 C C . ARG A 1 343 ? 10.596 10.713 -24.082 1.00 94.75 343 ARG A C 1
ATOM 2725 O O . ARG A 1 343 ? 9.808 9.828 -23.775 1.00 94.75 343 ARG A O 1
ATOM 2732 N N . HIS A 1 344 ? 10.560 11.916 -23.504 1.00 92.44 344 HIS A N 1
ATOM 2733 C CA . HIS A 1 344 ? 9.550 12.268 -22.496 1.00 92.44 344 HIS A CA 1
ATOM 2734 C C . HIS A 1 344 ? 8.170 12.457 -23.135 1.00 92.44 344 HIS A C 1
ATOM 2736 O O . HIS A 1 344 ? 7.192 11.888 -22.660 1.00 92.44 344 HIS A O 1
ATOM 2742 N N . GLU A 1 345 ? 8.102 13.214 -24.233 1.00 94.38 345 GLU A N 1
ATOM 2743 C CA . GLU A 1 345 ? 6.869 13.429 -24.999 1.00 94.38 345 GLU A CA 1
ATOM 2744 C C . GLU A 1 345 ? 6.379 12.108 -25.601 1.00 94.38 345 GLU A C 1
ATOM 2746 O O . GLU A 1 345 ? 5.200 11.775 -25.496 1.00 94.38 345 GLU A O 1
ATOM 2751 N N . HIS A 1 346 ? 7.302 11.307 -26.142 1.00 96.06 346 HIS A N 1
ATOM 2752 C CA . HIS A 1 346 ? 6.996 9.999 -26.710 1.00 96.06 346 HIS A CA 1
ATOM 2753 C C . HIS A 1 346 ? 6.429 9.032 -25.661 1.00 96.06 346 HIS A C 1
ATOM 2755 O O . HIS A 1 346 ? 5.399 8.412 -25.906 1.00 96.06 346 HIS A O 1
ATOM 2761 N N . MET A 1 347 ? 7.022 8.965 -24.462 1.00 97.19 347 MET A N 1
ATOM 2762 C CA . MET A 1 347 ? 6.496 8.156 -23.355 1.00 97.19 347 MET A CA 1
ATOM 2763 C C . MET A 1 347 ? 5.053 8.547 -22.993 1.00 97.19 347 MET A C 1
ATOM 2765 O O . MET A 1 347 ? 4.223 7.668 -22.778 1.00 97.19 347 MET A O 1
ATOM 2769 N N . MET A 1 348 ? 4.738 9.847 -22.929 1.00 95.81 348 MET A N 1
ATOM 2770 C CA . MET A 1 348 ? 3.386 10.310 -22.585 1.00 95.81 348 MET A CA 1
ATOM 2771 C C . MET A 1 348 ? 2.357 9.953 -23.665 1.00 95.81 348 MET A C 1
ATOM 2773 O O . MET A 1 348 ? 1.244 9.551 -23.326 1.00 95.81 348 MET A O 1
ATOM 2777 N N . LEU A 1 349 ? 2.732 10.043 -24.948 1.00 96.56 349 LEU A N 1
ATOM 2778 C CA . LEU A 1 349 ? 1.892 9.588 -26.063 1.00 96.56 349 LEU A CA 1
ATOM 2779 C C . LEU A 1 349 ? 1.634 8.077 -25.984 1.00 96.56 349 LEU A C 1
ATOM 2781 O O . LEU A 1 349 ? 0.486 7.642 -26.033 1.00 96.56 349 LEU A O 1
ATOM 2785 N N . GLN A 1 350 ? 2.688 7.283 -25.785 1.00 97.75 350 GLN A N 1
ATOM 2786 C CA . GLN A 1 350 ? 2.572 5.828 -25.676 1.00 97.75 350 GLN A CA 1
ATOM 2787 C C . GLN A 1 350 ? 1.727 5.400 -24.474 1.00 97.75 350 GLN A C 1
ATOM 2789 O O . GLN A 1 350 ? 0.978 4.432 -24.564 1.00 97.75 350 GLN A O 1
ATOM 2794 N N . LEU A 1 351 ? 1.818 6.109 -23.347 1.00 98.00 351 LEU A N 1
ATOM 2795 C CA . LEU A 1 351 ? 0.995 5.834 -22.173 1.00 98.00 351 LEU A CA 1
ATOM 2796 C C . LEU A 1 351 ? -0.500 5.993 -22.481 1.00 98.00 351 LEU A C 1
ATOM 2798 O O . LEU A 1 351 ? -1.289 5.136 -22.075 1.00 98.00 351 LEU A O 1
ATOM 2802 N N . ASP A 1 352 ? -0.897 7.052 -23.197 1.00 97.81 352 ASP A N 1
ATOM 2803 C CA . ASP A 1 352 ? -2.290 7.239 -23.634 1.00 97.81 352 ASP A CA 1
ATOM 2804 C C . ASP A 1 352 ? -2.739 6.098 -24.556 1.00 97.81 352 ASP A C 1
ATOM 2806 O O . ASP A 1 352 ? -3.778 5.475 -24.323 1.00 97.81 352 ASP A O 1
ATOM 2810 N N . GLU A 1 353 ? -1.916 5.753 -25.549 1.00 98.56 353 GLU A N 1
ATOM 2811 C CA . GLU A 1 353 ? -2.190 4.644 -26.467 1.00 98.56 353 GLU A CA 1
ATOM 2812 C C . GLU A 1 353 ? -2.353 3.312 -25.722 1.00 98.56 353 GLU A C 1
ATOM 2814 O O . GLU A 1 353 ? -3.314 2.582 -25.971 1.00 98.56 353 GLU A O 1
ATOM 2819 N N . VAL A 1 354 ? -1.465 3.012 -24.767 1.00 98.75 354 VAL A N 1
ATOM 2820 C CA . VAL A 1 354 ? -1.536 1.803 -23.935 1.00 98.75 354 VAL A CA 1
ATOM 2821 C C . VAL A 1 354 ? -2.812 1.791 -23.098 1.00 98.75 354 VAL A C 1
ATOM 2823 O O . VAL A 1 354 ? -3.498 0.772 -23.084 1.00 98.75 354 VAL A O 1
ATOM 2826 N N . ARG A 1 355 ? -3.183 2.901 -22.441 1.00 98.38 355 ARG A N 1
ATOM 2827 C CA . ARG A 1 355 ? -4.430 2.986 -21.657 1.00 98.38 355 ARG A CA 1
ATOM 2828 C C . ARG A 1 355 ? -5.661 2.745 -22.527 1.00 98.38 355 ARG A C 1
ATOM 2830 O O . ARG A 1 355 ? -6.527 1.959 -22.153 1.00 98.38 355 ARG A O 1
ATOM 2837 N N . ARG A 1 356 ? -5.720 3.362 -23.708 1.00 98.44 356 ARG A N 1
ATOM 2838 C CA . ARG A 1 356 ? -6.835 3.186 -24.649 1.00 98.44 356 ARG A CA 1
ATOM 2839 C C . ARG A 1 356 ? -6.943 1.746 -25.142 1.00 98.44 356 ARG A C 1
ATOM 2841 O O . ARG A 1 356 ? -8.042 1.192 -25.153 1.00 98.44 356 ARG A O 1
ATOM 2848 N N . LEU A 1 357 ? -5.819 1.129 -25.513 1.00 98.69 357 LEU A N 1
ATOM 2849 C CA . LEU A 1 357 ? -5.776 -0.285 -25.892 1.00 98.69 357 LEU A CA 1
ATOM 2850 C C . LEU A 1 357 ? -6.213 -1.195 -24.733 1.00 98.69 357 LEU A C 1
ATOM 2852 O O . LEU A 1 357 ? -7.012 -2.106 -24.949 1.00 98.69 357 LEU A O 1
ATOM 2856 N N . TRP A 1 358 ? -5.744 -0.923 -23.511 1.00 98.69 358 TRP A N 1
ATOM 2857 C CA . TRP A 1 358 ? -6.096 -1.672 -22.300 1.00 98.69 358 TRP A CA 1
ATOM 2858 C C . TRP A 1 358 ? -7.598 -1.628 -22.001 1.00 98.69 358 TRP A C 1
ATOM 2860 O O . TRP A 1 358 ? -8.207 -2.651 -21.702 1.00 98.69 358 TRP A O 1
ATOM 2870 N N . GLU A 1 359 ? -8.224 -0.459 -22.159 1.00 97.94 359 GLU A N 1
ATOM 2871 C CA . GLU A 1 359 ? -9.672 -0.260 -21.998 1.00 97.94 359 GLU A CA 1
ATOM 2872 C C . GLU A 1 359 ? -10.503 -0.834 -23.170 1.00 97.94 359 GLU A C 1
ATOM 2874 O O . GLU A 1 359 ? -11.728 -0.697 -23.210 1.00 97.94 359 GLU A O 1
ATOM 2879 N N . GLY A 1 360 ? -9.858 -1.508 -24.130 1.00 96.88 360 GLY A N 1
ATOM 2880 C CA . GLY A 1 360 ? -10.502 -2.196 -25.247 1.00 96.88 360 GLY A CA 1
ATOM 2881 C C . GLY A 1 360 ? -10.844 -1.300 -26.438 1.00 96.88 360 GLY A C 1
ATOM 2882 O O . GLY A 1 360 ? -11.568 -1.737 -27.339 1.00 96.88 360 GLY A O 1
ATOM 2883 N N . GLN A 1 361 ? -10.344 -0.062 -26.466 1.00 98.06 361 GLN A N 1
ATOM 2884 C CA . GLN A 1 361 ? -10.486 0.818 -27.622 1.00 98.06 361 GLN A CA 1
ATOM 2885 C C . GLN A 1 361 ? -9.574 0.363 -28.767 1.00 98.06 361 GLN A C 1
ATOM 2887 O O . GLN A 1 361 ? -8.587 -0.348 -28.572 1.00 98.06 361 GLN A O 1
ATOM 2892 N N . LYS A 1 362 ? -9.889 0.821 -29.982 1.00 97.94 362 LYS A N 1
ATOM 2893 C CA . LYS A 1 362 ? -8.992 0.677 -31.130 1.00 97.94 362 LYS A CA 1
ATOM 2894 C C . LYS A 1 362 ? -8.068 1.887 -31.239 1.00 97.94 362 LYS A C 1
ATOM 2896 O O . LYS A 1 362 ? -8.531 3.025 -31.136 1.00 97.94 362 LYS A O 1
ATOM 2901 N N . VAL A 1 363 ? -6.790 1.639 -31.504 1.00 98.19 363 VAL A N 1
ATOM 2902 C CA . VAL A 1 363 ? -5.776 2.670 -31.779 1.00 98.19 363 VAL A CA 1
ATOM 2903 C C . VAL A 1 363 ? -5.239 2.477 -33.196 1.00 98.19 363 VAL A C 1
ATOM 2905 O O . VAL A 1 363 ? -5.193 1.355 -33.700 1.00 98.19 363 VAL A O 1
ATOM 2908 N N . THR A 1 364 ? -4.905 3.577 -33.869 1.00 98.25 364 THR A N 1
ATOM 2909 C CA . THR A 1 364 ? -4.412 3.558 -35.250 1.00 98.25 364 THR A CA 1
ATOM 2910 C C . THR A 1 364 ? -2.888 3.508 -35.270 1.00 98.25 364 THR A C 1
ATOM 2912 O O . THR A 1 364 ? -2.255 4.393 -34.707 1.00 98.25 364 THR A O 1
ATOM 2915 N N . PHE A 1 365 ? -2.308 2.535 -35.974 1.00 97.56 365 PHE A N 1
ATOM 2916 C CA . PHE A 1 365 ? -0.865 2.456 -36.236 1.00 97.56 365 PHE A CA 1
ATOM 2917 C C . PHE A 1 365 ? -0.582 2.246 -37.725 1.00 97.56 365 PHE A C 1
ATOM 2919 O O . PHE A 1 365 ? -1.468 1.872 -38.497 1.00 97.56 365 PHE A O 1
ATOM 2926 N N . LYS A 1 366 ? 0.677 2.446 -38.122 1.00 97.12 366 LYS A N 1
ATOM 2927 C CA . LYS A 1 366 ? 1.167 2.146 -39.470 1.00 97.12 366 LYS A CA 1
ATOM 2928 C C . LYS A 1 366 ? 1.532 0.667 -39.587 1.00 97.12 366 LYS A C 1
ATOM 2930 O O . LYS A 1 366 ? 2.270 0.141 -38.760 1.00 97.12 366 LYS A O 1
ATOM 2935 N N . ASN A 1 367 ? 1.040 -0.009 -40.624 1.00 96.69 367 ASN A N 1
ATOM 2936 C CA . ASN A 1 367 ? 1.467 -1.375 -40.941 1.00 96.69 367 ASN A CA 1
ATOM 2937 C C . ASN A 1 367 ? 2.776 -1.395 -41.757 1.00 96.69 367 ASN A C 1
ATOM 2939 O O . ASN A 1 367 ? 3.306 -0.350 -42.129 1.00 96.69 367 ASN A O 1
ATOM 2943 N N . GLY A 1 368 ? 3.271 -2.588 -42.106 1.00 95.62 368 GLY A N 1
ATOM 2944 C CA . GLY A 1 368 ? 4.504 -2.752 -42.894 1.00 95.62 368 GLY A CA 1
ATOM 2945 C C . GLY A 1 368 ? 4.482 -2.160 -44.315 1.00 95.62 368 GLY A C 1
ATOM 2946 O O . GLY A 1 368 ? 5.522 -2.114 -44.960 1.00 95.62 368 GLY A O 1
ATOM 2947 N N . LEU A 1 369 ? 3.323 -1.701 -44.807 1.00 97.12 369 LEU A N 1
ATOM 2948 C CA . LEU A 1 369 ? 3.171 -0.978 -46.078 1.00 97.12 369 LEU A CA 1
ATOM 2949 C C . LEU A 1 369 ? 2.994 0.541 -45.882 1.00 97.12 369 LEU A C 1
ATOM 2951 O O . LEU A 1 369 ? 2.797 1.258 -46.858 1.00 97.12 369 LEU A O 1
ATOM 2955 N N . GLY A 1 370 ? 3.017 1.037 -44.640 1.00 96.19 370 GLY A N 1
ATOM 2956 C CA . GLY A 1 370 ? 2.790 2.448 -44.312 1.00 96.19 370 GLY A CA 1
ATOM 2957 C C . GLY A 1 370 ? 1.317 2.882 -44.299 1.00 96.19 370 GLY A C 1
ATOM 2958 O O . GLY A 1 370 ? 1.030 4.078 -44.208 1.00 96.19 370 GLY A O 1
ATOM 2959 N N . ASN A 1 371 ? 0.371 1.942 -44.365 1.00 98.00 371 ASN A N 1
ATOM 2960 C CA . ASN A 1 371 ? -1.061 2.243 -44.289 1.00 98.00 371 ASN A CA 1
ATOM 2961 C C . ASN A 1 371 ? -1.534 2.319 -42.835 1.00 98.00 371 ASN A C 1
ATOM 2963 O O . ASN A 1 371 ? -1.073 1.545 -41.994 1.00 98.00 371 ASN A O 1
ATOM 2967 N N . ASP A 1 372 ? -2.491 3.209 -42.564 1.00 98.25 372 ASP A N 1
ATOM 2968 C CA . ASP A 1 372 ? -3.154 3.294 -41.262 1.00 98.25 372 ASP A CA 1
ATOM 2969 C C . ASP A 1 372 ? -4.090 2.103 -41.050 1.00 98.25 372 ASP A C 1
ATOM 2971 O O . ASP A 1 372 ? -4.973 1.832 -41.867 1.00 98.25 372 ASP A O 1
ATOM 2975 N N . ILE A 1 373 ? -3.906 1.401 -39.933 1.00 97.94 373 ILE A N 1
ATOM 2976 C CA . ILE A 1 373 ? -4.762 0.298 -39.497 1.00 97.94 373 ILE A CA 1
ATOM 2977 C C . ILE A 1 373 ? -5.226 0.527 -38.062 1.00 97.94 373 ILE A C 1
ATOM 2979 O O . ILE A 1 373 ? -4.454 0.967 -37.217 1.00 97.94 373 ILE A O 1
ATOM 2983 N N . GLN A 1 374 ? -6.486 0.204 -37.776 1.00 98.00 374 GLN A N 1
ATOM 2984 C CA . GLN A 1 374 ? -7.020 0.221 -36.416 1.00 98.00 374 GLN A CA 1
ATOM 2985 C C . GLN A 1 374 ? -6.841 -1.146 -35.764 1.00 98.00 374 GLN A C 1
ATOM 2987 O O . GLN A 1 374 ? -7.391 -2.137 -36.251 1.00 98.00 374 GLN A O 1
ATOM 2992 N N . VAL A 1 375 ? -6.129 -1.193 -34.641 1.00 96.81 375 VAL A N 1
ATOM 2993 C CA . VAL A 1 375 ? -5.863 -2.427 -33.894 1.00 96.81 375 VAL A CA 1
ATOM 2994 C C . VAL A 1 375 ? -6.465 -2.360 -32.496 1.00 96.81 375 VAL A C 1
ATOM 2996 O O . VAL A 1 375 ? -6.566 -1.289 -31.903 1.00 96.81 375 VAL A O 1
ATOM 2999 N N . ALA A 1 376 ? -6.856 -3.520 -31.981 1.00 97.25 376 ALA A N 1
ATOM 3000 C CA . ALA A 1 376 ? -7.130 -3.759 -30.569 1.00 97.25 376 ALA A CA 1
ATOM 3001 C C . ALA A 1 376 ? -6.189 -4.874 -30.098 1.00 97.25 376 ALA A C 1
ATOM 3003 O O . ALA A 1 376 ? -5.759 -5.688 -30.918 1.00 97.25 376 ALA A O 1
ATOM 3004 N N . ILE A 1 377 ? -5.883 -4.915 -28.804 1.00 97.81 377 ILE A N 1
ATOM 3005 C CA . ILE A 1 377 ? -4.985 -5.929 -28.241 1.00 97.81 377 ILE A CA 1
ATOM 3006 C C . ILE A 1 377 ? -5.714 -7.231 -27.916 1.00 97.81 377 ILE A C 1
ATOM 3008 O O . ILE A 1 377 ? -6.906 -7.236 -27.590 1.00 97.81 377 ILE A O 1
ATOM 3012 N N . TYR A 1 378 ? -4.958 -8.325 -27.952 1.00 96.88 378 TYR A N 1
ATOM 3013 C CA . TYR A 1 378 ? -5.366 -9.626 -27.438 1.00 96.88 378 TYR A CA 1
ATOM 3014 C C . TYR A 1 378 ? -4.198 -10.275 -26.666 1.00 96.88 378 TYR A C 1
ATOM 3016 O O . TYR A 1 378 ? -3.059 -10.149 -27.110 1.00 96.88 378 TYR A O 1
ATOM 3024 N N . PRO A 1 379 ? -4.452 -10.991 -25.549 1.00 98.00 379 PRO A N 1
ATOM 3025 C CA . PRO A 1 379 ? -5.750 -11.151 -24.891 1.00 98.00 379 PRO A CA 1
ATOM 3026 C C . PRO A 1 379 ? -6.268 -9.820 -24.326 1.00 98.00 379 PRO A C 1
ATOM 3028 O O . PRO A 1 379 ? -5.529 -8.841 -24.230 1.00 98.00 379 PRO A O 1
ATOM 3031 N N . LYS A 1 380 ? -7.555 -9.767 -23.972 1.00 98.06 380 LYS A N 1
ATOM 3032 C CA . LYS A 1 380 ? -8.081 -8.632 -23.203 1.00 98.06 380 LYS A CA 1
ATOM 3033 C C . LYS A 1 380 ? -7.612 -8.758 -21.749 1.00 98.06 380 LYS A C 1
ATOM 3035 O O . LYS A 1 380 ? -7.619 -9.883 -21.244 1.00 98.06 380 LYS A O 1
ATOM 3040 N N . PRO A 1 381 ? -7.232 -7.659 -21.082 1.00 98.50 381 PRO A N 1
ATOM 3041 C CA . PRO A 1 381 ? -6.813 -7.709 -19.687 1.00 98.50 381 PRO A CA 1
ATOM 3042 C C . PRO A 1 381 ? -7.984 -8.083 -18.769 1.00 98.50 381 PRO A C 1
ATOM 3044 O O . PRO A 1 381 ? -9.155 -7.897 -19.115 1.00 98.50 381 PRO A O 1
ATOM 3047 N N . VAL A 1 382 ? -7.659 -8.605 -17.588 1.00 98.56 382 VAL A N 1
ATOM 3048 C CA . VAL A 1 382 ? -8.618 -8.907 -16.516 1.00 98.56 382 VAL A CA 1
ATOM 3049 C C . VAL A 1 382 ? -9.050 -7.608 -15.836 1.00 98.56 382 VAL A C 1
ATOM 3051 O O . VAL A 1 382 ? -10.240 -7.384 -15.599 1.00 98.56 382 VAL A O 1
ATOM 3054 N N . GLN A 1 383 ? -8.092 -6.726 -15.543 1.00 98.19 383 GLN A N 1
ATOM 3055 C CA . GLN A 1 383 ? -8.357 -5.419 -14.949 1.00 98.19 383 GLN A CA 1
ATOM 3056 C C . GLN A 1 383 ? -8.962 -4.459 -15.979 1.00 98.19 383 GLN A C 1
ATOM 3058 O O . GLN A 1 383 ? -8.398 -4.239 -17.049 1.00 98.19 383 GLN A O 1
ATOM 3063 N N . LYS A 1 384 ? -10.072 -3.796 -15.623 1.00 97.00 384 LYS A N 1
ATOM 3064 C CA . LYS A 1 384 ? -10.733 -2.798 -16.493 1.00 97.00 384 LYS A CA 1
ATOM 3065 C C . LYS A 1 384 ? -9.851 -1.590 -16.813 1.00 97.00 384 LYS A C 1
ATOM 3067 O O . LYS A 1 384 ? -9.976 -1.018 -17.888 1.00 97.00 384 LYS A O 1
ATOM 3072 N N . LYS A 1 385 ? -9.014 -1.179 -15.861 1.00 96.56 385 LYS A N 1
ATOM 3073 C CA . LYS A 1 385 ? -8.066 -0.072 -15.994 1.00 96.56 385 LYS A CA 1
ATOM 3074 C C . LYS A 1 385 ? -6.697 -0.559 -15.564 1.00 96.56 385 LYS A C 1
ATOM 3076 O O . LYS A 1 385 ? -6.602 -1.254 -14.558 1.00 96.56 385 LYS A O 1
ATOM 3081 N N . LEU A 1 386 ? -5.666 -0.164 -16.300 1.00 97.88 386 LEU A N 1
ATOM 3082 C CA . LEU A 1 386 ? -4.284 -0.447 -15.943 1.00 97.88 386 LEU A CA 1
ATOM 3083 C C . LEU A 1 386 ? -3.859 0.427 -14.752 1.00 97.88 386 LEU A C 1
ATOM 3085 O O . LEU A 1 386 ? -3.925 1.656 -14.864 1.00 97.88 386 LEU A O 1
ATOM 3089 N N . PRO A 1 387 ? -3.369 -0.152 -13.643 1.00 97.94 387 PRO A N 1
ATOM 3090 C CA . PRO A 1 387 ? -2.672 0.613 -12.619 1.00 97.94 387 PRO A CA 1
ATOM 3091 C C . PRO A 1 387 ? -1.339 1.144 -13.172 1.00 97.94 387 PRO A C 1
ATOM 3093 O O . PRO A 1 387 ? -0.472 0.370 -13.585 1.00 97.94 387 PRO A O 1
ATOM 3096 N N . VAL A 1 388 ? -1.184 2.470 -13.196 1.00 98.00 388 VAL A N 1
ATOM 3097 C CA . VAL A 1 388 ? -0.048 3.155 -13.833 1.00 98.00 388 VAL A CA 1
ATOM 3098 C C . VAL A 1 388 ? 0.706 4.014 -12.829 1.00 98.00 388 VAL A C 1
ATOM 3100 O O . VAL A 1 388 ? 0.102 4.830 -12.136 1.00 98.00 388 VAL A O 1
ATOM 3103 N N . TRP A 1 389 ? 2.029 3.868 -12.826 1.00 98.44 389 TRP A N 1
ATOM 3104 C CA . TRP A 1 389 ? 2.981 4.757 -12.171 1.00 98.44 389 TRP A CA 1
ATOM 3105 C C . TRP A 1 389 ? 3.789 5.524 -13.224 1.00 98.44 389 TRP A C 1
ATOM 3107 O O . TRP A 1 389 ? 4.045 5.016 -14.317 1.00 98.44 389 TRP A O 1
ATOM 3117 N N . ILE A 1 390 ? 4.228 6.733 -12.884 1.00 97.88 390 ILE A N 1
ATOM 3118 C CA . ILE A 1 390 ? 5.285 7.450 -13.602 1.00 97.88 390 ILE A CA 1
ATOM 3119 C C . ILE A 1 390 ? 6.537 7.451 -12.738 1.00 97.88 390 ILE A C 1
ATOM 3121 O O . ILE A 1 390 ? 6.493 7.793 -11.556 1.00 97.88 390 ILE A O 1
ATOM 3125 N N . THR A 1 391 ? 7.670 7.099 -13.337 1.00 96.19 391 THR A N 1
ATOM 3126 C CA . THR A 1 391 ? 8.967 7.206 -12.668 1.00 96.19 391 THR A CA 1
ATOM 3127 C C . THR A 1 391 ? 9.437 8.648 -12.703 1.00 96.19 391 THR A C 1
ATOM 3129 O O . THR A 1 391 ? 9.686 9.201 -13.775 1.00 96.19 391 THR A O 1
ATOM 3132 N N . VAL A 1 392 ? 9.568 9.256 -11.531 1.00 92.25 392 VAL A N 1
ATOM 3133 C CA . VAL A 1 392 ? 9.892 10.674 -11.359 1.00 92.25 392 VAL A CA 1
ATOM 3134 C C . VAL A 1 392 ? 11.068 10.837 -10.399 1.00 92.25 392 VAL A C 1
ATOM 3136 O O . VAL A 1 392 ? 11.259 10.032 -9.495 1.00 92.25 392 VAL A O 1
ATOM 3139 N N . ALA A 1 393 ? 11.881 11.877 -10.595 1.00 80.50 393 ALA A N 1
ATOM 3140 C CA . ALA A 1 393 ? 13.008 12.166 -9.700 1.00 80.50 393 ALA A CA 1
ATOM 3141 C C . ALA A 1 393 ? 13.414 13.648 -9.715 1.00 80.50 393 ALA A C 1
ATOM 3143 O O . ALA A 1 393 ? 13.412 14.330 -8.694 1.00 80.50 393 ALA A O 1
ATOM 3144 N N . GLY A 1 394 ? 13.784 14.165 -10.889 1.00 75.38 394 GLY A N 1
ATOM 3145 C CA . GLY A 1 394 ? 14.439 15.472 -10.990 1.00 75.38 394 GLY A CA 1
ATOM 3146 C C . GLY A 1 394 ? 13.477 16.659 -10.965 1.00 75.38 394 GLY A C 1
ATOM 3147 O O . GLY A 1 394 ? 13.508 17.476 -10.049 1.00 75.38 394 GLY A O 1
ATOM 3148 N N . LYS A 1 395 ? 12.654 16.769 -12.007 1.00 84.81 395 LYS A N 1
ATOM 3149 C CA . LYS A 1 395 ? 11.858 17.958 -12.326 1.00 84.81 395 LYS A CA 1
ATOM 3150 C C . LYS A 1 395 ? 10.477 17.911 -11.678 1.00 84.81 395 LYS A C 1
ATOM 3152 O O . LYS A 1 395 ? 9.783 16.905 -11.811 1.00 84.81 395 LYS A O 1
ATOM 3157 N N . VAL A 1 396 ? 10.068 19.002 -11.029 1.00 90.69 396 VAL A N 1
ATOM 3158 C CA . VAL A 1 396 ? 8.725 19.128 -10.430 1.00 90.69 396 VAL A CA 1
ATOM 3159 C C . VAL A 1 396 ? 7.627 19.031 -11.490 1.00 90.69 396 VAL A C 1
ATOM 3161 O O . VAL A 1 396 ? 6.552 18.501 -11.226 1.00 90.69 396 VAL A O 1
ATOM 3164 N N . GLU A 1 397 ? 7.918 19.442 -12.723 1.00 91.56 397 GLU A N 1
ATOM 3165 C CA . GLU A 1 397 ? 6.991 19.364 -13.848 1.00 91.56 397 GLU A CA 1
ATOM 3166 C C . GLU A 1 397 ? 6.537 17.923 -14.106 1.00 91.56 397 GLU A C 1
ATOM 3168 O O . GLU A 1 397 ? 5.358 17.697 -14.344 1.00 91.56 397 GLU A O 1
ATOM 3173 N N . THR A 1 398 ? 7.423 16.930 -13.959 1.00 90.44 398 THR A N 1
ATOM 3174 C CA . THR A 1 398 ? 7.063 15.518 -14.173 1.00 90.44 398 THR A CA 1
ATOM 3175 C C . THR A 1 398 ? 6.138 14.982 -13.071 1.00 90.44 398 THR A C 1
ATOM 3177 O O . THR A 1 398 ? 5.276 14.151 -13.345 1.00 90.44 398 THR A O 1
ATOM 3180 N N . PHE A 1 399 ? 6.261 15.487 -11.837 1.00 95.56 399 PHE A N 1
ATOM 3181 C CA . PHE A 1 399 ? 5.321 15.189 -10.746 1.00 95.56 399 PHE A CA 1
ATOM 3182 C C . PHE A 1 399 ? 3.945 15.802 -11.031 1.00 95.56 399 PHE A C 1
ATOM 3184 O O . PHE A 1 399 ? 2.917 15.145 -10.872 1.00 95.56 399 PHE A O 1
ATOM 3191 N N . ILE A 1 400 ? 3.920 17.048 -11.508 1.00 96.12 400 ILE A N 1
ATOM 3192 C CA . ILE A 1 400 ? 2.686 17.730 -11.908 1.00 96.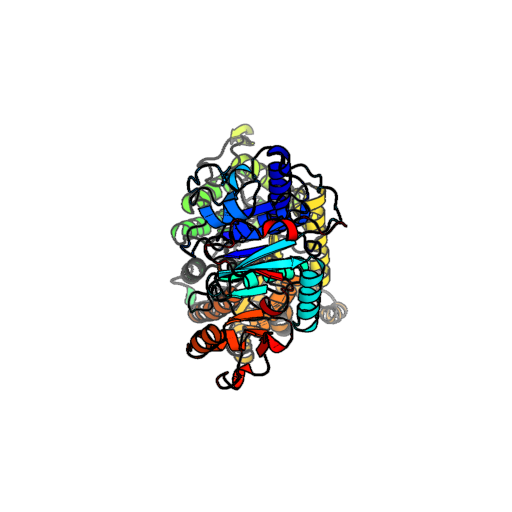12 400 ILE A CA 1
ATOM 3193 C C . ILE A 1 400 ? 2.021 16.988 -13.074 1.00 96.12 400 ILE A C 1
ATOM 3195 O O . ILE A 1 400 ? 0.815 16.750 -13.026 1.00 96.12 400 ILE A O 1
ATOM 3199 N N . ASP A 1 401 ? 2.784 16.590 -14.093 1.00 94.38 401 ASP A N 1
ATOM 3200 C CA . ASP A 1 401 ? 2.271 15.877 -15.265 1.00 94.38 401 ASP A CA 1
ATOM 3201 C C . ASP A 1 401 ? 1.688 14.506 -14.907 1.00 94.38 401 ASP A C 1
ATOM 3203 O O . ASP A 1 401 ? 0.632 14.150 -15.430 1.00 94.38 401 ASP A O 1
ATOM 3207 N N . ALA A 1 402 ? 2.291 13.777 -13.958 1.00 96.38 402 ALA A N 1
ATOM 3208 C CA . ALA A 1 402 ? 1.704 12.549 -13.418 1.00 96.38 402 ALA A CA 1
ATOM 3209 C C . ALA A 1 402 ? 0.334 12.810 -12.759 1.00 96.38 402 ALA A C 1
ATOM 3211 O O . ALA A 1 402 ? -0.625 12.073 -13.003 1.00 96.38 402 ALA A O 1
ATOM 3212 N N . GLY A 1 403 ? 0.216 13.903 -11.995 1.00 96.81 403 GLY A N 1
ATOM 3213 C CA . GLY A 1 403 ? -1.043 14.317 -11.372 1.00 96.81 403 GLY A CA 1
ATOM 3214 C C . GLY A 1 403 ? -2.126 14.717 -12.381 1.00 96.81 403 GLY A C 1
ATOM 3215 O O . GLY A 1 403 ? -3.292 14.382 -12.182 1.00 96.81 403 GLY A O 1
ATOM 3216 N N . LYS A 1 404 ? -1.755 15.335 -13.515 1.00 96.50 404 LYS A N 1
ATOM 3217 C CA . LYS A 1 404 ? -2.709 15.712 -14.580 1.00 96.50 404 LYS A CA 1
ATOM 3218 C C . LYS A 1 404 ? -3.439 14.511 -15.172 1.00 96.50 404 LYS A C 1
ATOM 3220 O O . LYS A 1 404 ? -4.582 14.633 -15.597 1.00 96.50 404 LYS A O 1
ATOM 3225 N N . ILE A 1 405 ? -2.772 13.359 -15.214 1.00 95.12 405 ILE A N 1
ATOM 3226 C CA . ILE A 1 405 ? -3.294 12.134 -15.830 1.00 95.12 405 ILE A CA 1
ATOM 3227 C C . ILE A 1 405 ? -3.758 11.091 -14.804 1.00 95.12 405 ILE A C 1
ATOM 3229 O O . ILE A 1 405 ? -4.007 9.941 -15.189 1.00 95.12 405 ILE A O 1
ATOM 3233 N N . GLY A 1 406 ? -3.814 11.449 -13.516 1.00 96.06 406 GLY A N 1
ATOM 3234 C CA . GLY A 1 406 ? -4.231 10.547 -12.440 1.00 96.06 406 GLY A CA 1
ATOM 3235 C C . GLY A 1 406 ? -3.330 9.321 -12.269 1.00 96.06 406 GLY A C 1
ATOM 3236 O O . GLY A 1 406 ? -3.821 8.255 -11.907 1.00 96.06 406 GLY A O 1
ATOM 3237 N N . ALA A 1 407 ? -2.046 9.417 -12.629 1.00 97.50 407 ALA A N 1
ATOM 3238 C CA . ALA A 1 407 ? -1.091 8.328 -12.446 1.00 97.50 407 ALA A CA 1
ATOM 3239 C C . ALA A 1 407 ? -0.483 8.367 -11.042 1.00 97.50 407 ALA A C 1
ATOM 3241 O O . ALA A 1 407 ? -0.300 9.440 -10.480 1.00 97.50 407 ALA A O 1
ATOM 3242 N N . ASN A 1 408 ? -0.106 7.202 -10.523 1.00 98.31 408 ASN A N 1
ATOM 3243 C CA . ASN A 1 408 ? 0.726 7.089 -9.330 1.00 98.31 408 ASN A CA 1
ATOM 3244 C C . ASN A 1 408 ? 2.165 7.542 -9.637 1.00 98.31 408 ASN A C 1
ATOM 3246 O O . ASN A 1 408 ? 2.542 7.681 -10.805 1.00 98.31 408 ASN A O 1
ATOM 3250 N N . ILE A 1 409 ? 3.005 7.724 -8.616 1.00 98.00 409 ILE A N 1
ATOM 3251 C CA . ILE A 1 409 ? 4.415 8.094 -8.810 1.00 98.00 409 ILE A CA 1
ATOM 3252 C C . ILE A 1 409 ? 5.368 7.114 -8.131 1.00 98.00 409 ILE A C 1
ATOM 3254 O O . ILE A 1 409 ? 5.156 6.702 -6.994 1.00 98.00 409 ILE A O 1
ATOM 3258 N N . LEU A 1 410 ? 6.428 6.737 -8.846 1.00 97.81 410 LEU A N 1
ATOM 3259 C CA . LEU A 1 410 ? 7.572 5.993 -8.322 1.00 97.81 410 LEU A CA 1
ATOM 3260 C C . LEU A 1 410 ? 8.780 6.933 -8.301 1.00 97.81 410 LEU A C 1
ATOM 3262 O O . LEU A 1 410 ? 9.186 7.443 -9.343 1.00 97.81 410 LEU A O 1
ATOM 3266 N N . THR A 1 411 ? 9.363 7.153 -7.128 1.00 95.12 411 THR A N 1
ATOM 3267 C CA . THR A 1 411 ? 10.525 8.030 -6.915 1.00 95.12 411 THR A CA 1
ATOM 3268 C C . THR A 1 411 ? 11.571 7.337 -6.039 1.00 95.12 411 THR A C 1
ATOM 3270 O O . THR A 1 411 ? 11.432 6.163 -5.702 1.00 95.12 411 THR A O 1
ATOM 3273 N N . HIS A 1 412 ? 12.658 8.022 -5.688 1.00 90.75 412 HIS A N 1
ATOM 3274 C CA . HIS A 1 412 ? 13.766 7.447 -4.919 1.00 90.75 412 HIS A CA 1
ATOM 3275 C C . HIS A 1 412 ? 14.501 8.488 -4.065 1.00 90.75 412 HIS A C 1
ATOM 3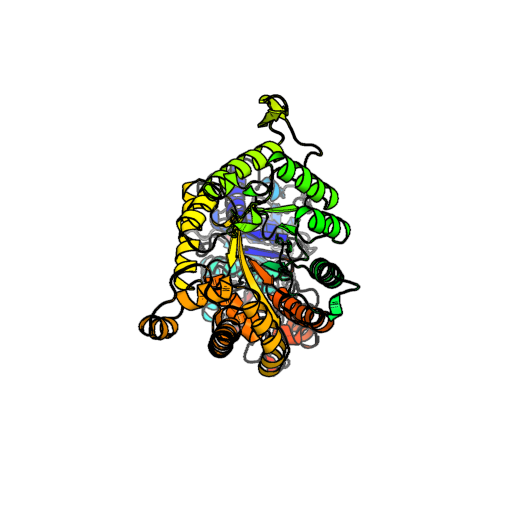277 O O . HIS A 1 412 ? 14.570 9.661 -4.427 1.00 90.75 412 HIS A O 1
ATOM 3283 N N . LEU A 1 413 ? 15.205 8.056 -3.017 1.00 81.00 413 LEU A N 1
ATOM 3284 C CA . LEU A 1 413 ? 16.046 8.949 -2.195 1.00 81.00 413 LEU A CA 1
ATOM 3285 C C . LEU A 1 413 ? 17.512 9.059 -2.647 1.00 81.00 413 LEU A C 1
ATOM 3287 O O . LEU A 1 413 ? 18.326 9.675 -1.962 1.00 81.00 413 LEU A O 1
ATOM 3291 N N . LEU A 1 414 ? 17.866 8.511 -3.818 1.00 73.94 414 LEU A N 1
ATOM 3292 C CA . LEU A 1 414 ? 19.262 8.431 -4.268 1.00 73.94 414 LEU A CA 1
ATOM 3293 C C . LEU A 1 414 ? 20.014 9.762 -4.178 1.00 73.94 414 LEU A C 1
ATOM 3295 O O . LEU A 1 414 ? 21.046 9.788 -3.533 1.00 73.94 414 LEU A O 1
ATOM 3299 N N . TRP A 1 415 ? 19.502 10.870 -4.726 1.00 67.56 415 TRP A N 1
ATOM 3300 C CA . TRP A 1 415 ? 20.201 12.179 -4.776 1.00 67.56 415 TRP A CA 1
ATOM 3301 C C . TRP A 1 415 ? 19.283 13.370 -4.513 1.00 67.56 415 TRP A C 1
ATOM 3303 O O . TRP A 1 415 ? 19.651 14.507 -4.787 1.00 67.56 415 TRP A O 1
ATOM 3313 N N . GLN A 1 416 ? 18.063 13.100 -4.056 1.00 69.69 416 GLN A N 1
ATOM 3314 C CA . GLN A 1 416 ? 17.068 14.138 -3.830 1.00 69.69 416 GLN A CA 1
ATOM 3315 C C . GLN A 1 416 ? 17.275 14.750 -2.448 1.00 69.69 416 GLN A C 1
ATOM 3317 O O . GLN A 1 416 ? 17.562 14.029 -1.488 1.00 69.69 416 GLN A O 1
ATOM 3322 N N . ASN A 1 417 ? 17.131 16.071 -2.368 1.00 73.25 417 ASN A N 1
ATOM 3323 C CA . ASN A 1 417 ? 16.918 16.741 -1.098 1.00 73.25 417 ASN A CA 1
ATOM 3324 C C . ASN A 1 417 ? 15.500 16.398 -0.620 1.00 73.25 417 ASN A C 1
ATOM 3326 O O . ASN A 1 417 ? 14.542 16.455 -1.393 1.00 73.25 417 ASN A O 1
ATOM 3330 N N . THR A 1 418 ? 15.381 16.008 0.641 1.00 74.69 418 THR A N 1
ATOM 3331 C CA . THR A 1 418 ? 14.112 15.645 1.258 1.00 74.69 418 THR A CA 1
ATOM 3332 C C . THR A 1 418 ? 13.108 16.799 1.258 1.00 74.69 418 THR A C 1
ATOM 3334 O O . THR A 1 418 ? 11.937 16.564 0.979 1.00 74.69 418 THR A O 1
ATOM 3337 N N . ASP A 1 419 ? 13.557 18.040 1.464 1.00 76.19 419 ASP A N 1
ATOM 3338 C CA . ASP A 1 419 ? 12.678 19.217 1.433 1.00 76.19 419 ASP A CA 1
ATOM 3339 C C . ASP A 1 419 ? 12.096 19.434 0.027 1.00 76.19 419 ASP A C 1
ATOM 3341 O O . ASP A 1 419 ? 10.892 19.623 -0.140 1.00 76.19 419 ASP A O 1
ATOM 3345 N N . GLU A 1 420 ? 12.924 19.279 -1.012 1.00 80.56 420 GLU A N 1
ATOM 3346 C CA . GLU A 1 420 ? 12.454 19.331 -2.402 1.00 80.56 420 GLU A CA 1
ATOM 3347 C C . GLU A 1 420 ? 11.475 18.196 -2.723 1.00 80.56 420 GLU A C 1
ATOM 3349 O O . GLU A 1 420 ? 10.558 18.375 -3.524 1.00 80.56 420 GLU A O 1
ATOM 3354 N N . LEU A 1 421 ? 11.668 17.007 -2.140 1.00 84.69 421 LEU A N 1
ATOM 3355 C CA . LEU A 1 421 ? 10.760 15.881 -2.348 1.00 84.69 421 LEU A CA 1
ATOM 3356 C C . LEU A 1 421 ? 9.369 16.181 -1.773 1.00 84.69 421 LEU A C 1
ATOM 3358 O O . LEU A 1 421 ? 8.378 15.889 -2.441 1.00 84.69 421 LEU A O 1
ATOM 3362 N N . ILE A 1 422 ? 9.291 16.807 -0.594 1.00 86.12 422 ILE A N 1
ATOM 3363 C CA . ILE A 1 422 ? 8.022 17.239 0.014 1.00 86.12 422 ILE A CA 1
ATOM 3364 C C . ILE A 1 422 ? 7.297 18.215 -0.918 1.00 86.12 422 ILE A C 1
ATOM 3366 O O . ILE A 1 422 ? 6.116 18.030 -1.214 1.00 86.12 422 ILE A O 1
ATOM 3370 N N . GLU A 1 423 ? 8.005 19.221 -1.436 1.00 87.62 423 GLU A N 1
ATOM 3371 C CA . GLU A 1 423 ? 7.431 20.199 -2.368 1.00 87.62 423 GLU A CA 1
ATOM 3372 C C . GLU A 1 423 ? 6.932 19.540 -3.662 1.00 87.62 423 GLU A C 1
ATOM 3374 O O . GLU A 1 423 ? 5.839 19.846 -4.148 1.00 87.62 423 GLU A O 1
ATOM 3379 N N . LYS A 1 424 ? 7.697 18.586 -4.205 1.00 92.81 424 LYS A N 1
ATOM 3380 C CA . LYS A 1 424 ? 7.329 17.830 -5.411 1.00 92.81 424 LYS A CA 1
ATOM 3381 C C . LYS A 1 424 ? 6.103 16.942 -5.189 1.00 92.81 424 LYS A C 1
ATOM 3383 O O . LYS A 1 424 ? 5.217 16.916 -6.046 1.00 92.81 424 LYS A O 1
ATOM 3388 N N . ILE A 1 425 ? 6.013 16.251 -4.049 1.00 92.88 425 ILE A N 1
ATOM 3389 C CA . ILE A 1 425 ? 4.836 15.445 -3.687 1.00 92.88 425 ILE A CA 1
ATOM 3390 C C . ILE A 1 425 ? 3.618 16.355 -3.504 1.00 92.88 425 ILE A C 1
ATOM 3392 O O . ILE A 1 425 ? 2.565 16.083 -4.079 1.00 92.88 425 ILE A O 1
ATOM 3396 N N . ALA A 1 426 ? 3.759 17.484 -2.805 1.00 91.38 426 ALA A N 1
ATOM 3397 C CA . ALA A 1 426 ? 2.677 18.452 -2.643 1.00 91.38 426 ALA A CA 1
ATOM 3398 C C . ALA A 1 426 ? 2.177 18.998 -3.996 1.00 91.38 426 ALA A C 1
ATOM 3400 O O . ALA A 1 426 ? 0.966 19.097 -4.218 1.00 91.38 426 ALA A O 1
ATOM 3401 N N . ALA A 1 427 ? 3.088 19.292 -4.931 1.00 94.06 427 ALA A N 1
ATOM 3402 C CA . ALA A 1 427 ? 2.742 19.713 -6.288 1.00 94.06 427 ALA A CA 1
ATOM 3403 C C . ALA A 1 427 ? 1.983 18.622 -7.066 1.00 94.06 427 ALA A C 1
ATOM 3405 O O . ALA A 1 427 ? 0.995 18.921 -7.740 1.00 94.06 427 ALA A O 1
ATOM 3406 N N . TYR A 1 428 ? 2.387 17.357 -6.928 1.00 97.25 428 TYR A N 1
ATOM 3407 C CA . TYR A 1 428 ? 1.673 16.208 -7.490 1.00 97.25 428 TYR A CA 1
ATOM 3408 C C . TYR A 1 428 ? 0.250 16.071 -6.923 1.00 97.25 428 TYR A C 1
ATOM 3410 O O . TYR A 1 428 ? -0.715 16.016 -7.689 1.00 97.25 428 TYR A O 1
ATOM 3418 N N . ARG A 1 429 ? 0.092 16.096 -5.592 1.00 94.19 429 ARG A N 1
ATOM 3419 C CA . ARG A 1 429 ? -1.219 16.009 -4.918 1.00 94.19 429 ARG A CA 1
ATOM 3420 C C . ARG A 1 429 ? -2.149 17.149 -5.323 1.00 94.19 429 ARG A C 1
ATOM 3422 O O . ARG A 1 429 ? -3.340 16.935 -5.554 1.00 94.19 429 ARG A O 1
ATOM 3429 N N . LYS A 1 430 ? -1.607 18.363 -5.439 1.00 93.25 430 LYS A N 1
ATOM 3430 C CA . LYS A 1 430 ? -2.339 19.531 -5.936 1.00 93.25 430 LYS A CA 1
ATOM 3431 C C . LYS A 1 430 ? -2.791 19.324 -7.384 1.00 93.25 430 LYS A C 1
ATOM 3433 O O . LYS A 1 430 ? -3.960 19.555 -7.679 1.00 93.25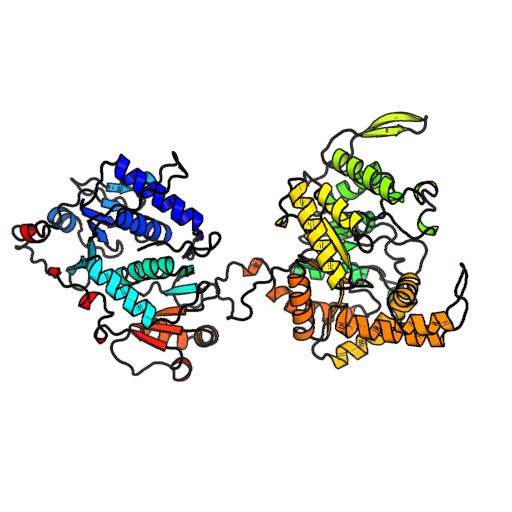 430 LYS A O 1
ATOM 3438 N N . SER A 1 431 ? -1.902 18.836 -8.249 1.00 97.12 431 SER A N 1
ATOM 3439 C CA . SER A 1 431 ? -2.215 18.551 -9.653 1.00 97.12 431 SER A CA 1
ATOM 3440 C C . SER A 1 431 ? -3.321 17.497 -9.802 1.00 97.12 431 SER A C 1
ATOM 3442 O O . SER A 1 431 ? -4.240 17.702 -10.593 1.00 97.12 431 SER A O 1
ATOM 3444 N N . LEU A 1 432 ? -3.316 16.427 -8.991 1.00 94.06 432 LEU A N 1
ATOM 3445 C CA . LEU A 1 432 ? -4.425 15.459 -8.940 1.00 94.06 432 LEU A CA 1
ATOM 3446 C C . LEU A 1 432 ? -5.764 16.155 -8.665 1.00 94.06 432 LEU A C 1
ATOM 3448 O O . LEU A 1 432 ? -6.718 15.983 -9.425 1.00 94.06 432 LEU A O 1
ATOM 3452 N N . LYS A 1 433 ? -5.810 16.990 -7.615 1.00 94.19 433 LYS A N 1
ATOM 3453 C CA . LYS A 1 433 ? -7.016 17.733 -7.222 1.00 94.19 433 LYS A CA 1
ATOM 3454 C C . LYS A 1 433 ? -7.527 18.631 -8.346 1.00 94.19 433 LYS A C 1
ATOM 3456 O O . LYS A 1 433 ? -8.721 18.644 -8.633 1.00 94.19 433 LYS A O 1
ATOM 3461 N N . GLU A 1 434 ? -6.629 19.396 -8.963 1.00 95.12 434 GLU A N 1
ATOM 3462 C CA . GLU A 1 434 ? -6.960 20.352 -10.027 1.00 95.12 434 GLU A CA 1
ATOM 3463 C C . GLU A 1 434 ? -7.490 19.664 -11.292 1.00 95.12 434 GLU A C 1
ATOM 3465 O O . GLU A 1 434 ? -8.255 20.273 -12.037 1.00 95.12 434 GLU A O 1
ATOM 3470 N N . ASN A 1 435 ? -7.148 18.390 -11.504 1.00 95.81 435 ASN A N 1
ATOM 3471 C CA . ASN A 1 435 ? -7.593 17.594 -12.649 1.00 95.81 435 ASN A CA 1
ATOM 3472 C C . ASN A 1 435 ? -8.721 16.602 -12.301 1.00 95.81 435 ASN A C 1
ATOM 3474 O O . ASN A 1 435 ? -9.022 15.707 -13.088 1.00 95.81 435 ASN A O 1
ATOM 3478 N N . GLY A 1 436 ? -9.382 16.775 -11.149 1.00 90.56 436 GLY A N 1
ATOM 3479 C CA . GLY A 1 436 ? -10.590 16.025 -10.784 1.00 90.56 436 GLY A CA 1
ATOM 3480 C C . GLY A 1 436 ? -10.347 14.629 -10.201 1.00 90.56 436 GLY A C 1
ATOM 3481 O O . GLY A 1 436 ? -11.294 13.852 -10.088 1.00 90.56 436 GLY A O 1
ATOM 3482 N N . PHE A 1 437 ? -9.111 14.306 -9.816 1.00 89.81 437 PHE A N 1
ATOM 3483 C CA . PHE A 1 437 ? -8.780 13.078 -9.094 1.00 89.81 437 PHE A CA 1
ATOM 3484 C C . PHE A 1 437 ? -8.780 13.324 -7.581 1.00 89.81 437 PHE A C 1
ATOM 3486 O O . PHE A 1 437 ? -8.407 14.402 -7.117 1.00 89.81 437 PHE A O 1
ATOM 3493 N N . ASP A 1 438 ? -9.156 12.312 -6.795 1.00 81.62 438 ASP A N 1
ATOM 3494 C CA . ASP A 1 438 ? -8.976 12.356 -5.341 1.00 81.62 438 ASP A CA 1
ATOM 3495 C C . ASP A 1 438 ? -7.468 12.366 -5.019 1.00 81.62 438 ASP A C 1
ATOM 3497 O O . ASP A 1 438 ? -6.775 11.403 -5.369 1.00 81.62 438 ASP A O 1
ATOM 3501 N N . PRO A 1 439 ? -6.933 13.396 -4.334 1.00 74.31 439 PRO A N 1
ATOM 3502 C CA . PRO A 1 439 ? -5.519 13.451 -3.965 1.00 74.31 439 PRO A CA 1
ATOM 3503 C C . PRO A 1 439 ? -5.037 12.239 -3.162 1.00 74.31 439 PRO A C 1
ATOM 3505 O O . PRO A 1 439 ? -3.865 11.881 -3.278 1.00 74.31 439 PRO A O 1
ATOM 3508 N N . ARG A 1 440 ? -5.922 11.590 -2.387 1.00 77.25 440 ARG A N 1
ATOM 3509 C CA . ARG A 1 440 ? -5.607 10.382 -1.602 1.00 77.25 440 ARG A CA 1
ATOM 3510 C C . ARG A 1 440 ? -5.616 9.093 -2.426 1.00 77.25 440 ARG A C 1
ATOM 3512 O O . ARG A 1 440 ? -5.128 8.075 -1.948 1.00 77.25 440 ARG A O 1
ATOM 3519 N N . SER A 1 441 ? -6.162 9.118 -3.643 1.00 79.44 441 SER A N 1
ATOM 3520 C CA . SER A 1 441 ? -6.196 7.943 -4.527 1.00 79.44 441 SER A CA 1
ATOM 3521 C C . SER A 1 441 ? -4.868 7.688 -5.243 1.00 79.44 441 SER A C 1
ATOM 3523 O O . SER A 1 441 ? -4.583 6.551 -5.615 1.00 79.44 441 SER A O 1
ATOM 3525 N N . GLY A 1 442 ? -4.049 8.729 -5.420 1.00 89.12 442 GLY A N 1
ATOM 3526 C CA . GLY A 1 442 ? -2.707 8.593 -5.973 1.00 89.12 442 GLY A CA 1
ATOM 3527 C C . GLY A 1 442 ? -1.776 7.888 -4.989 1.00 89.12 442 GLY A C 1
ATOM 3528 O O . GLY A 1 442 ? -1.805 8.178 -3.801 1.00 89.12 442 GLY A O 1
ATOM 3529 N N . ILE A 1 443 ? -0.921 6.993 -5.467 1.00 95.69 443 ILE A N 1
ATOM 3530 C CA . ILE A 1 443 ? 0.066 6.297 -4.632 1.00 95.69 443 ILE A CA 1
ATOM 3531 C C . ILE A 1 443 ? 1.443 6.910 -4.873 1.00 95.69 443 ILE A C 1
ATOM 3533 O O . ILE A 1 443 ? 1.883 7.022 -6.020 1.00 95.69 443 ILE A O 1
ATOM 3537 N N . VAL A 1 444 ? 2.128 7.283 -3.794 1.00 97.00 444 VAL A N 1
ATOM 3538 C CA . VAL A 1 444 ? 3.530 7.716 -3.813 1.00 97.00 444 VAL A CA 1
ATOM 3539 C C . VAL A 1 444 ? 4.415 6.577 -3.316 1.00 97.00 444 VAL A C 1
ATOM 3541 O O . VAL A 1 444 ? 4.429 6.271 -2.124 1.00 97.00 444 VAL A O 1
ATOM 3544 N N . SER A 1 445 ? 5.165 5.964 -4.232 1.00 97.94 445 SER A N 1
ATOM 3545 C CA . SER A 1 445 ? 6.091 4.864 -3.949 1.00 97.94 445 SER A CA 1
ATOM 3546 C C . SER A 1 445 ? 7.538 5.367 -3.948 1.00 97.94 445 SER A C 1
ATOM 3548 O O . SER A 1 445 ? 8.003 5.933 -4.939 1.00 97.94 445 SER A O 1
ATOM 3550 N N . VAL A 1 446 ? 8.276 5.148 -2.858 1.00 95.88 446 VAL A N 1
ATOM 3551 C CA . VAL A 1 446 ? 9.690 5.539 -2.722 1.00 95.88 446 VAL A CA 1
ATOM 3552 C C . VAL A 1 446 ? 10.575 4.301 -2.706 1.00 95.88 446 VAL A C 1
ATOM 3554 O O . VAL A 1 446 ? 10.502 3.487 -1.789 1.00 95.88 446 VAL A O 1
ATOM 3557 N N . MET A 1 447 ? 11.454 4.173 -3.699 1.00 95.12 447 MET A N 1
ATOM 3558 C CA . MET A 1 447 ? 12.493 3.149 -3.703 1.00 95.12 447 MET A CA 1
ATOM 3559 C C . MET A 1 447 ? 13.630 3.516 -2.742 1.00 95.12 447 MET A C 1
ATOM 3561 O O . MET A 1 447 ? 14.168 4.631 -2.795 1.00 95.12 447 MET A O 1
ATOM 3565 N N . ALA A 1 448 ? 14.009 2.562 -1.888 1.00 93.94 448 ALA A N 1
ATOM 3566 C CA . ALA A 1 448 ? 15.109 2.700 -0.938 1.00 93.94 448 ALA A CA 1
ATOM 3567 C C . ALA A 1 448 ? 15.895 1.387 -0.769 1.00 93.94 448 ALA A C 1
ATOM 3569 O O . ALA A 1 448 ? 15.309 0.311 -0.634 1.00 93.94 448 ALA A O 1
ATOM 3570 N N . HIS A 1 449 ? 17.230 1.478 -0.718 1.00 94.56 449 HIS A N 1
ATOM 3571 C CA . HIS A 1 449 ? 18.103 0.347 -0.372 1.00 94.56 449 HIS A CA 1
ATOM 3572 C C . HIS A 1 449 ? 17.754 -0.167 1.020 1.00 94.56 449 HIS A C 1
ATOM 3574 O O . HIS A 1 449 ? 17.681 0.633 1.951 1.00 94.56 449 HIS A O 1
ATOM 3580 N N . THR A 1 450 ? 17.526 -1.471 1.158 1.00 97.19 450 THR A N 1
ATOM 3581 C CA . THR A 1 450 ? 16.927 -2.038 2.369 1.00 97.19 450 THR A CA 1
ATOM 3582 C C . THR A 1 450 ? 17.653 -3.288 2.843 1.00 97.19 450 THR A C 1
ATOM 3584 O O . THR A 1 450 ? 17.798 -4.249 2.093 1.00 97.19 450 THR A O 1
ATOM 3587 N N . TYR A 1 451 ? 18.057 -3.287 4.111 1.00 97.75 451 TYR A N 1
ATOM 3588 C CA . TYR A 1 451 ? 18.564 -4.456 4.825 1.00 97.75 451 TYR A CA 1
ATOM 3589 C C . TYR A 1 451 ? 18.479 -4.209 6.331 1.00 97.75 451 TYR A C 1
ATOM 3591 O O . TYR A 1 451 ? 19.005 -3.211 6.831 1.00 97.75 451 TYR A O 1
ATOM 3599 N N . LEU A 1 452 ? 17.819 -5.119 7.046 1.00 97.44 452 LEU A N 1
ATOM 3600 C CA . LEU A 1 452 ? 17.611 -5.020 8.485 1.00 97.44 452 LEU A CA 1
ATOM 3601 C C . LEU A 1 452 ? 18.299 -6.169 9.229 1.00 97.44 452 LEU A C 1
ATOM 3603 O O . LEU A 1 452 ? 18.483 -7.256 8.682 1.00 97.44 452 LEU A O 1
ATOM 3607 N N . GLY A 1 453 ? 18.656 -5.923 10.488 1.00 93.62 453 GLY A N 1
ATOM 3608 C CA . GLY A 1 453 ? 19.215 -6.920 11.401 1.00 93.62 453 GLY A CA 1
ATOM 3609 C C . GLY A 1 453 ? 19.073 -6.508 12.867 1.00 93.62 453 GLY A C 1
ATOM 3610 O O . GLY A 1 453 ? 18.545 -5.438 13.165 1.00 93.62 453 GLY A O 1
ATOM 3611 N N . GLU A 1 454 ? 19.545 -7.357 13.779 1.00 88.81 454 GLU A N 1
ATOM 3612 C CA . GLU A 1 454 ? 19.412 -7.145 15.233 1.00 88.81 454 GLU A CA 1
ATOM 3613 C C . GLU A 1 454 ? 20.259 -5.976 15.748 1.00 88.81 454 GLU A C 1
ATOM 3615 O O . GLU A 1 454 ? 19.827 -5.238 16.631 1.00 88.81 454 GLU A O 1
ATOM 3620 N N . ASP A 1 455 ? 21.453 -5.795 15.180 1.00 93.25 455 ASP A N 1
ATOM 3621 C CA . ASP A 1 455 ? 22.443 -4.821 15.632 1.00 93.25 455 ASP A CA 1
ATOM 3622 C C . ASP A 1 455 ? 22.882 -3.886 14.497 1.00 93.25 455 ASP A C 1
ATOM 3624 O O . ASP A 1 455 ? 23.176 -4.318 13.378 1.00 93.25 455 ASP A O 1
ATOM 3628 N N . ASN A 1 456 ? 22.937 -2.585 14.792 1.00 94.38 456 ASN A N 1
ATOM 3629 C CA . ASN A 1 456 ? 23.208 -1.554 13.795 1.00 94.38 456 ASN A CA 1
ATOM 3630 C C . ASN A 1 456 ? 24.641 -1.631 13.254 1.00 94.38 456 ASN A C 1
ATOM 3632 O O . ASN A 1 456 ? 24.828 -1.465 12.051 1.00 94.38 456 ASN A O 1
ATOM 3636 N N . GLU A 1 457 ? 25.636 -1.903 14.103 1.00 95.56 457 GLU A N 1
ATOM 3637 C CA . GLU A 1 457 ? 27.035 -1.992 13.665 1.00 95.56 457 GLU A CA 1
ATOM 3638 C C . GLU A 1 457 ? 27.272 -3.248 12.826 1.00 95.56 457 GLU A C 1
ATOM 3640 O O . GLU A 1 457 ? 27.854 -3.170 11.745 1.00 95.56 457 GLU A O 1
ATOM 3645 N N . THR A 1 458 ? 26.700 -4.381 13.232 1.00 94.94 458 THR A N 1
ATOM 3646 C CA . THR A 1 458 ? 26.730 -5.627 12.454 1.00 94.94 458 THR A CA 1
ATOM 3647 C C . THR A 1 458 ? 26.089 -5.443 11.074 1.00 94.94 458 THR A C 1
ATOM 3649 O O . THR A 1 458 ? 26.627 -5.889 10.057 1.00 94.94 458 THR A O 1
ATOM 3652 N N . VAL A 1 459 ? 24.944 -4.752 11.006 1.00 97.12 459 VAL A N 1
ATOM 3653 C CA . VAL A 1 459 ? 24.298 -4.402 9.731 1.00 97.12 459 VAL A CA 1
ATOM 3654 C C . VAL A 1 459 ? 25.199 -3.482 8.906 1.00 97.12 459 VAL A C 1
ATOM 3656 O O . VAL A 1 459 ? 25.385 -3.730 7.713 1.00 97.12 459 VAL A O 1
ATOM 3659 N N . LYS A 1 460 ? 25.799 -2.460 9.530 1.00 96.88 460 LYS A N 1
ATOM 3660 C CA . LYS A 1 460 ? 26.718 -1.515 8.882 1.00 96.88 460 LYS A CA 1
ATOM 3661 C C . LYS A 1 460 ? 27.889 -2.229 8.230 1.00 96.88 460 LYS A C 1
ATOM 3663 O O . LYS A 1 460 ? 28.133 -2.005 7.049 1.00 96.88 460 LYS A O 1
ATOM 3668 N N . GLU A 1 461 ? 28.577 -3.099 8.962 1.00 95.88 461 GLU A N 1
ATOM 3669 C CA . GLU A 1 461 ? 29.706 -3.882 8.456 1.00 95.88 461 GLU A CA 1
ATOM 3670 C C . GLU A 1 461 ? 29.293 -4.769 7.279 1.00 95.88 461 GLU A C 1
ATOM 3672 O O . GLU A 1 461 ? 29.950 -4.754 6.234 1.00 95.88 461 GLU A O 1
ATOM 3677 N N . LYS A 1 462 ? 28.163 -5.474 7.409 1.00 94.94 462 LYS A N 1
ATOM 3678 C CA . LYS A 1 462 ? 27.679 -6.415 6.394 1.00 94.94 462 LYS A CA 1
ATOM 3679 C C . LYS A 1 462 ? 27.301 -5.730 5.079 1.00 94.94 462 LYS A C 1
ATOM 3681 O O . LYS A 1 462 ? 27.658 -6.216 4.008 1.00 94.94 462 LYS A O 1
ATOM 3686 N N . VAL A 1 463 ? 26.599 -4.595 5.131 1.00 95.19 463 VAL A N 1
ATOM 3687 C CA . VAL A 1 463 ? 26.121 -3.911 3.915 1.00 95.19 463 VAL A CA 1
ATOM 3688 C C . VAL A 1 463 ? 27.169 -3.011 3.264 1.00 95.19 463 VAL A C 1
ATOM 3690 O O . VAL A 1 463 ? 27.004 -2.629 2.105 1.00 95.19 463 VAL A O 1
ATOM 3693 N N . ARG A 1 464 ? 28.253 -2.675 3.977 1.00 94.50 464 ARG A N 1
ATOM 3694 C CA . ARG A 1 464 ? 29.255 -1.689 3.553 1.00 94.50 464 ARG A CA 1
ATOM 3695 C C . ARG A 1 464 ? 29.872 -1.997 2.206 1.00 94.50 464 ARG A C 1
ATOM 3697 O O . ARG A 1 464 ? 29.726 -1.201 1.283 1.00 94.50 464 ARG A O 1
ATOM 3704 N N . GLN A 1 465 ? 30.558 -3.127 2.076 1.00 91.38 465 GLN A N 1
ATOM 3705 C CA . GLN A 1 465 ? 31.241 -3.443 0.824 1.00 91.38 465 GLN A CA 1
ATOM 3706 C C . GLN A 1 465 ? 30.266 -3.725 -0.335 1.00 91.38 465 GLN A C 1
ATOM 3708 O O . GLN A 1 465 ? 30.482 -3.157 -1.407 1.00 91.38 465 GLN A O 1
ATOM 3713 N N . PRO A 1 466 ? 29.176 -4.500 -0.148 1.00 90.12 466 PRO A N 1
ATOM 3714 C CA . PRO A 1 466 ? 28.166 -4.699 -1.189 1.00 90.12 466 PRO A CA 1
ATOM 3715 C C . PRO A 1 466 ? 27.591 -3.388 -1.730 1.00 90.12 466 PRO A C 1
ATOM 3717 O O . PRO A 1 466 ? 27.632 -3.143 -2.935 1.00 90.12 466 PRO A O 1
ATOM 3720 N N . LEU A 1 467 ? 27.150 -2.491 -0.842 1.00 89.44 467 LEU A N 1
ATOM 3721 C CA . LEU A 1 467 ? 26.576 -1.211 -1.245 1.00 89.44 467 LEU A CA 1
ATOM 3722 C C . LEU A 1 467 ? 27.620 -0.302 -1.909 1.00 89.44 467 LEU A C 1
ATOM 3724 O O . LEU A 1 467 ? 27.310 0.375 -2.887 1.00 89.44 467 LEU A O 1
ATOM 3728 N N . LYS A 1 468 ? 28.875 -0.312 -1.441 1.00 88.00 468 LYS A N 1
ATOM 3729 C CA . LYS A 1 468 ? 29.970 0.414 -2.101 1.00 88.00 468 LYS A CA 1
ATOM 3730 C C . LYS A 1 468 ? 30.215 -0.101 -3.524 1.00 88.00 468 LYS A C 1
ATOM 3732 O O . LYS A 1 468 ? 30.314 0.705 -4.446 1.00 88.00 468 LYS A O 1
ATOM 3737 N N . ASN A 1 469 ? 30.251 -1.417 -3.729 1.00 85.69 469 ASN A N 1
ATOM 3738 C CA . ASN A 1 469 ? 30.410 -2.019 -5.058 1.00 85.69 469 ASN A CA 1
ATOM 3739 C C . ASN A 1 469 ? 29.232 -1.667 -5.981 1.00 85.69 469 ASN A C 1
ATOM 3741 O O . ASN A 1 469 ? 29.431 -1.265 -7.130 1.00 85.69 469 ASN A O 1
ATOM 3745 N N . TYR A 1 470 ? 28.007 -1.738 -5.456 1.00 84.38 470 TYR A N 1
ATOM 3746 C CA . TYR A 1 470 ? 26.800 -1.310 -6.159 1.00 84.38 470 TYR A CA 1
ATOM 3747 C C . TYR A 1 470 ? 26.891 0.156 -6.605 1.00 84.38 470 TYR A C 1
ATOM 3749 O O . TYR A 1 470 ? 26.653 0.473 -7.767 1.00 84.38 470 TYR A O 1
ATOM 3757 N N . ILE A 1 471 ? 27.325 1.055 -5.719 1.00 82.50 471 ILE A N 1
ATOM 3758 C CA . ILE A 1 471 ? 27.482 2.478 -6.041 1.00 82.50 471 ILE A CA 1
ATOM 3759 C C . ILE A 1 471 ? 28.564 2.693 -7.107 1.00 82.50 471 ILE A C 1
ATOM 3761 O O . ILE A 1 471 ? 28.343 3.470 -8.036 1.00 82.50 471 ILE A O 1
ATOM 3765 N N . ARG A 1 472 ? 29.696 1.979 -7.020 1.00 78.88 472 ARG A N 1
ATOM 3766 C CA . ARG A 1 472 ? 30.796 2.056 -8.001 1.00 78.88 472 ARG A CA 1
ATOM 3767 C C . ARG A 1 472 ? 30.388 1.626 -9.399 1.00 78.88 472 ARG A C 1
ATOM 3769 O O . ARG A 1 472 ? 30.767 2.262 -10.374 1.00 78.88 472 ARG A O 1
ATOM 3776 N N . SER A 1 473 ? 29.601 0.560 -9.489 1.00 73.00 473 SER A N 1
ATOM 3777 C CA . SER A 1 473 ? 29.131 0.027 -10.772 1.00 73.00 473 SER A CA 1
ATOM 3778 C C . SER A 1 473 ? 28.085 0.916 -11.460 1.00 73.00 473 SER A C 1
ATOM 3780 O O . SER A 1 473 ? 27.757 0.694 -12.625 1.00 73.00 473 SER A O 1
ATOM 3782 N N . SER A 1 474 ? 27.600 1.968 -10.789 1.00 69.06 474 SER A N 1
ATOM 3783 C CA . SER A 1 474 ? 26.673 2.933 -11.371 1.00 69.06 474 SER A CA 1
ATOM 3784 C C . SER A 1 474 ? 27.323 4.301 -11.578 1.00 69.06 474 SER A C 1
ATOM 3786 O O . SER A 1 474 ? 27.369 5.158 -10.692 1.00 69.06 474 SER A O 1
ATOM 3788 N N . THR A 1 475 ? 27.750 4.548 -12.816 1.00 59.28 475 THR A N 1
ATOM 3789 C CA . THR A 1 475 ? 28.318 5.830 -13.269 1.00 59.28 475 THR A CA 1
ATOM 3790 C C . THR A 1 475 ? 27.408 7.023 -12.964 1.00 59.28 475 THR A C 1
ATOM 3792 O O . THR A 1 475 ? 27.889 8.109 -12.645 1.00 59.28 475 THR A O 1
ATOM 3795 N N . GLN A 1 476 ? 26.088 6.826 -12.977 1.00 58.66 476 GLN A N 1
ATOM 3796 C CA . GLN A 1 476 ? 25.116 7.851 -12.604 1.00 58.66 476 GLN A CA 1
ATOM 3797 C C . GLN A 1 476 ? 25.081 8.165 -11.118 1.00 58.66 476 GLN A C 1
ATOM 3799 O O . GLN A 1 476 ? 24.946 9.333 -10.759 1.00 58.66 476 GLN A O 1
ATOM 3804 N N . LEU A 1 477 ? 25.161 7.139 -10.262 1.00 61.66 477 LEU A N 1
ATOM 3805 C CA . LEU A 1 477 ? 25.204 7.344 -8.818 1.00 61.66 477 LEU A CA 1
ATOM 3806 C C . LEU A 1 477 ? 26.425 8.209 -8.487 1.00 61.66 477 LEU A C 1
ATOM 3808 O O . LEU A 1 477 ? 26.309 9.212 -7.789 1.00 61.66 477 LEU A O 1
ATOM 3812 N N . ILE A 1 478 ? 27.562 7.908 -9.114 1.00 64.31 478 ILE A N 1
ATOM 3813 C CA . ILE A 1 478 ? 28.791 8.685 -8.962 1.00 64.31 478 ILE A CA 1
ATOM 3814 C C . ILE A 1 478 ? 28.645 10.119 -9.496 1.00 64.31 478 ILE A C 1
ATOM 3816 O O . ILE A 1 478 ? 28.963 11.079 -8.794 1.00 64.31 478 ILE A O 1
ATOM 3820 N N . GLN A 1 479 ? 28.121 10.306 -10.709 1.00 60.84 479 GLN A N 1
ATOM 3821 C CA . GLN A 1 479 ? 27.948 11.644 -11.292 1.00 60.84 479 GLN A CA 1
ATOM 3822 C C . GLN A 1 479 ? 26.946 12.515 -10.525 1.00 60.84 479 GLN A C 1
ATOM 3824 O O . GLN A 1 479 ? 27.132 13.730 -10.426 1.00 60.84 479 GLN A O 1
ATOM 3829 N N . ALA A 1 480 ? 25.875 11.924 -9.999 1.00 57.06 480 ALA A N 1
ATOM 3830 C CA . ALA A 1 480 ? 24.876 12.644 -9.227 1.00 57.06 480 ALA A CA 1
ATOM 3831 C C . ALA A 1 480 ? 25.417 13.076 -7.854 1.00 57.06 480 ALA A C 1
ATOM 3833 O O . ALA A 1 480 ? 25.155 14.204 -7.446 1.00 57.06 480 ALA A O 1
ATOM 3834 N N . MET A 1 481 ? 26.271 12.267 -7.215 1.00 57.56 481 MET A N 1
ATOM 3835 C CA . MET A 1 481 ? 26.998 12.655 -5.994 1.00 57.56 481 MET A CA 1
ATOM 3836 C C . MET A 1 481 ? 27.894 13.862 -6.176 1.00 57.56 481 MET A C 1
ATOM 3838 O O . MET A 1 481 ? 27.887 14.776 -5.354 1.00 57.56 481 MET A O 1
ATOM 3842 N N . VAL A 1 482 ? 28.660 13.874 -7.267 1.00 59.06 482 VAL A N 1
ATOM 3843 C CA . VAL A 1 482 ? 29.551 14.992 -7.594 1.00 59.06 482 VAL A CA 1
ATOM 3844 C C . VAL A 1 482 ? 28.753 16.288 -7.790 1.00 59.06 482 VAL A C 1
ATOM 3846 O O . VAL A 1 482 ? 29.268 17.378 -7.547 1.00 59.06 482 VAL A O 1
ATOM 3849 N N . LYS A 1 483 ? 27.484 16.192 -8.209 1.00 55.41 483 LYS A N 1
ATOM 3850 C CA . LYS A 1 483 ? 26.589 17.346 -8.369 1.00 55.41 483 LYS A CA 1
ATOM 3851 C C . LYS A 1 483 ? 25.889 17.769 -7.075 1.00 55.41 483 LYS A C 1
ATOM 3853 O O . LYS A 1 483 ? 25.635 18.959 -6.938 1.00 55.41 483 LYS A O 1
ATOM 3858 N N . SER A 1 484 ? 25.570 16.836 -6.174 1.00 51.06 484 SER A N 1
ATOM 3859 C CA . SER A 1 484 ? 24.762 17.085 -4.969 1.00 51.06 484 SER A CA 1
ATOM 3860 C C . SER A 1 484 ? 25.568 17.384 -3.700 1.00 51.06 484 SER A C 1
ATOM 3862 O O . SER A 1 484 ? 24.967 17.621 -2.658 1.00 51.06 484 SER A O 1
ATOM 3864 N N . ASN A 1 485 ? 26.901 17.304 -3.737 1.00 52.50 485 ASN A N 1
ATOM 3865 C CA . ASN A 1 485 ? 27.752 17.510 -2.565 1.00 52.50 485 ASN A CA 1
ATOM 3866 C C . ASN A 1 485 ? 28.543 18.826 -2.679 1.00 52.50 485 ASN A C 1
ATOM 3868 O O . ASN A 1 485 ? 29.397 18.959 -3.556 1.00 52.50 485 ASN A O 1
ATOM 3872 N N . ASP A 1 486 ? 28.321 19.775 -1.765 1.00 43.88 486 ASP A N 1
ATOM 3873 C CA . ASP A 1 486 ? 29.067 21.043 -1.714 1.00 43.88 486 ASP A CA 1
ATOM 3874 C C . ASP A 1 486 ? 30.569 20.828 -1.459 1.00 43.88 486 ASP A C 1
ATOM 3876 O O . ASP A 1 486 ? 31.404 21.587 -1.944 1.00 43.88 486 ASP A O 1
ATOM 3880 N N . GLN A 1 487 ? 30.964 19.736 -0.795 1.00 42.62 487 GLN A N 1
ATOM 3881 C CA . GLN A 1 487 ? 32.383 19.378 -0.675 1.00 42.62 487 GLN A CA 1
ATOM 3882 C C . GLN A 1 487 ? 32.984 18.876 -1.996 1.00 42.62 487 GLN A C 1
ATOM 3884 O O . GLN A 1 487 ? 34.176 19.064 -2.224 1.00 42.62 487 GLN A O 1
ATOM 3889 N N . ALA A 1 488 ? 32.179 18.324 -2.913 1.00 44.44 488 ALA A N 1
ATOM 3890 C CA . ALA A 1 488 ? 32.624 18.025 -4.277 1.00 44.44 488 ALA A CA 1
ATOM 3891 C C . ALA A 1 488 ? 32.821 19.308 -5.113 1.00 44.44 488 ALA A C 1
ATOM 3893 O O . ALA A 1 488 ? 33.581 19.306 -6.082 1.00 44.44 488 ALA A O 1
ATOM 3894 N N . ILE A 1 489 ? 32.216 20.437 -4.711 1.00 40.53 489 ILE A N 1
ATOM 3895 C CA . ILE A 1 489 ? 32.477 21.758 -5.307 1.00 40.53 489 ILE A CA 1
ATOM 3896 C C . ILE A 1 489 ? 33.904 22.230 -4.986 1.00 40.53 489 ILE A C 1
ATOM 3898 O O . ILE A 1 489 ? 34.548 22.799 -5.863 1.00 40.53 489 ILE A O 1
ATOM 3902 N N . ALA A 1 490 ? 34.475 21.882 -3.825 1.00 39.47 490 ALA A N 1
ATOM 3903 C CA . ALA A 1 490 ? 35.897 22.136 -3.543 1.00 39.47 490 ALA A CA 1
ATOM 3904 C C . ALA A 1 490 ? 36.847 21.390 -4.510 1.00 39.47 490 ALA A C 1
ATOM 3906 O O . ALA A 1 490 ? 37.987 21.807 -4.717 1.00 39.47 490 ALA A O 1
ATOM 3907 N N . PHE A 1 491 ? 36.371 20.321 -5.161 1.00 42.66 491 PHE A N 1
ATOM 3908 C CA . PHE A 1 491 ? 37.092 19.622 -6.229 1.00 42.66 491 PHE A CA 1
ATOM 3909 C C . PHE A 1 491 ? 36.814 20.196 -7.633 1.00 42.66 491 PHE A C 1
ATOM 3911 O O . PHE A 1 491 ? 37.600 19.943 -8.545 1.00 42.66 491 PHE A O 1
ATOM 3918 N N . LYS A 1 492 ? 35.771 21.025 -7.823 1.00 40.91 492 LYS A N 1
ATOM 3919 C CA . LYS A 1 492 ? 35.567 21.798 -9.068 1.00 40.91 492 LYS A CA 1
ATOM 3920 C C . LYS A 1 492 ? 36.616 22.902 -9.241 1.00 40.91 492 LYS A C 1
ATOM 3922 O O . LYS A 1 492 ? 37.020 23.164 -10.374 1.00 40.91 492 LYS A O 1
ATOM 3927 N N . ASP A 1 493 ? 37.105 23.485 -8.145 1.00 39.84 493 ASP A N 1
ATOM 3928 C CA . ASP A 1 493 ? 38.149 24.525 -8.170 1.00 39.84 493 ASP A CA 1
ATOM 3929 C C . ASP A 1 493 ? 39.540 23.995 -8.565 1.00 39.84 493 ASP A C 1
ATOM 3931 O O . ASP A 1 493 ? 40.417 24.768 -8.949 1.00 39.84 493 ASP A O 1
ATOM 3935 N N . LYS A 1 494 ? 39.743 22.669 -8.570 1.00 38.44 494 LYS A N 1
ATOM 3936 C CA . LYS A 1 494 ? 40.973 22.022 -9.062 1.00 38.44 494 LYS A CA 1
ATOM 3937 C C . LYS A 1 494 ? 40.889 21.545 -10.518 1.00 38.44 494 LYS A C 1
ATOM 3939 O O . LYS A 1 494 ? 41.569 20.597 -10.884 1.00 38.44 494 LYS A O 1
ATOM 3944 N N . GLY A 1 495 ? 40.124 22.242 -11.358 1.00 37.56 495 GLY A N 1
ATOM 3945 C CA . GLY A 1 495 ? 40.309 22.250 -12.813 1.00 37.56 495 GLY A CA 1
ATOM 3946 C C . GLY A 1 495 ? 39.907 20.975 -13.574 1.00 37.56 495 GLY A C 1
ATOM 3947 O O . GLY A 1 495 ? 40.538 19.934 -13.475 1.00 37.56 495 GLY A O 1
ATOM 3948 N N . ARG A 1 496 ? 38.934 21.147 -14.480 1.00 40.69 496 ARG A N 1
ATOM 3949 C CA . ARG A 1 496 ? 38.548 20.244 -15.588 1.00 40.69 496 ARG A CA 1
ATOM 3950 C C . ARG A 1 496 ? 37.988 18.866 -15.206 1.00 40.69 496 ARG A C 1
ATOM 3952 O O . ARG A 1 496 ? 38.685 17.867 -15.274 1.00 40.69 496 ARG A O 1
ATOM 3959 N N . TYR A 1 497 ? 36.662 18.794 -15.093 1.00 41.44 497 TYR A N 1
ATOM 3960 C CA . TYR A 1 497 ? 35.912 17.643 -15.617 1.00 41.44 497 TYR A CA 1
ATOM 3961 C C . TYR A 1 497 ? 34.805 18.141 -16.546 1.00 41.44 497 TYR A C 1
ATOM 3963 O O . TYR A 1 497 ? 33.636 18.262 -16.189 1.00 41.44 497 TYR A O 1
ATOM 3971 N N . GLY A 1 498 ? 35.237 18.508 -17.752 1.00 37.03 498 GLY A N 1
ATOM 3972 C CA . GLY A 1 498 ? 34.388 18.707 -18.916 1.00 37.03 498 GLY A CA 1
ATOM 3973 C C . GLY A 1 498 ? 34.688 17.615 -19.943 1.00 37.03 498 GLY A C 1
ATOM 3974 O O . GLY A 1 498 ? 35.844 17.394 -20.289 1.00 37.03 498 GLY A O 1
ATOM 3975 N N . SER A 1 499 ? 33.625 16.998 -20.453 1.00 32.53 499 SER A N 1
ATOM 3976 C CA . SER A 1 499 ? 33.553 16.047 -21.575 1.00 32.53 499 SER A CA 1
ATOM 3977 C C . SER A 1 499 ? 33.825 14.551 -21.309 1.00 32.53 499 SER A C 1
ATOM 3979 O O . SER A 1 499 ? 34.922 14.117 -20.978 1.00 32.53 499 SER A O 1
ATOM 3981 N N . VAL A 1 500 ? 32.748 13.783 -21.502 1.00 36.44 500 VAL A N 1
ATOM 3982 C CA . VAL A 1 500 ? 32.571 12.561 -22.314 1.00 36.44 500 VAL A CA 1
ATOM 3983 C C . VAL A 1 500 ? 33.499 11.340 -22.141 1.00 36.44 500 VAL A C 1
ATOM 3985 O O . VAL A 1 500 ? 33.017 10.278 -22.478 1.00 36.44 500 VAL A O 1
ATOM 3988 N N . ASN A 1 501 ? 34.710 11.374 -21.567 1.00 42.19 501 ASN A N 1
ATOM 3989 C CA . ASN A 1 501 ? 35.543 10.151 -21.392 1.00 42.19 501 ASN A CA 1
ATOM 3990 C C . ASN A 1 501 ? 36.533 10.196 -20.193 1.00 42.19 501 ASN A C 1
ATOM 3992 O O . ASN A 1 501 ? 37.621 9.631 -20.256 1.00 42.19 501 ASN A O 1
ATOM 3996 N N . GLY A 1 502 ? 36.215 10.907 -19.106 1.00 45.75 502 GLY A N 1
ATOM 3997 C CA . GLY A 1 502 ? 37.128 11.064 -17.961 1.00 45.75 502 GLY A CA 1
ATOM 3998 C C . GLY A 1 502 ? 36.919 10.015 -16.867 1.00 45.75 502 GLY A C 1
ATOM 3999 O O . GLY A 1 502 ? 35.967 10.134 -16.098 1.00 45.75 502 GLY A O 1
ATOM 4000 N N . GLU A 1 503 ? 37.806 9.025 -16.775 1.00 54.91 503 GLU A N 1
ATOM 4001 C CA . GLU A 1 503 ? 37.873 8.099 -15.638 1.00 54.91 503 GLU A CA 1
ATOM 4002 C C . GLU A 1 503 ? 38.151 8.868 -14.337 1.00 54.91 503 GLU A C 1
ATOM 4004 O O . GLU A 1 503 ? 39.039 9.721 -14.268 1.00 54.91 503 GLU A O 1
ATOM 4009 N N . ILE A 1 504 ? 37.365 8.585 -13.298 1.00 63.53 504 ILE A N 1
ATOM 4010 C CA . ILE A 1 504 ? 37.564 9.151 -11.961 1.00 63.53 504 ILE A CA 1
ATOM 4011 C C . ILE A 1 504 ? 38.744 8.402 -11.326 1.00 63.53 504 ILE A C 1
ATOM 4013 O O . ILE A 1 504 ? 38.692 7.174 -11.282 1.00 63.53 504 ILE A O 1
ATOM 4017 N N . PRO A 1 505 ? 39.792 9.085 -10.824 1.00 70.19 505 PRO A N 1
ATOM 4018 C CA . PRO A 1 505 ? 40.916 8.414 -10.176 1.00 70.19 505 PRO A CA 1
ATOM 4019 C C . PRO A 1 505 ? 40.456 7.492 -9.041 1.00 70.19 505 PRO A C 1
ATOM 4021 O O . PRO A 1 505 ? 39.645 7.910 -8.216 1.00 70.19 505 PRO A O 1
ATOM 4024 N N . GLU A 1 506 ? 41.018 6.282 -8.953 1.00 73.31 506 GLU A N 1
ATOM 4025 C CA . GLU A 1 506 ? 40.552 5.231 -8.026 1.00 73.31 506 GLU A CA 1
ATOM 4026 C C . GLU A 1 506 ? 40.459 5.704 -6.563 1.00 73.31 506 GLU A C 1
ATOM 4028 O O . GLU A 1 506 ? 39.457 5.476 -5.894 1.00 73.31 506 GLU A O 1
ATOM 4033 N N . HIS A 1 507 ? 41.443 6.474 -6.084 1.00 74.19 507 HIS A N 1
ATOM 4034 C CA . HIS A 1 507 ? 41.430 7.021 -4.720 1.00 74.19 507 HIS A CA 1
ATOM 4035 C C . HIS A 1 507 ? 40.253 7.982 -4.455 1.00 74.19 507 HIS A C 1
ATOM 4037 O O . HIS A 1 507 ? 39.697 8.001 -3.360 1.00 74.19 507 HIS A O 1
ATOM 4043 N N . LEU A 1 508 ? 39.856 8.775 -5.456 1.00 70.50 508 LEU A N 1
ATOM 4044 C CA . LEU A 1 508 ? 38.719 9.688 -5.352 1.00 70.50 508 LEU A CA 1
ATOM 4045 C C . LEU A 1 508 ? 37.403 8.909 -5.443 1.00 70.50 508 LEU A C 1
ATOM 4047 O O . LEU A 1 508 ? 36.438 9.235 -4.755 1.00 70.50 508 LEU A O 1
ATOM 4051 N N . LEU A 1 509 ? 37.366 7.856 -6.262 1.00 74.25 509 LEU A N 1
ATOM 4052 C CA . LEU A 1 509 ? 36.236 6.937 -6.320 1.00 74.25 509 LEU A CA 1
ATOM 4053 C C . LEU A 1 509 ? 36.026 6.244 -4.966 1.00 74.25 509 LEU A C 1
ATOM 4055 O O . LEU A 1 509 ? 34.891 6.167 -4.495 1.00 74.25 509 LEU A O 1
ATOM 4059 N N . ASP A 1 510 ? 37.097 5.799 -4.308 1.00 79.81 510 ASP A N 1
ATOM 4060 C CA . ASP A 1 510 ? 37.058 5.214 -2.967 1.00 79.81 510 ASP A CA 1
ATOM 4061 C C . ASP A 1 510 ? 36.433 6.163 -1.932 1.00 79.81 510 ASP A C 1
ATOM 4063 O O . ASP A 1 510 ? 35.497 5.758 -1.230 1.00 79.81 510 ASP A O 1
ATOM 4067 N N . GLU A 1 511 ? 36.896 7.418 -1.876 1.00 80.12 511 GLU A N 1
ATOM 4068 C CA . GLU A 1 511 ? 36.363 8.459 -0.982 1.00 80.12 511 GLU A CA 1
ATOM 4069 C C . GLU A 1 511 ? 34.895 8.784 -1.283 1.00 80.12 511 GLU A C 1
ATOM 4071 O O . GLU A 1 511 ? 34.058 8.790 -0.378 1.00 80.12 511 GLU A O 1
ATOM 4076 N N . LEU A 1 512 ? 34.548 9.007 -2.555 1.00 76.94 512 LEU A N 1
ATOM 4077 C CA . LEU A 1 512 ? 33.175 9.317 -2.959 1.00 76.94 512 LEU A CA 1
ATOM 4078 C C . LEU A 1 512 ? 32.220 8.175 -2.617 1.00 76.94 512 LEU A C 1
ATOM 4080 O O . LEU A 1 512 ? 31.128 8.420 -2.110 1.00 76.94 512 LEU A O 1
ATOM 4084 N N . THR A 1 513 ? 32.638 6.929 -2.847 1.00 83.31 513 THR A N 1
ATOM 4085 C CA . THR A 1 513 ? 31.830 5.752 -2.513 1.00 83.31 513 THR A CA 1
ATOM 4086 C C . THR A 1 513 ? 31.641 5.622 -0.998 1.00 83.31 513 THR A C 1
ATOM 4088 O O . THR A 1 513 ? 30.584 5.198 -0.537 1.00 83.31 513 THR A O 1
ATOM 4091 N N . GLU A 1 514 ? 32.646 5.993 -0.203 1.00 87.31 514 GLU A N 1
ATOM 4092 C CA . GLU A 1 514 ? 32.534 5.998 1.254 1.00 87.31 514 GLU A CA 1
ATOM 4093 C C . GLU A 1 514 ? 31.533 7.050 1.750 1.00 87.31 514 GLU A C 1
ATOM 4095 O O . GLU A 1 514 ? 30.657 6.731 2.553 1.00 87.31 514 GLU A O 1
ATOM 4100 N N . ILE A 1 515 ? 31.595 8.275 1.223 1.00 84.00 515 ILE A N 1
ATOM 4101 C CA . ILE A 1 515 ? 30.624 9.337 1.532 1.00 84.00 515 ILE A CA 1
ATOM 4102 C C . ILE A 1 515 ? 29.206 8.897 1.143 1.00 84.00 515 ILE A C 1
ATOM 4104 O O . ILE A 1 515 ? 28.257 9.072 1.912 1.00 84.00 515 ILE A O 1
ATOM 4108 N N . ALA A 1 516 ? 29.067 8.282 -0.033 1.00 82.06 516 ALA A N 1
ATOM 4109 C CA . ALA A 1 516 ? 27.815 7.715 -0.519 1.00 82.06 516 ALA A CA 1
ATOM 4110 C C . ALA A 1 516 ? 27.235 6.706 0.465 1.00 82.06 516 ALA A C 1
ATOM 4112 O O . ALA A 1 516 ? 26.067 6.796 0.844 1.00 82.06 516 ALA A O 1
ATOM 4113 N N . PHE A 1 517 ? 28.074 5.755 0.879 1.00 89.56 517 PHE A N 1
ATOM 4114 C CA . PHE A 1 517 ? 27.707 4.712 1.814 1.00 89.56 517 PHE A CA 1
ATOM 4115 C C . PHE A 1 517 ? 27.184 5.316 3.117 1.00 89.56 517 PHE A C 1
ATOM 4117 O O . PHE A 1 517 ? 26.088 4.955 3.535 1.00 89.56 517 PHE A O 1
ATOM 4124 N N . GLN A 1 518 ? 27.906 6.271 3.719 1.00 89.75 518 GLN A N 1
ATOM 4125 C CA . GLN A 1 518 ? 27.458 6.910 4.962 1.00 89.75 518 GLN A CA 1
ATOM 4126 C C . GLN A 1 518 ? 26.102 7.597 4.778 1.00 89.75 518 GLN A C 1
ATOM 4128 O O . GLN A 1 518 ? 25.204 7.425 5.598 1.00 89.75 518 GLN A O 1
ATOM 4133 N N . ARG A 1 519 ? 25.898 8.311 3.665 1.00 86.00 519 ARG A N 1
ATOM 4134 C CA . ARG A 1 519 ? 24.608 8.952 3.383 1.00 86.00 519 ARG A CA 1
ATOM 4135 C C . ARG A 1 519 ? 23.473 7.939 3.224 1.00 86.00 519 ARG A C 1
ATOM 4137 O O . ARG A 1 519 ? 22.396 8.155 3.776 1.00 86.00 519 ARG A O 1
ATOM 4144 N N . PHE A 1 520 ? 23.676 6.849 2.486 1.00 87.94 520 PHE A N 1
ATOM 4145 C CA . PHE A 1 520 ? 22.655 5.806 2.356 1.00 87.94 520 PHE A CA 1
ATOM 4146 C C . PHE A 1 520 ? 22.375 5.118 3.686 1.00 87.94 520 PHE A C 1
ATOM 4148 O O . PHE A 1 520 ? 21.215 4.909 4.022 1.00 87.94 520 PHE A O 1
ATOM 4155 N N . PHE A 1 521 ? 23.414 4.814 4.455 1.00 92.19 521 PHE A N 1
ATOM 4156 C CA . PHE A 1 521 ? 23.275 4.127 5.727 1.00 92.19 521 PHE A CA 1
ATOM 4157 C C . PHE A 1 521 ? 22.573 4.978 6.791 1.00 92.19 521 PHE A C 1
ATOM 4159 O O . PHE A 1 521 ? 21.784 4.446 7.569 1.00 92.19 521 PHE A O 1
ATOM 4166 N N . GLU A 1 522 ? 22.830 6.288 6.836 1.00 88.62 522 GLU A N 1
ATOM 4167 C CA . GLU A 1 522 ? 22.278 7.159 7.882 1.00 88.62 522 GLU A CA 1
ATOM 4168 C C . GLU A 1 522 ? 21.002 7.907 7.466 1.00 88.62 522 GLU A C 1
ATOM 4170 O O . GLU A 1 522 ? 20.185 8.245 8.327 1.00 88.62 522 GLU A O 1
ATOM 4175 N N . HIS A 1 523 ? 20.808 8.202 6.173 1.00 83.25 523 HIS A N 1
ATOM 4176 C CA . HIS A 1 523 ? 19.806 9.196 5.752 1.00 83.25 523 HIS A CA 1
ATOM 4177 C C . HIS A 1 523 ? 18.938 8.819 4.546 1.00 83.25 523 HIS A C 1
ATOM 4179 O O . HIS A 1 523 ? 17.848 9.368 4.418 1.00 83.25 523 HIS A O 1
ATOM 4185 N N . ALA A 1 524 ? 19.389 7.936 3.651 1.00 84.62 524 ALA A N 1
ATOM 4186 C CA . ALA A 1 524 ? 18.709 7.696 2.367 1.00 84.62 524 ALA A CA 1
ATOM 4187 C C . ALA A 1 524 ? 18.334 6.226 2.097 1.00 84.62 524 ALA A C 1
ATOM 4189 O O . ALA A 1 524 ? 17.843 5.904 1.014 1.00 84.62 524 ALA A O 1
ATOM 4190 N N . GLY A 1 525 ? 18.576 5.333 3.055 1.00 91.06 525 GLY A N 1
ATOM 4191 C CA . GLY A 1 525 ? 18.264 3.909 2.984 1.00 91.06 525 GLY A CA 1
ATOM 4192 C C . GLY A 1 525 ? 17.504 3.423 4.216 1.00 91.06 525 GLY A C 1
ATOM 4193 O O . GLY A 1 525 ? 17.460 4.081 5.254 1.00 91.06 525 GLY A O 1
ATOM 4194 N N . LEU A 1 526 ? 16.915 2.240 4.088 1.00 96.06 526 LEU A N 1
ATOM 4195 C CA . LEU A 1 526 ? 16.270 1.481 5.154 1.00 96.06 526 LEU A CA 1
ATOM 4196 C C . LEU A 1 526 ? 17.274 0.439 5.677 1.00 96.06 526 LEU A C 1
ATOM 4198 O O . LEU A 1 526 ? 17.113 -0.765 5.477 1.00 96.06 526 LEU A O 1
ATOM 4202 N N . LEU A 1 527 ? 18.370 0.931 6.263 1.00 97.12 527 LEU A N 1
ATOM 4203 C CA . LEU A 1 527 ? 19.530 0.140 6.682 1.00 97.12 527 LEU A CA 1
ATOM 4204 C C . LEU A 1 527 ? 19.744 0.267 8.196 1.00 97.12 527 LEU A C 1
ATOM 4206 O O . LEU A 1 527 ? 19.929 1.376 8.701 1.00 97.12 527 LEU A O 1
ATOM 4210 N N . GLY A 1 528 ? 19.741 -0.856 8.916 1.00 97.06 528 GLY A N 1
ATOM 4211 C CA . GLY A 1 528 ? 20.011 -0.898 10.359 1.00 97.06 528 GLY A CA 1
ATOM 4212 C C . GLY A 1 528 ? 19.036 -1.780 11.137 1.00 97.06 528 GLY A C 1
ATOM 4213 O O . GLY A 1 528 ? 18.573 -2.801 10.637 1.00 97.06 528 GLY A O 1
ATOM 4214 N N . THR A 1 529 ? 18.734 -1.394 12.374 1.00 95.38 529 THR A N 1
ATOM 4215 C CA . THR A 1 529 ? 17.756 -2.096 13.219 1.00 95.38 529 THR A CA 1
ATOM 4216 C C . THR A 1 529 ? 16.319 -1.723 12.859 1.00 95.38 529 THR A C 1
ATOM 4218 O O . THR A 1 529 ? 16.074 -0.702 12.212 1.00 95.38 529 THR A O 1
ATOM 4221 N N . ILE A 1 530 ? 15.352 -2.520 13.327 1.00 90.44 530 ILE A N 1
ATOM 4222 C CA . ILE A 1 530 ? 13.917 -2.225 13.180 1.00 90.44 530 ILE A CA 1
ATOM 4223 C C . ILE A 1 530 ? 13.596 -0.810 13.671 1.00 90.44 530 ILE A C 1
ATOM 4225 O O . ILE A 1 530 ? 12.966 -0.059 12.936 1.00 90.44 530 ILE A O 1
ATOM 4229 N N . GLU A 1 531 ? 14.082 -0.404 14.848 1.00 86.75 531 GLU A N 1
ATOM 4230 C CA . GLU A 1 531 ? 13.802 0.928 15.405 1.00 86.75 531 GLU A CA 1
ATOM 4231 C C . GLU A 1 531 ? 14.368 2.065 14.546 1.00 86.75 531 GLU A C 1
ATOM 4233 O O . GLU A 1 531 ? 13.653 3.022 14.239 1.00 86.75 531 GLU A O 1
ATOM 4238 N N . LYS A 1 532 ? 15.613 1.934 14.067 1.00 92.00 532 LYS A N 1
ATOM 4239 C CA . LYS A 1 532 ? 16.217 2.931 13.169 1.00 92.00 532 LYS A CA 1
ATOM 4240 C C . LYS A 1 532 ? 15.417 3.062 11.872 1.00 92.00 532 LYS A C 1
ATOM 4242 O O . LYS A 1 532 ? 15.135 4.169 11.412 1.00 92.00 532 LYS A O 1
ATOM 4247 N N . VAL A 1 533 ? 15.027 1.937 11.274 1.00 94.56 533 VAL A N 1
ATOM 4248 C CA . VAL A 1 533 ? 14.247 1.955 10.032 1.00 94.56 533 VAL A CA 1
ATOM 4249 C C . VAL A 1 533 ? 12.827 2.467 10.279 1.00 94.56 533 VAL A C 1
ATOM 4251 O O . VAL A 1 533 ? 12.312 3.227 9.463 1.00 94.56 533 VAL A O 1
ATOM 4254 N N . LYS A 1 534 ? 12.215 2.159 11.425 1.00 88.75 534 LYS A N 1
ATOM 4255 C CA . LYS A 1 534 ? 10.903 2.677 11.836 1.00 88.75 534 LYS A CA 1
ATOM 4256 C C . LYS A 1 534 ? 10.888 4.204 11.889 1.00 88.75 534 LYS A C 1
ATOM 4258 O O . LYS A 1 534 ? 9.949 4.821 11.392 1.00 88.75 534 LYS A O 1
ATOM 4263 N N . GLU A 1 535 ? 11.936 4.840 12.415 1.00 86.81 535 GLU A N 1
ATOM 4264 C CA . GLU A 1 535 ? 12.085 6.303 12.358 1.00 86.81 535 GLU A CA 1
ATOM 4265 C C . GLU A 1 535 ? 12.140 6.836 10.922 1.00 86.81 535 GLU A C 1
ATOM 4267 O O . GLU A 1 535 ? 11.532 7.865 10.621 1.00 86.81 535 GLU A O 1
ATOM 4272 N N . MET A 1 536 ? 12.829 6.135 10.018 1.00 89.12 536 MET A N 1
ATOM 4273 C CA . MET A 1 536 ? 12.867 6.511 8.604 1.00 89.12 536 MET A CA 1
ATOM 4274 C C . MET A 1 536 ? 11.495 6.364 7.934 1.00 89.12 536 MET A C 1
ATOM 4276 O O . MET A 1 536 ? 11.083 7.256 7.197 1.00 89.12 536 MET A O 1
ATOM 4280 N N . ILE A 1 537 ? 10.749 5.294 8.224 1.00 91.00 537 ILE A N 1
ATOM 4281 C CA . ILE A 1 537 ? 9.374 5.119 7.730 1.00 91.00 537 ILE A CA 1
ATOM 4282 C C . ILE A 1 537 ? 8.462 6.238 8.245 1.00 91.00 537 ILE A C 1
ATOM 4284 O O . ILE A 1 537 ? 7.687 6.791 7.464 1.00 91.00 537 ILE A O 1
ATOM 4288 N N . ARG A 1 538 ? 8.592 6.635 9.521 1.00 84.25 538 ARG A N 1
ATOM 4289 C CA . ARG A 1 538 ? 7.854 7.782 10.081 1.00 84.25 538 ARG A CA 1
ATOM 4290 C C . ARG A 1 538 ? 8.144 9.078 9.323 1.00 84.25 538 ARG A C 1
ATOM 4292 O O . ARG A 1 538 ? 7.212 9.797 8.975 1.00 84.25 538 ARG A O 1
ATOM 4299 N N . LYS A 1 539 ? 9.418 9.345 9.015 1.00 84.19 539 LYS A N 1
ATOM 4300 C CA . LYS A 1 539 ? 9.825 10.502 8.198 1.00 84.19 539 LYS A CA 1
ATOM 4301 C C . LYS A 1 539 ? 9.239 10.436 6.791 1.00 84.19 539 LYS A C 1
ATOM 4303 O O . LYS A 1 539 ? 8.641 11.396 6.337 1.00 84.19 539 LYS A O 1
ATOM 4308 N N . LEU A 1 540 ? 9.355 9.296 6.112 1.00 88.31 540 LEU A N 1
ATOM 4309 C CA . LEU A 1 540 ? 8.777 9.127 4.777 1.00 88.31 540 LEU A CA 1
ATOM 4310 C C . LEU A 1 540 ? 7.267 9.364 4.784 1.00 88.31 540 LEU A C 1
ATOM 4312 O O . LEU A 1 540 ? 6.749 10.047 3.904 1.00 88.31 540 LEU A O 1
ATOM 4316 N N . LYS A 1 541 ? 6.557 8.858 5.794 1.00 85.81 541 LYS A N 1
ATOM 4317 C CA . LYS A 1 541 ? 5.117 9.075 5.885 1.00 85.81 541 LYS A CA 1
ATOM 4318 C C . LYS A 1 541 ? 4.751 10.536 6.143 1.00 85.81 541 LYS A C 1
ATOM 4320 O O . LYS A 1 541 ? 3.767 10.996 5.571 1.00 85.81 541 LYS A O 1
ATOM 4325 N N . SER A 1 542 ? 5.539 11.284 6.922 1.00 81.62 542 SER A N 1
ATOM 4326 C CA . SER A 1 542 ? 5.309 12.727 7.087 1.00 81.62 542 SER A CA 1
ATOM 4327 C C . SER A 1 542 ? 5.527 13.522 5.791 1.00 81.62 542 SER A C 1
ATOM 4329 O O . SER A 1 542 ? 5.040 14.644 5.676 1.00 81.62 542 SER A O 1
ATOM 4331 N N . TYR A 1 543 ? 6.179 12.925 4.787 1.00 82.81 543 TYR A N 1
ATOM 4332 C CA . TYR A 1 543 ? 6.288 13.457 3.422 1.00 82.81 543 TYR A CA 1
ATOM 4333 C C . TYR A 1 543 ? 5.137 13.016 2.508 1.00 82.81 543 TYR A C 1
ATOM 4335 O O . TYR A 1 543 ? 5.211 13.223 1.300 1.00 82.81 543 TYR A O 1
ATOM 4343 N N . ASP A 1 544 ? 4.084 12.410 3.067 1.00 85.44 544 ASP A N 1
ATOM 4344 C CA . ASP A 1 544 ? 2.909 11.905 2.348 1.00 85.44 544 ASP A CA 1
ATOM 4345 C C . ASP A 1 544 ? 3.225 10.756 1.366 1.00 85.44 544 ASP A C 1
ATOM 4347 O O . ASP A 1 544 ? 2.625 10.622 0.294 1.00 85.44 544 ASP A O 1
ATOM 4351 N N . VAL A 1 545 ? 4.195 9.914 1.749 1.00 90.75 545 VAL A N 1
ATOM 4352 C CA . VAL A 1 545 ? 4.544 8.660 1.061 1.00 90.75 545 VAL A CA 1
ATOM 4353 C C . VAL A 1 545 ? 3.575 7.544 1.459 1.00 90.75 545 VAL A C 1
ATOM 4355 O O . VAL A 1 545 ? 3.241 7.374 2.633 1.00 90.75 545 VAL A O 1
ATOM 4358 N N . ASP A 1 546 ? 3.150 6.746 0.482 1.00 92.94 546 ASP A N 1
ATOM 4359 C CA . ASP A 1 546 ? 2.187 5.655 0.675 1.00 92.94 546 ASP A CA 1
ATOM 4360 C C . ASP A 1 546 ? 2.832 4.271 0.660 1.00 92.94 546 ASP A C 1
ATOM 4362 O O . ASP A 1 546 ? 2.259 3.311 1.182 1.00 92.94 546 ASP A O 1
ATOM 4366 N N . GLU A 1 547 ? 3.988 4.143 0.013 1.00 96.12 547 GLU A N 1
ATOM 4367 C CA . GLU A 1 547 ? 4.680 2.874 -0.154 1.00 96.12 547 GLU A CA 1
ATOM 4368 C C . GLU A 1 547 ? 6.197 3.041 -0.146 1.00 96.12 547 GLU A C 1
ATOM 4370 O O . GLU A 1 547 ? 6.747 3.920 -0.812 1.00 96.12 547 GLU A O 1
ATOM 4375 N N . VAL A 1 548 ? 6.883 2.119 0.524 1.00 96.81 548 VAL A N 1
ATOM 4376 C CA . VAL A 1 548 ? 8.321 1.911 0.350 1.00 96.81 548 VAL A CA 1
ATOM 4377 C C . VAL A 1 548 ? 8.579 0.695 -0.534 1.00 96.81 548 VAL A C 1
ATOM 4379 O O . VAL A 1 548 ? 8.090 -0.404 -0.278 1.00 96.81 548 VAL A O 1
ATOM 4382 N N . ALA A 1 549 ? 9.355 0.897 -1.596 1.00 97.12 549 ALA A N 1
ATOM 4383 C CA . ALA A 1 549 ? 9.807 -0.156 -2.492 1.00 97.12 549 ALA A CA 1
ATOM 4384 C C . ALA A 1 549 ? 11.246 -0.549 -2.117 1.00 97.12 549 ALA A C 1
ATOM 4386 O O . ALA A 1 549 ? 12.223 0.110 -2.478 1.00 97.12 549 ALA A O 1
ATOM 4387 N N . CYS A 1 550 ? 11.368 -1.607 -1.325 1.00 97.56 550 CYS A N 1
ATOM 4388 C CA . CYS A 1 550 ? 12.600 -2.047 -0.692 1.00 97.56 550 CYS A CA 1
ATOM 4389 C C . CYS A 1 550 ? 13.538 -2.712 -1.704 1.00 97.56 550 CYS A C 1
ATOM 4391 O O . CYS A 1 550 ? 13.340 -3.868 -2.074 1.00 97.56 550 CYS A O 1
ATOM 4393 N N . LEU A 1 551 ? 14.578 -1.995 -2.134 1.00 95.06 551 LEU A N 1
ATOM 4394 C CA . LEU A 1 551 ? 15.625 -2.531 -3.002 1.00 95.06 551 LEU A CA 1
ATOM 4395 C C . LEU A 1 551 ? 16.549 -3.429 -2.178 1.00 95.06 551 LEU A C 1
ATOM 4397 O O . LEU A 1 551 ? 17.266 -2.940 -1.303 1.00 95.06 551 LEU A O 1
ATOM 4401 N N . THR A 1 552 ? 16.511 -4.736 -2.445 1.00 91.69 552 THR A N 1
ATOM 4402 C CA . THR A 1 552 ? 17.176 -5.758 -1.609 1.00 91.69 552 THR A CA 1
ATOM 4403 C C . THR A 1 552 ? 18.375 -6.435 -2.277 1.00 91.69 552 THR A C 1
ATOM 4405 O O . THR A 1 552 ? 19.253 -6.937 -1.581 1.00 91.69 552 THR A O 1
ATOM 4408 N N . ASP A 1 553 ? 18.471 -6.418 -3.608 1.00 89.44 553 ASP A N 1
ATOM 4409 C CA . ASP A 1 553 ? 19.479 -7.154 -4.384 1.00 89.44 553 ASP A CA 1
ATOM 4410 C C . ASP A 1 553 ? 20.675 -6.285 -4.827 1.00 89.44 553 ASP A C 1
ATOM 4412 O O . ASP A 1 553 ? 21.137 -6.359 -5.966 1.00 89.44 553 ASP A O 1
ATOM 4416 N N . PHE A 1 554 ? 21.204 -5.467 -3.909 1.00 88.50 554 PHE A N 1
ATOM 4417 C CA . PHE A 1 554 ? 22.347 -4.567 -4.148 1.00 88.50 554 PHE A CA 1
ATOM 4418 C C . PHE A 1 554 ? 23.726 -5.169 -3.804 1.00 88.50 554 PHE A C 1
ATOM 4420 O O . PHE A 1 554 ? 24.690 -4.428 -3.628 1.00 88.50 554 PHE A O 1
ATOM 4427 N N . GLY A 1 555 ? 23.848 -6.494 -3.694 1.00 86.44 555 GLY A N 1
ATOM 4428 C CA . GLY A 1 555 ? 25.154 -7.180 -3.593 1.00 86.44 555 GLY A CA 1
ATOM 4429 C C . GLY A 1 555 ? 25.280 -8.184 -2.459 1.00 86.44 555 GLY A C 1
ATOM 4430 O O . GLY A 1 555 ? 26.328 -8.806 -2.318 1.00 86.44 555 GLY A O 1
ATOM 4431 N N . LEU A 1 556 ? 24.246 -8.323 -1.632 1.00 88.38 556 LEU A N 1
ATOM 4432 C CA . LEU A 1 556 ? 24.235 -9.269 -0.520 1.00 88.38 556 LEU A CA 1
ATOM 4433 C C . LEU A 1 556 ? 23.973 -10.703 -0.995 1.00 88.38 556 LEU A C 1
ATOM 4435 O O . LEU A 1 556 ? 23.299 -10.935 -2.000 1.00 88.38 556 LEU A O 1
ATOM 4439 N N . GLY A 1 557 ? 24.478 -11.672 -0.230 1.00 88.06 557 GLY A N 1
ATOM 4440 C CA . GLY A 1 557 ? 24.218 -13.086 -0.465 1.00 88.06 557 GLY A CA 1
ATOM 4441 C C . GLY A 1 557 ? 22.749 -13.447 -0.232 1.00 88.06 557 GLY A C 1
ATOM 4442 O O . GLY A 1 557 ? 22.053 -12.849 0.588 1.00 88.06 557 GLY A O 1
ATOM 4443 N N . ARG A 1 558 ? 22.263 -14.481 -0.926 1.00 87.88 558 ARG A N 1
ATOM 4444 C CA . ARG A 1 558 ? 20.855 -14.914 -0.855 1.00 87.88 558 ARG A CA 1
ATOM 4445 C C . ARG A 1 558 ? 20.375 -15.226 0.565 1.00 87.88 558 ARG A C 1
ATOM 4447 O O . ARG A 1 558 ? 19.251 -14.873 0.910 1.00 87.88 558 ARG A O 1
ATOM 4454 N N . GLN A 1 559 ? 21.199 -15.897 1.370 1.00 89.81 559 GLN A N 1
ATOM 4455 C CA . GLN A 1 559 ? 20.845 -16.231 2.755 1.00 89.81 559 GLN A CA 1
ATOM 4456 C C . GLN A 1 559 ? 20.720 -14.976 3.622 1.00 89.81 559 GLN A C 1
ATOM 4458 O O . GLN A 1 559 ? 19.755 -14.863 4.373 1.00 89.81 559 GLN A O 1
ATOM 4463 N N . ASP A 1 560 ? 21.635 -14.016 3.459 1.00 92.31 560 ASP A N 1
ATOM 4464 C CA . ASP A 1 560 ? 21.569 -12.737 4.165 1.00 92.31 560 ASP A CA 1
ATOM 4465 C C . ASP A 1 560 ? 20.307 -11.969 3.778 1.00 92.31 560 ASP A C 1
ATOM 4467 O O . ASP A 1 560 ? 19.602 -11.487 4.655 1.00 92.31 560 ASP A O 1
ATOM 4471 N N . ILE A 1 561 ? 19.970 -11.896 2.485 1.00 93.50 561 ILE A N 1
ATOM 4472 C CA . ILE A 1 561 ? 18.756 -11.202 2.032 1.00 93.50 561 ILE A CA 1
ATOM 4473 C C . ILE A 1 561 ? 17.507 -11.839 2.647 1.00 93.50 561 ILE A C 1
ATOM 4475 O O . ILE A 1 561 ? 16.675 -11.124 3.200 1.00 93.50 561 ILE A O 1
ATOM 4479 N N . LEU A 1 562 ? 17.381 -13.170 2.611 1.00 92.06 562 LEU A N 1
ATOM 4480 C CA . LEU A 1 562 ? 16.243 -13.871 3.217 1.00 92.06 562 LEU A CA 1
ATOM 4481 C C . LEU A 1 562 ? 16.163 -13.648 4.734 1.00 92.06 562 LEU A C 1
ATOM 4483 O O . LEU A 1 562 ? 15.065 -13.482 5.258 1.00 92.06 562 LEU A O 1
ATOM 4487 N N . GLN A 1 563 ? 17.301 -13.588 5.431 1.00 93.38 563 GLN A N 1
ATOM 4488 C CA . GLN A 1 563 ? 17.342 -13.224 6.847 1.00 93.38 563 GLN A CA 1
ATOM 4489 C C . GLN A 1 563 ? 16.926 -11.759 7.064 1.00 93.38 563 GLN A C 1
ATOM 4491 O O . GLN A 1 563 ? 16.115 -11.467 7.931 1.00 93.38 563 GLN A O 1
ATOM 4496 N N . GLY A 1 564 ? 17.414 -10.823 6.251 1.00 94.81 564 GLY A N 1
ATOM 4497 C CA . GLY A 1 564 ? 17.002 -9.419 6.312 1.00 94.81 564 GLY A CA 1
ATOM 4498 C C . GLY A 1 564 ? 15.494 -9.236 6.099 1.00 94.81 564 GLY A C 1
ATOM 4499 O O . GLY A 1 564 ? 14.873 -8.381 6.734 1.00 94.81 564 GLY A O 1
ATOM 4500 N N . LEU A 1 565 ? 14.881 -10.078 5.258 1.00 95.81 565 LEU A N 1
ATOM 4501 C CA . LEU A 1 565 ? 13.438 -10.080 5.020 1.00 95.81 565 LEU A CA 1
ATOM 4502 C C . LEU A 1 565 ? 12.610 -10.519 6.238 1.00 95.81 565 LEU A C 1
ATOM 4504 O O . LEU A 1 565 ? 11.448 -10.117 6.331 1.00 95.81 565 LEU A O 1
ATOM 4508 N N . THR A 1 566 ? 13.162 -11.286 7.188 1.00 94.38 566 THR A N 1
ATOM 4509 C CA . THR A 1 566 ? 12.435 -11.615 8.428 1.00 94.38 566 THR A CA 1
ATOM 4510 C C . THR A 1 566 ? 12.247 -10.377 9.291 1.00 94.38 566 THR A C 1
ATOM 4512 O O . THR A 1 566 ? 11.121 -10.088 9.692 1.00 94.38 566 THR A O 1
ATOM 4515 N N . TYR A 1 567 ? 13.300 -9.577 9.466 1.00 94.06 567 TYR A N 1
ATOM 4516 C CA . TYR A 1 567 ? 13.225 -8.301 10.184 1.00 94.06 567 TYR A CA 1
ATOM 4517 C C . TYR A 1 567 ? 12.393 -7.258 9.433 1.00 94.06 567 TYR A C 1
ATOM 4519 O O . TYR A 1 567 ? 11.632 -6.510 10.044 1.00 94.06 567 TYR A O 1
ATOM 4527 N N . LEU A 1 568 ? 12.491 -7.213 8.098 1.00 95.81 568 LEU A N 1
ATOM 4528 C CA . LEU A 1 568 ? 11.646 -6.328 7.294 1.00 95.81 568 LEU A CA 1
ATOM 4529 C C . LEU A 1 568 ? 10.164 -6.700 7.417 1.00 95.81 568 LEU A C 1
ATOM 4531 O O . LEU A 1 568 ? 9.324 -5.810 7.502 1.00 95.81 568 LEU A O 1
ATOM 4535 N N . ASN A 1 569 ? 9.833 -7.994 7.449 1.00 92.94 569 ASN A N 1
ATOM 4536 C CA . ASN A 1 569 ? 8.460 -8.440 7.662 1.00 92.94 569 ASN A CA 1
ATOM 4537 C C . ASN A 1 569 ? 7.961 -8.125 9.080 1.00 92.94 569 ASN A C 1
ATOM 4539 O O . ASN A 1 569 ? 6.816 -7.705 9.239 1.00 92.94 569 ASN A O 1
ATOM 4543 N N . GLU A 1 570 ? 8.810 -8.283 10.097 1.00 86.50 570 GLU A N 1
ATOM 4544 C CA . GLU A 1 570 ? 8.487 -7.855 11.460 1.00 86.50 570 GLU A CA 1
ATOM 4545 C C . GLU A 1 570 ? 8.149 -6.359 11.484 1.00 86.50 570 GLU A C 1
ATOM 4547 O O . GLU A 1 570 ? 7.059 -5.991 11.922 1.00 86.50 570 GLU A O 1
ATOM 4552 N N . LEU A 1 571 ? 9.001 -5.509 10.897 1.00 87.25 571 LEU A N 1
ATOM 4553 C CA . LEU A 1 571 ? 8.731 -4.076 10.751 1.00 87.25 571 LEU A CA 1
ATOM 4554 C C . LEU A 1 571 ? 7.417 -3.810 9.992 1.00 87.25 571 LEU A C 1
ATOM 4556 O O . LEU A 1 571 ? 6.589 -3.018 10.437 1.00 87.25 571 LEU A O 1
ATOM 4560 N N . ARG A 1 572 ? 7.212 -4.468 8.847 1.00 89.50 572 ARG A N 1
ATOM 4561 C CA . ARG A 1 572 ? 6.010 -4.329 8.011 1.00 89.50 572 ARG A CA 1
ATOM 4562 C C . ARG A 1 572 ? 4.739 -4.661 8.790 1.00 89.50 572 ARG A C 1
ATOM 4564 O O . ARG A 1 572 ? 3.735 -3.977 8.622 1.00 89.50 572 ARG A O 1
ATOM 4571 N N . SER A 1 573 ? 4.772 -5.680 9.649 1.00 80.88 573 SER A N 1
ATOM 4572 C CA . SER A 1 573 ? 3.600 -6.121 10.415 1.00 80.88 573 SER A CA 1
ATOM 4573 C C . SER A 1 573 ? 3.033 -5.038 11.346 1.00 80.88 573 SER A C 1
ATOM 4575 O O . SER A 1 573 ? 1.831 -5.036 11.604 1.00 80.88 573 SER A O 1
ATOM 4577 N N . PHE A 1 574 ? 3.849 -4.058 11.763 1.00 74.56 574 PHE A N 1
ATOM 4578 C CA . PHE A 1 574 ? 3.385 -2.885 12.517 1.00 74.56 574 PHE A CA 1
ATOM 4579 C C . PHE A 1 574 ? 2.537 -1.909 11.683 1.00 74.56 574 PHE A C 1
ATOM 4581 O O . PHE A 1 574 ? 1.836 -1.079 12.255 1.00 74.56 574 PHE A O 1
ATOM 4588 N N . TYR A 1 575 ? 2.603 -1.995 10.352 1.00 74.62 575 TYR A N 1
ATOM 4589 C CA . TYR A 1 575 ? 1.950 -1.091 9.399 1.00 74.62 575 TYR A CA 1
ATOM 4590 C C . TYR A 1 575 ? 0.875 -1.780 8.544 1.00 74.62 575 TYR A C 1
ATOM 4592 O O . TYR A 1 575 ? 0.309 -1.156 7.643 1.00 74.62 575 TYR A O 1
ATOM 4600 N N . ASP A 1 576 ? 0.615 -3.070 8.783 1.00 62.50 576 ASP A N 1
ATOM 4601 C CA . ASP A 1 576 ? -0.324 -3.846 7.982 1.00 62.50 576 ASP A CA 1
ATOM 4602 C C . ASP A 1 576 ? -1.758 -3.319 8.119 1.00 62.50 576 ASP A C 1
ATOM 4604 O O . ASP A 1 576 ? -2.223 -2.933 9.186 1.00 62.50 576 ASP A O 1
ATOM 4608 N N . LYS A 1 577 ? -2.500 -3.337 7.016 1.00 50.00 577 LYS A N 1
ATOM 4609 C CA . LYS A 1 577 ? -3.903 -2.928 6.992 1.00 50.00 577 LYS A CA 1
ATOM 4610 C C . LYS A 1 577 ? -4.819 -4.040 7.501 1.00 50.00 577 LYS A C 1
ATOM 4612 O O . LYS A 1 577 ? -5.951 -3.766 7.874 1.00 50.00 577 LYS A O 1
ATOM 4617 N N . THR A 1 578 ? -4.382 -5.295 7.537 1.00 40.62 578 THR A N 1
ATOM 4618 C CA . THR A 1 578 ? -5.203 -6.405 8.058 1.00 40.62 578 THR A CA 1
ATOM 4619 C C . THR A 1 578 ? -5.278 -6.438 9.583 1.00 40.62 578 THR A C 1
ATOM 4621 O O . THR A 1 578 ? -6.184 -7.062 10.128 1.00 40.62 578 THR A O 1
ATOM 4624 N N . THR A 1 579 ? -4.409 -5.706 10.286 1.00 40.66 579 THR A N 1
ATOM 4625 C CA . THR A 1 579 ? -4.556 -5.418 11.720 1.00 40.66 579 THR A CA 1
ATOM 4626 C C . THR A 1 579 ? -5.543 -4.272 11.996 1.00 40.66 579 THR A C 1
ATOM 4628 O O . THR A 1 579 ? -5.805 -3.976 13.156 1.00 40.66 579 THR A O 1
ATOM 4631 N N . ARG A 1 580 ? -6.182 -3.673 10.969 1.00 43.12 580 ARG A N 1
ATOM 4632 C CA . ARG A 1 580 ? -7.150 -2.555 11.099 1.00 43.12 580 ARG A CA 1
ATOM 4633 C C . ARG A 1 580 ? -8.447 -2.861 11.852 1.00 43.12 580 ARG A C 1
ATOM 4635 O O . ARG A 1 580 ? -9.191 -1.924 12.118 1.00 43.12 580 ARG A O 1
ATOM 4642 N N . ASN A 1 581 ? -8.717 -4.110 12.232 1.00 38.09 581 ASN A N 1
ATOM 4643 C CA . ASN A 1 581 ? -9.821 -4.418 13.151 1.00 38.09 581 ASN A CA 1
ATOM 4644 C C . ASN A 1 581 ? -9.427 -4.330 14.631 1.00 38.09 581 ASN A C 1
ATOM 4646 O O . ASN A 1 581 ? -10.200 -4.734 15.492 1.00 38.09 581 ASN A O 1
ATOM 4650 N N . SER A 1 582 ? -8.255 -3.791 14.962 1.00 50.34 582 SER A N 1
ATOM 4651 C CA . SER A 1 582 ? -7.963 -3.410 16.338 1.00 50.34 582 SER A CA 1
ATOM 4652 C C . SER A 1 582 ? -8.293 -1.941 16.553 1.00 50.34 582 SER A C 1
ATOM 4654 O O . SER A 1 582 ? -7.569 -1.059 16.091 1.00 50.34 582 SER A O 1
ATOM 4656 N N . TYR A 1 583 ? -9.367 -1.676 17.282 1.00 57.03 583 TYR A N 1
ATOM 4657 C CA . TYR A 1 583 ? -9.580 -0.382 17.911 1.00 57.03 583 TYR A CA 1
ATOM 4658 C C . TYR A 1 583 ? -8.748 -0.386 19.194 1.00 57.03 583 TYR A C 1
ATOM 4660 O O . TYR A 1 583 ? -9.149 -1.053 20.147 1.00 57.03 583 TYR A O 1
ATOM 4668 N N . PRO A 1 584 ? -7.567 0.265 19.242 1.00 64.12 584 PRO A N 1
ATOM 4669 C CA . PRO A 1 584 ? -6.703 0.189 20.414 1.00 64.12 584 PRO A CA 1
ATOM 4670 C C . PRO A 1 584 ? -7.446 0.767 21.616 1.00 64.12 584 PRO A C 1
ATOM 4672 O O . PRO A 1 584 ? -7.683 1.972 21.670 1.00 64.12 584 PRO A O 1
ATOM 4675 N N . VAL A 1 585 ? -7.865 -0.092 22.541 1.00 74.62 585 VAL A N 1
ATOM 4676 C CA . VAL A 1 585 ? -8.565 0.317 23.759 1.00 74.62 585 VAL A CA 1
ATOM 4677 C C . VAL A 1 585 ? -7.591 1.140 24.595 1.00 74.62 585 VAL A C 1
ATOM 4679 O O . VAL A 1 585 ? -6.482 0.679 24.875 1.00 74.62 585 VAL A O 1
ATOM 4682 N N . SER A 1 586 ? -7.976 2.366 24.948 1.00 80.00 586 SER A N 1
ATOM 4683 C CA . SER A 1 586 ? -7.233 3.182 25.911 1.00 80.00 586 SER A CA 1
ATOM 4684 C C . SER A 1 586 ? -7.886 3.162 27.289 1.00 80.00 586 SER A C 1
ATOM 4686 O O . SER A 1 586 ? -7.186 3.289 28.296 1.00 80.00 586 SER A O 1
ATOM 4688 N N . ILE A 1 587 ? -9.204 2.968 27.344 1.00 86.06 587 ILE A N 1
ATOM 4689 C CA . ILE A 1 587 ? -9.985 2.961 28.579 1.00 86.06 587 ILE A CA 1
ATOM 4690 C C . ILE A 1 587 ? -10.811 1.681 28.628 1.00 86.06 587 ILE A C 1
ATOM 4692 O O . ILE A 1 587 ? -11.515 1.363 27.675 1.00 86.06 587 ILE A O 1
ATOM 4696 N N . VAL A 1 588 ? -10.760 0.963 29.745 1.00 88.44 588 VAL A N 1
ATOM 4697 C CA . VAL A 1 588 ? -11.621 -0.203 29.991 1.00 88.44 588 VAL A CA 1
ATOM 4698 C C . VAL A 1 588 ? -12.596 0.144 31.095 1.00 88.44 588 VAL A C 1
ATOM 4700 O O . VAL A 1 588 ? -12.157 0.600 32.141 1.00 88.44 588 VAL A O 1
ATOM 4703 N N . HIS A 1 589 ? -13.884 -0.113 30.904 1.00 88.69 589 HIS A N 1
ATOM 4704 C CA . HIS A 1 589 ? -14.863 -0.121 31.982 1.00 88.69 589 HIS A CA 1
ATOM 4705 C C . HIS A 1 589 ? -15.478 -1.512 32.116 1.00 88.69 589 HIS A C 1
ATOM 4707 O O . HIS A 1 589 ? -16.014 -2.073 31.159 1.00 88.69 589 HIS A O 1
ATOM 4713 N N . CYS A 1 590 ? -15.363 -2.091 33.308 1.00 87.31 590 CYS A N 1
ATOM 4714 C CA . CYS A 1 590 ? -15.826 -3.437 33.603 1.00 87.31 590 CYS A CA 1
ATOM 4715 C C . CYS A 1 590 ? -16.273 -3.583 35.065 1.00 87.31 590 CYS A C 1
ATOM 4717 O O . CYS A 1 590 ? -16.009 -2.723 35.905 1.00 87.31 590 CYS A O 1
ATOM 4719 N N . THR A 1 591 ? -16.939 -4.696 35.373 1.00 85.12 591 THR A N 1
ATOM 4720 C CA . THR A 1 591 ? -17.258 -5.071 36.756 1.00 85.12 591 THR A CA 1
ATOM 4721 C C . THR A 1 591 ? -16.014 -5.577 37.483 1.00 85.12 591 THR A C 1
ATOM 4723 O O . THR A 1 591 ? -15.086 -6.089 36.848 1.00 85.12 591 THR A O 1
ATOM 4726 N N . GLN A 1 592 ? -16.007 -5.508 38.819 1.00 84.19 592 GLN A N 1
ATOM 4727 C CA . GLN A 1 592 ? -14.928 -6.071 39.639 1.00 84.19 592 GLN A CA 1
ATOM 4728 C C . GLN A 1 592 ? -14.607 -7.527 39.272 1.00 84.19 592 GLN A C 1
ATOM 4730 O O . GLN A 1 592 ? -13.441 -7.853 39.064 1.00 84.19 592 GLN A O 1
ATOM 4735 N N . GLN A 1 593 ? -15.625 -8.381 39.121 1.00 85.25 593 GLN A N 1
ATOM 4736 C CA . GLN A 1 593 ? -15.420 -9.786 38.760 1.00 85.25 593 GLN A CA 1
ATOM 4737 C C . GLN A 1 593 ? -14.738 -9.938 37.393 1.00 85.25 593 GLN A C 1
ATOM 4739 O O . GLN A 1 593 ? -13.774 -10.685 37.271 1.00 85.25 593 GLN A O 1
ATOM 4744 N N . SER A 1 594 ? -15.176 -9.173 36.386 1.00 85.94 594 SER A N 1
ATOM 4745 C CA . SER A 1 594 ? -14.588 -9.238 35.040 1.00 85.94 594 SER A CA 1
ATOM 4746 C C . SER A 1 594 ? -13.117 -8.815 35.037 1.00 85.94 594 SER A C 1
ATOM 4748 O O . SER A 1 594 ? -12.310 -9.396 34.316 1.00 85.94 594 SER A O 1
ATOM 4750 N N . LEU A 1 595 ? -12.748 -7.817 35.852 1.00 86.88 595 LEU A N 1
ATOM 4751 C CA . LEU A 1 595 ? -11.350 -7.417 36.003 1.00 86.88 595 LEU A CA 1
ATOM 4752 C C . LEU A 1 595 ? -10.510 -8.524 36.648 1.00 86.88 595 LEU A C 1
ATOM 4754 O O . LEU A 1 595 ? -9.388 -8.763 36.205 1.00 86.88 595 LEU A O 1
ATOM 4758 N N . LEU A 1 596 ? -11.027 -9.175 37.694 1.00 86.81 596 LEU A N 1
ATOM 4759 C CA . LEU A 1 596 ? -10.324 -10.258 38.384 1.00 86.81 596 LEU A CA 1
ATOM 4760 C C . LEU A 1 596 ? -10.109 -11.459 37.458 1.00 86.81 596 LEU A C 1
ATOM 4762 O O . LEU A 1 596 ? -8.989 -11.963 37.374 1.00 86.81 596 LEU A O 1
ATOM 4766 N N . ASP A 1 597 ? -11.139 -11.848 36.706 1.00 86.44 597 ASP A N 1
ATOM 4767 C CA . ASP A 1 597 ? -11.063 -12.933 35.724 1.00 86.44 597 ASP A CA 1
ATOM 4768 C C . ASP A 1 597 ? -10.027 -12.614 34.632 1.00 86.44 597 ASP A C 1
ATOM 4770 O O . ASP A 1 597 ? -9.169 -13.439 34.309 1.00 86.44 597 ASP A O 1
ATOM 4774 N N . ALA A 1 598 ? -10.038 -11.382 34.111 1.00 85.25 598 ALA A N 1
ATOM 4775 C CA . ALA A 1 598 ? -9.077 -10.937 33.107 1.00 85.25 598 ALA A CA 1
ATOM 4776 C C . ALA A 1 598 ? -7.644 -10.845 33.658 1.00 85.25 598 ALA A C 1
ATOM 4778 O O . ALA A 1 598 ? -6.690 -11.195 32.968 1.00 85.25 598 ALA A O 1
ATOM 4779 N N . ALA A 1 599 ? -7.467 -10.411 34.907 1.00 84.44 599 ALA A N 1
ATOM 4780 C CA . ALA A 1 599 ? -6.157 -10.343 35.547 1.00 84.44 599 ALA A CA 1
ATOM 4781 C C . ALA A 1 599 ? -5.580 -11.724 35.894 1.00 84.44 599 ALA A C 1
ATOM 4783 O O . ALA A 1 599 ? -4.360 -11.867 35.986 1.00 84.44 599 ALA A O 1
ATOM 4784 N N . ALA A 1 600 ? -6.433 -12.734 36.075 1.00 84.62 600 ALA A N 1
ATOM 4785 C CA . ALA A 1 600 ? -6.014 -14.120 36.244 1.00 84.62 600 ALA A CA 1
ATOM 4786 C C . ALA A 1 600 ? -5.570 -14.770 34.919 1.00 84.62 600 ALA A C 1
ATOM 4788 O O . ALA A 1 600 ? -4.877 -15.788 34.949 1.00 84.62 600 ALA A O 1
ATOM 4789 N N . ASN A 1 601 ? -5.926 -14.185 33.767 1.00 80.69 601 ASN A N 1
ATOM 4790 C CA . ASN A 1 601 ? -5.526 -14.668 32.449 1.00 80.69 601 ASN A CA 1
ATOM 4791 C C . ASN A 1 601 ? -4.154 -14.073 32.025 1.00 80.69 601 ASN A C 1
ATOM 4793 O O . ASN A 1 601 ? -4.024 -12.854 31.834 1.00 80.69 601 ASN A O 1
ATOM 4797 N N . PRO A 1 602 ? -3.109 -14.906 31.823 1.00 74.88 602 PRO A N 1
ATOM 4798 C CA . PRO A 1 602 ? -1.790 -14.434 31.396 1.00 74.88 602 PRO A CA 1
ATOM 4799 C C . PRO A 1 602 ? -1.800 -13.663 30.068 1.00 74.88 602 PRO A C 1
ATOM 4801 O O . PRO A 1 602 ? -1.012 -12.731 29.902 1.00 74.88 602 PRO A O 1
ATOM 4804 N N . GLU A 1 603 ? -2.704 -14.004 29.145 1.00 69.81 603 GLU A N 1
ATOM 4805 C CA . GLU A 1 603 ? -2.810 -13.362 27.828 1.00 69.81 603 GLU A CA 1
ATOM 4806 C C . GLU A 1 603 ? -3.343 -11.924 27.930 1.00 69.81 603 GLU A C 1
ATOM 4808 O O . GLU A 1 603 ? -2.938 -11.043 27.168 1.00 69.81 603 GLU A O 1
ATOM 4813 N N . LEU A 1 604 ? -4.181 -11.651 28.936 1.00 73.44 604 LEU A N 1
ATOM 4814 C CA . LEU A 1 604 ? -4.811 -10.346 29.161 1.00 73.44 604 LEU A CA 1
ATOM 4815 C C . LEU A 1 604 ? -4.039 -9.456 30.141 1.00 73.44 604 LEU A C 1
ATOM 4817 O O . LEU A 1 604 ? -4.216 -8.237 30.135 1.00 73.44 604 LEU A O 1
ATOM 4821 N N . THR A 1 605 ? -3.120 -10.015 30.935 1.00 73.56 605 THR A N 1
ATOM 4822 C CA . THR A 1 605 ? -2.273 -9.237 31.863 1.00 73.56 605 THR A CA 1
ATOM 4823 C C . THR A 1 605 ? -1.524 -8.107 31.146 1.00 73.56 605 THR A C 1
ATOM 4825 O O . THR A 1 605 ? -1.454 -6.977 31.646 1.00 73.56 605 THR A O 1
ATOM 4828 N N . GLY A 1 606 ? -0.991 -8.395 29.952 1.00 69.31 606 GLY A N 1
ATOM 4829 C CA . GLY A 1 606 ? -0.308 -7.408 29.117 1.00 69.31 606 GLY A CA 1
ATOM 4830 C C . GLY A 1 606 ? -1.246 -6.293 28.657 1.00 69.31 606 GLY A C 1
ATOM 4831 O O . GLY A 1 606 ? -0.873 -5.126 28.726 1.00 69.31 606 GLY A O 1
ATOM 4832 N N . PHE A 1 607 ? -2.475 -6.645 28.267 1.00 76.31 607 PHE A N 1
ATOM 4833 C CA . PHE A 1 607 ? -3.522 -5.713 27.849 1.00 76.31 607 PHE A CA 1
ATOM 4834 C C . PHE A 1 607 ? -3.983 -4.795 28.989 1.00 76.31 607 PHE A C 1
ATOM 4836 O O . PHE A 1 607 ? -4.036 -3.582 28.802 1.00 76.31 607 PHE A O 1
ATOM 4843 N N . LEU A 1 608 ? -4.263 -5.333 30.180 1.00 78.81 608 LEU A N 1
ATOM 4844 C CA . LEU A 1 608 ? -4.686 -4.537 31.341 1.00 78.81 608 LEU A CA 1
ATOM 4845 C C . LEU A 1 608 ? -3.580 -3.575 31.787 1.00 78.81 608 LEU A C 1
ATOM 4847 O O . LEU A 1 608 ? -3.810 -2.384 32.002 1.00 78.81 608 LEU A O 1
ATOM 4851 N N . SER A 1 609 ? -2.339 -4.067 31.825 1.00 74.56 609 SER A N 1
ATOM 4852 C CA . SER A 1 609 ? -1.159 -3.239 32.099 1.00 74.56 609 SER A CA 1
ATOM 4853 C C . SER A 1 609 ? -0.942 -2.159 31.035 1.00 74.56 609 SER A C 1
ATOM 4855 O O . SER A 1 609 ? -0.237 -1.186 31.291 1.00 74.56 609 SER A O 1
ATOM 4857 N N . ALA A 1 610 ? -1.568 -2.299 29.868 1.00 72.50 610 ALA A N 1
ATOM 4858 C CA . ALA A 1 610 ? -1.532 -1.383 28.741 1.00 72.50 610 ALA A CA 1
ATOM 4859 C C . ALA A 1 610 ? -2.678 -0.340 28.736 1.00 72.50 610 ALA A C 1
ATOM 4861 O O . ALA A 1 610 ? -2.755 0.501 27.845 1.00 72.50 610 ALA A O 1
ATOM 4862 N N . GLN A 1 611 ? -3.577 -0.323 29.714 1.00 78.88 611 GLN A N 1
ATOM 4863 C CA . GLN A 1 611 ? -4.647 0.680 29.699 1.00 78.88 611 GLN A CA 1
ATOM 4864 C C . GLN A 1 611 ? -4.163 2.023 30.245 1.00 78.88 611 GLN A C 1
ATOM 4866 O O . GLN A 1 611 ? -3.293 2.071 31.121 1.00 78.88 611 GLN A O 1
ATOM 4871 N N . GLN A 1 612 ? -4.701 3.125 29.722 1.00 77.56 612 GLN A N 1
ATOM 4872 C CA . GLN A 1 612 ? -4.529 4.442 30.340 1.00 77.56 612 GLN A CA 1
ATOM 4873 C C . GLN A 1 612 ? -5.279 4.484 31.665 1.00 77.56 612 GLN A C 1
ATOM 4875 O O . GLN A 1 612 ? -4.740 4.959 32.662 1.00 77.56 612 GLN A O 1
ATOM 4880 N N . GLN A 1 613 ? -6.502 3.960 31.665 1.00 82.88 613 GLN A N 1
ATOM 4881 C CA . GLN A 1 613 ? -7.365 3.921 32.832 1.00 82.88 613 GLN A CA 1
ATOM 4882 C C . GLN A 1 613 ? -8.261 2.682 32.767 1.00 82.88 613 GLN A C 1
ATOM 4884 O O . GLN A 1 613 ? -8.733 2.300 31.695 1.00 82.88 613 GLN A O 1
ATOM 4889 N N . ILE A 1 614 ? -8.481 2.050 33.915 1.00 85.19 614 ILE A N 1
ATOM 4890 C CA . ILE A 1 614 ? -9.432 0.951 34.081 1.00 85.19 614 ILE A CA 1
ATOM 4891 C C . ILE A 1 614 ? -10.476 1.427 35.078 1.00 85.19 614 ILE A C 1
ATOM 4893 O O . ILE A 1 614 ? -10.163 1.678 36.233 1.00 85.19 614 ILE A O 1
ATOM 4897 N N . ILE A 1 615 ? -11.709 1.576 34.639 1.00 85.50 615 ILE A N 1
ATOM 4898 C CA . ILE A 1 615 ? -12.839 1.927 35.481 1.00 85.50 615 ILE A CA 1
ATOM 4899 C C . ILE A 1 615 ? -13.448 0.623 35.995 1.00 85.50 615 ILE A C 1
ATOM 4901 O O . ILE A 1 615 ? -13.683 -0.309 35.218 1.00 85.50 615 ILE A O 1
ATOM 4905 N N . VAL A 1 616 ? -13.655 0.543 37.307 1.00 80.56 616 VAL A N 1
ATOM 4906 C CA . VAL A 1 616 ? -14.179 -0.647 37.978 1.00 80.56 616 VAL A CA 1
ATOM 4907 C C . VAL A 1 616 ? -15.345 -0.266 38.870 1.00 80.56 616 VAL A C 1
ATOM 4909 O O . VAL A 1 616 ? -15.216 0.585 39.752 1.00 80.56 616 VAL A O 1
ATOM 4912 N N . GLU A 1 617 ? -16.462 -0.954 38.672 1.00 72.56 617 GLU A N 1
ATOM 4913 C CA . GLU A 1 617 ? -17.601 -0.916 39.583 1.00 72.56 617 GLU A CA 1
ATOM 4914 C C . GLU A 1 617 ? -17.367 -1.913 40.730 1.00 72.56 617 GLU A C 1
ATOM 4916 O O . GLU A 1 617 ? -17.287 -3.126 40.502 1.00 72.56 617 GLU A O 1
ATOM 4921 N N . ALA A 1 618 ? -17.191 -1.395 41.951 1.00 67.38 618 ALA A N 1
ATOM 4922 C CA . ALA A 1 618 ? -16.899 -2.184 43.150 1.00 67.38 618 ALA A CA 1
ATOM 4923 C C . ALA A 1 618 ? -17.454 -1.515 44.420 1.00 67.38 618 ALA A C 1
ATOM 4925 O O . ALA A 1 618 ? -17.322 -0.303 44.600 1.00 67.38 618 ALA A O 1
ATOM 4926 N N . GLN A 1 619 ? -18.025 -2.319 45.327 1.00 59.84 619 GLN A N 1
ATOM 4927 C CA . GLN A 1 619 ? -18.508 -1.857 46.639 1.00 59.84 619 GLN A CA 1
ATOM 4928 C C . GLN A 1 619 ? -17.438 -1.952 47.745 1.00 59.84 619 GLN A C 1
ATOM 4930 O O . GLN A 1 619 ? -17.468 -1.143 48.672 1.00 59.84 619 GLN A O 1
ATOM 4935 N N . ASP A 1 620 ? -16.485 -2.893 47.646 1.00 58.62 620 ASP A N 1
ATOM 4936 C CA . ASP A 1 620 ? -15.392 -3.096 48.614 1.00 58.62 620 ASP A CA 1
ATOM 4937 C C . ASP A 1 620 ? -14.079 -3.516 47.914 1.00 58.62 620 ASP A C 1
ATOM 4939 O O . ASP A 1 620 ? -14.076 -4.210 46.895 1.00 58.62 620 ASP A O 1
ATOM 4943 N N . PHE A 1 621 ? -12.942 -3.075 48.454 1.00 58.06 621 PHE A N 1
ATOM 4944 C CA . PHE A 1 621 ? -11.632 -3.049 47.798 1.00 58.06 621 PHE A CA 1
ATOM 4945 C C . PHE A 1 621 ? -10.621 -3.982 48.482 1.00 58.06 621 PHE A C 1
ATOM 4947 O O . PHE A 1 621 ? -9.719 -3.529 49.185 1.00 58.06 621 PHE A O 1
ATOM 4954 N N . GLN A 1 622 ? -10.726 -5.299 48.280 1.00 58.38 622 GLN A N 1
ATOM 4955 C CA . GLN A 1 622 ? -9.742 -6.230 48.867 1.00 58.38 622 GLN A CA 1
ATOM 4956 C C . GLN A 1 622 ? -8.930 -7.070 47.870 1.00 58.38 622 GLN A C 1
ATOM 4958 O O . GLN A 1 622 ? -7.934 -7.662 48.279 1.00 58.38 622 GLN A O 1
ATOM 4963 N N . GLU A 1 623 ? -9.248 -7.072 46.568 1.00 67.81 623 GLU A N 1
ATOM 4964 C CA . GLU A 1 623 ? -8.724 -8.123 45.667 1.00 67.81 623 GLU A CA 1
ATOM 4965 C C . GLU A 1 623 ? -8.062 -7.649 44.357 1.00 67.81 623 GLU A C 1
ATOM 4967 O O . GLU A 1 623 ? -7.626 -8.476 43.560 1.00 67.81 623 GLU A O 1
ATOM 4972 N N . ILE A 1 624 ? -7.905 -6.340 44.112 1.00 69.06 624 ILE A N 1
ATOM 4973 C CA . ILE A 1 624 ? -7.289 -5.861 42.857 1.00 69.06 624 ILE A CA 1
ATOM 4974 C C . ILE A 1 624 ? -5.762 -6.101 42.853 1.00 69.06 624 ILE A C 1
ATOM 4976 O O . ILE A 1 624 ? -5.078 -5.728 43.814 1.00 69.06 624 ILE A O 1
ATOM 4980 N N . PRO A 1 625 ? -5.180 -6.654 41.765 1.00 72.00 625 PRO A N 1
ATOM 4981 C CA . PRO A 1 625 ? -3.736 -6.833 41.643 1.00 72.00 625 PRO A CA 1
ATOM 4982 C C . PRO A 1 625 ? -2.959 -5.527 41.841 1.00 72.00 625 PRO A C 1
ATOM 4984 O O . PRO A 1 625 ? -3.236 -4.513 41.198 1.00 72.00 625 PRO A O 1
ATOM 4987 N N . LYS A 1 626 ? -1.910 -5.567 42.676 1.00 72.12 626 LYS A N 1
ATOM 4988 C CA . LYS A 1 626 ? -1.083 -4.387 43.000 1.00 72.12 626 LYS A CA 1
ATOM 4989 C C . LYS A 1 626 ? -0.513 -3.669 41.772 1.00 72.12 626 LYS A C 1
ATOM 4991 O O . LYS A 1 626 ? -0.322 -2.458 41.818 1.00 72.12 626 LYS A O 1
ATOM 4996 N N . SER A 1 627 ? -0.250 -4.401 40.689 1.00 72.25 627 SER A N 1
ATOM 4997 C CA . SER A 1 627 ? 0.269 -3.868 39.423 1.00 72.25 627 SER A CA 1
ATOM 4998 C C . SER A 1 627 ? -0.704 -2.934 38.695 1.00 72.25 627 SER A C 1
ATOM 5000 O O . SER A 1 627 ? -0.254 -2.114 37.899 1.00 72.25 627 SER A O 1
ATOM 5002 N N . LEU A 1 628 ? -2.010 -3.031 38.961 1.00 74.56 628 LEU A N 1
ATOM 5003 C CA . LEU A 1 628 ? -3.047 -2.251 38.276 1.00 74.56 628 LEU A CA 1
ATOM 5004 C C . LEU A 1 628 ? -3.543 -1.051 39.096 1.00 74.56 628 LEU A C 1
ATOM 5006 O O . LEU A 1 628 ? -4.217 -0.179 38.553 1.00 74.56 628 LEU A O 1
ATOM 5010 N N . LEU A 1 629 ? -3.177 -0.960 40.379 1.00 73.25 629 LEU A N 1
ATOM 5011 C CA . LEU A 1 629 ? -3.703 0.038 41.320 1.00 73.25 629 LEU A CA 1
ATOM 5012 C C . LEU A 1 629 ? -3.548 1.492 40.868 1.00 73.25 629 LEU A C 1
ATOM 5014 O O . LEU A 1 629 ? -4.412 2.310 41.149 1.00 73.25 629 LEU A O 1
ATOM 5018 N N . SER A 1 630 ? -2.469 1.824 40.159 1.00 71.88 630 SER A N 1
ATOM 5019 C CA . SER A 1 630 ? -2.231 3.187 39.665 1.00 71.88 630 SER A CA 1
ATOM 5020 C C . SER A 1 630 ? -3.124 3.588 38.487 1.00 71.88 630 SER A C 1
ATOM 5022 O O . SER A 1 630 ? -3.148 4.760 38.121 1.00 71.88 630 SER A O 1
ATOM 5024 N N . LYS A 1 631 ? -3.822 2.625 37.878 1.00 74.75 631 LYS A N 1
ATOM 5025 C CA . LYS A 1 631 ? -4.653 2.802 36.679 1.00 74.75 631 LYS A CA 1
ATOM 5026 C C . LYS A 1 631 ? -6.134 2.594 36.957 1.00 74.75 631 LYS A C 1
ATOM 5028 O O . LYS A 1 631 ? -6.959 3.000 36.141 1.00 74.75 631 LYS A O 1
ATOM 5033 N N . VAL A 1 632 ? -6.459 1.937 38.068 1.00 80.38 632 VAL A N 1
ATOM 5034 C CA . VAL A 1 632 ? -7.835 1.625 38.430 1.00 80.38 632 VAL A CA 1
ATOM 5035 C C . VAL A 1 632 ? -8.510 2.844 39.055 1.00 80.38 632 VAL A C 1
ATOM 5037 O O . VAL A 1 632 ? -8.094 3.329 40.104 1.00 80.38 632 VAL A O 1
ATOM 5040 N N . LEU A 1 633 ? -9.574 3.310 38.409 1.00 79.69 633 LEU A N 1
ATOM 5041 C CA . LEU A 1 633 ? -10.554 4.224 38.971 1.00 79.69 633 LEU A CA 1
ATOM 5042 C C . LEU A 1 633 ? -11.737 3.401 39.475 1.00 79.69 633 LEU A C 1
ATOM 5044 O O . LEU A 1 633 ? -12.348 2.663 38.707 1.00 79.69 633 LEU A O 1
ATOM 5048 N N . ILE A 1 634 ? -12.074 3.550 40.750 1.00 72.62 634 ILE A N 1
ATOM 5049 C CA . ILE A 1 634 ? -13.243 2.892 41.333 1.00 72.62 634 ILE A CA 1
ATOM 5050 C C . ILE A 1 634 ? -14.408 3.868 41.285 1.00 72.62 634 ILE A C 1
ATOM 5052 O O . ILE A 1 634 ? -14.266 5.017 41.701 1.00 72.62 634 ILE A O 1
ATOM 5056 N N . ILE A 1 635 ? -15.546 3.396 40.789 1.00 70.12 635 ILE A N 1
ATOM 5057 C CA . ILE A 1 635 ? -16.813 4.112 40.879 1.00 70.12 635 ILE A CA 1
ATOM 5058 C C . ILE A 1 635 ? -17.702 3.298 41.819 1.00 70.12 635 ILE A C 1
ATOM 5060 O O . ILE A 1 635 ? -18.156 2.216 41.452 1.00 70.12 635 ILE A O 1
ATOM 5064 N N . ASN A 1 636 ? -17.912 3.792 43.041 1.00 63.84 636 ASN A N 1
ATOM 5065 C CA . ASN A 1 636 ? -18.872 3.212 43.980 1.00 63.84 636 ASN A CA 1
ATOM 5066 C C . ASN A 1 636 ? -20.198 3.986 43.893 1.00 63.84 636 ASN A C 1
ATOM 5068 O O . ASN A 1 636 ? -20.211 5.194 43.628 1.00 63.84 636 ASN A O 1
ATOM 5072 N N . ASP A 1 637 ? -21.317 3.317 44.179 1.00 53.81 637 ASP A N 1
ATOM 5073 C CA . ASP A 1 637 ? -22.596 3.980 44.419 1.00 53.81 637 ASP A CA 1
ATOM 5074 C C . ASP A 1 637 ? -22.429 5.115 45.437 1.00 53.81 637 ASP A C 1
ATOM 5076 O O . ASP A 1 637 ? -22.920 6.210 45.189 1.00 53.81 637 ASP A O 1
ATOM 5080 N N . ALA A 1 638 ? -21.662 4.910 46.518 1.00 50.78 638 ALA A N 1
ATOM 5081 C CA . ALA A 1 638 ? -21.426 5.887 47.592 1.00 50.78 638 ALA A CA 1
ATOM 5082 C C . ALA A 1 638 ? -20.883 7.261 47.138 1.00 50.78 638 ALA A C 1
ATOM 5084 O O . ALA A 1 638 ? -21.113 8.257 47.826 1.00 50.78 638 ALA A O 1
ATOM 5085 N N . ASP A 1 639 ? -20.227 7.345 45.977 1.00 49.97 639 ASP A N 1
ATOM 5086 C CA . ASP A 1 639 ? -19.704 8.599 45.413 1.00 49.97 639 ASP A CA 1
ATOM 5087 C C . ASP A 1 639 ? -20.793 9.416 44.674 1.00 49.97 639 ASP A C 1
ATOM 5089 O O . ASP A 1 639 ? -20.551 10.470 44.068 1.00 49.97 639 ASP A O 1
ATOM 5093 N N . GLY A 1 640 ? -22.038 8.925 44.695 1.00 49.31 640 GLY A N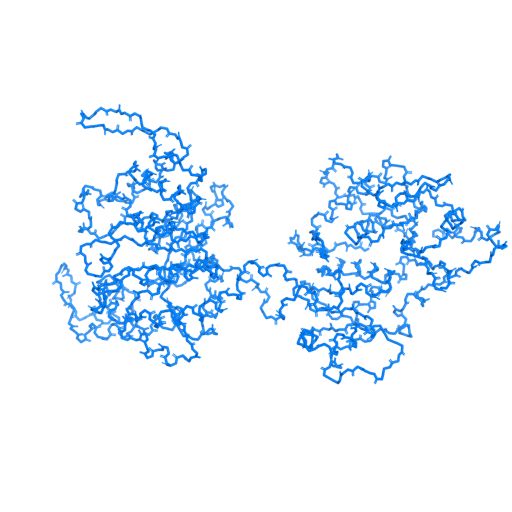 1
ATOM 5094 C CA . GLY A 1 640 ? -23.186 9.506 44.007 1.00 49.31 640 GLY A CA 1
ATOM 5095 C C . GLY A 1 640 ? -23.080 9.428 42.485 1.00 49.31 640 GLY A C 1
ATOM 5096 O O . GLY A 1 640 ? -23.748 10.194 41.787 1.00 49.31 640 GLY A O 1
ATOM 5097 N N . ALA A 1 641 ? -22.188 8.585 41.969 1.00 52.09 641 ALA A N 1
ATOM 5098 C CA . ALA A 1 641 ? -22.058 8.272 40.551 1.00 52.09 641 ALA A CA 1
ATOM 5099 C C . ALA A 1 641 ? -22.905 7.049 40.158 1.00 52.09 641 ALA A C 1
ATOM 5101 O O . ALA A 1 641 ? -23.026 6.761 38.972 1.00 52.09 641 ALA A O 1
ATOM 5102 N N . GLY A 1 642 ? -23.484 6.346 41.134 1.00 59.09 642 GLY A N 1
ATOM 5103 C CA . GLY A 1 642 ? -24.378 5.207 40.961 1.00 59.09 642 GLY A CA 1
ATOM 5104 C C . GLY A 1 642 ? -25.761 5.570 40.434 1.00 59.09 642 GLY A C 1
ATOM 5105 O O . GLY A 1 642 ? -26.376 6.533 40.895 1.00 59.09 642 GLY A O 1
ATOM 5106 N N . ILE A 1 643 ? -26.285 4.773 39.502 1.00 57.38 643 ILE A N 1
ATOM 5107 C CA . ILE A 1 643 ? -27.598 5.011 38.885 1.00 57.38 643 ILE A CA 1
ATOM 5108 C C . ILE A 1 643 ? -28.734 4.901 39.913 1.00 57.38 643 ILE A C 1
ATOM 5110 O O . ILE A 1 643 ? -29.677 5.691 39.873 1.00 57.38 643 ILE A O 1
ATOM 5114 N N . GLU A 1 644 ? -28.636 3.966 40.861 1.00 59.19 644 GLU A N 1
ATOM 5115 C CA . GLU A 1 644 ? -29.647 3.806 41.912 1.00 59.19 644 GLU A CA 1
ATOM 5116 C C . GLU A 1 644 ? -29.700 5.013 42.855 1.00 59.19 644 GLU A C 1
ATOM 5118 O O . GLU A 1 644 ? -30.778 5.386 43.317 1.00 59.19 644 GLU A O 1
ATOM 5123 N N . GLN A 1 645 ? -28.564 5.679 43.088 1.00 59.88 645 GLN A N 1
ATOM 5124 C CA . GLN A 1 645 ? -28.514 6.912 43.879 1.00 59.88 645 GLN A CA 1
ATOM 5125 C C . GLN A 1 645 ? -29.002 8.145 43.113 1.00 59.88 645 GLN A C 1
ATOM 5127 O O . GLN A 1 645 ? -29.480 9.098 43.727 1.00 59.88 645 GLN A O 1
ATOM 5132 N N . MET A 1 646 ? -28.882 8.146 41.782 1.00 50.91 646 MET A N 1
ATOM 5133 C CA . MET A 1 646 ? -29.378 9.232 40.932 1.00 50.91 646 MET A CA 1
ATOM 5134 C C . MET A 1 646 ? -30.902 9.257 40.816 1.00 50.91 646 MET A C 1
ATOM 5136 O O . MET A 1 646 ? -31.458 10.284 40.445 1.00 50.91 646 MET A O 1
ATOM 5140 N N . ALA A 1 647 ? -31.580 8.143 41.081 1.00 51.44 647 ALA A N 1
ATOM 5141 C CA . ALA A 1 647 ? -33.010 8.019 40.862 1.00 51.44 647 ALA A CA 1
ATOM 5142 C C . ALA A 1 647 ? -33.823 8.542 42.058 1.00 51.44 647 ALA A C 1
ATOM 5144 O O . ALA A 1 647 ? -34.082 7.826 43.024 1.00 51.44 647 ALA A O 1
ATOM 5145 N N . ILE A 1 648 ? -34.299 9.788 41.972 1.00 45.12 648 ILE A N 1
ATOM 5146 C CA . ILE A 1 648 ? -35.110 10.418 43.032 1.00 45.12 648 ILE A CA 1
ATOM 5147 C C . ILE A 1 648 ? -36.518 9.788 43.162 1.00 45.12 648 ILE A C 1
ATOM 5149 O O . ILE A 1 648 ? -37.160 9.911 44.207 1.00 45.12 648 ILE A O 1
ATOM 5153 N N . LYS A 1 649 ? -37.009 9.067 42.142 1.00 48.19 649 LYS A N 1
ATOM 5154 C CA . LYS A 1 649 ? -38.325 8.396 42.144 1.00 48.19 649 LYS A CA 1
ATOM 5155 C C . LYS A 1 649 ? -38.172 6.915 41.750 1.00 48.19 649 LYS A C 1
ATOM 5157 O O . LYS A 1 649 ? -38.190 6.587 40.566 1.00 48.19 649 LYS A O 1
ATOM 5162 N N . SER A 1 650 ? -38.009 6.026 42.736 1.00 41.75 650 SER A N 1
ATOM 5163 C CA . SER A 1 650 ? -38.117 4.568 42.539 1.00 41.75 650 SER A CA 1
ATOM 5164 C C . SER A 1 650 ? -39.516 4.089 42.939 1.00 41.75 650 SER A C 1
ATOM 5166 O O . SER A 1 650 ? -40.020 4.464 43.998 1.00 41.75 650 SER A O 1
ATOM 5168 N N . PHE A 1 651 ? -40.158 3.273 42.101 1.00 40.66 651 PHE A N 1
ATOM 5169 C CA . PHE A 1 651 ? -41.508 2.753 42.358 1.00 40.66 651 PHE A CA 1
ATOM 5170 C C . PHE A 1 651 ? -41.467 1.232 42.528 1.00 40.66 651 PHE A C 1
ATOM 5172 O O . PHE A 1 651 ? -41.042 0.530 41.616 1.00 40.66 651 PHE A O 1
ATOM 5179 N N . SER A 1 652 ? -41.893 0.725 43.689 1.00 39.81 652 SER A N 1
ATOM 5180 C CA . SER A 1 652 ? -42.154 -0.705 43.913 1.00 39.81 652 SER A CA 1
ATOM 5181 C C . SER A 1 652 ? -43.565 -1.054 43.463 1.00 39.81 652 SER A C 1
ATOM 5183 O O . SER A 1 652 ? -44.505 -0.358 43.843 1.00 39.81 652 SER A O 1
ATOM 5185 N N . PHE A 1 653 ? -43.730 -2.137 42.709 1.00 41.44 653 PHE A N 1
ATOM 5186 C CA . PHE A 1 653 ? -45.052 -2.637 42.343 1.00 41.44 653 PHE A CA 1
ATOM 5187 C C . PHE A 1 653 ? -45.479 -3.749 43.308 1.00 41.44 653 PHE A C 1
ATOM 5189 O O . PHE A 1 653 ? -44.816 -4.779 43.389 1.00 41.44 653 PHE A O 1
ATOM 5196 N N . SER A 1 654 ? -46.604 -3.581 44.010 1.00 41.81 654 SER A N 1
ATOM 5197 C CA . SER A 1 654 ? -47.395 -4.722 44.490 1.00 41.81 654 SER A CA 1
ATOM 5198 C C . SER A 1 654 ? -48.571 -4.981 43.541 1.00 41.81 654 SER A C 1
ATOM 5200 O O . SER A 1 654 ? -49.108 -4.056 42.927 1.00 41.81 654 SER A O 1
ATOM 5202 N N . GLU A 1 655 ? -49.000 -6.240 43.424 1.00 36.66 655 GLU A N 1
ATOM 5203 C CA . GLU A 1 655 ? -50.068 -6.695 42.510 1.00 36.66 655 GLU A CA 1
ATOM 5204 C C . GLU A 1 655 ? -51.397 -5.914 42.687 1.00 36.66 655 GLU A C 1
ATOM 5206 O O . GLU A 1 655 ? -52.191 -5.783 41.755 1.00 36.66 655 GLU A O 1
ATOM 5211 N N . ALA A 1 656 ? -51.617 -5.319 43.867 1.00 37.03 656 ALA A N 1
ATOM 5212 C CA . ALA A 1 656 ? -52.784 -4.499 44.198 1.00 37.03 656 ALA A CA 1
ATOM 5213 C C . ALA A 1 656 ? -52.642 -2.997 43.842 1.00 37.03 656 ALA A C 1
ATOM 5215 O O . ALA A 1 656 ? -53.655 -2.309 43.697 1.00 37.03 656 ALA A O 1
ATOM 5216 N N . GLU A 1 657 ? -51.423 -2.474 43.671 1.00 40.16 657 GLU A N 1
ATOM 5217 C CA . GLU A 1 657 ? -51.140 -1.041 43.440 1.00 40.16 657 GLU A CA 1
ATOM 5218 C C . GLU A 1 657 ? -51.179 -0.624 41.961 1.00 40.16 657 GLU A C 1
ATOM 5220 O O . GLU A 1 657 ? -51.290 0.569 41.659 1.00 40.16 657 GLU A O 1
ATOM 5225 N N . LEU A 1 658 ? -51.220 -1.594 41.038 1.00 40.22 658 LEU A N 1
ATOM 5226 C CA . LEU A 1 658 ? -51.377 -1.386 39.588 1.00 40.22 658 LEU A CA 1
ATOM 5227 C C . LEU A 1 658 ? -52.654 -0.608 39.195 1.00 40.22 658 LEU A C 1
ATOM 5229 O O . LEU A 1 658 ? -52.781 -0.182 38.049 1.00 40.22 658 LEU A O 1
ATOM 5233 N N . LYS A 1 659 ? -53.604 -0.394 40.120 1.00 37.72 659 LYS A N 1
ATOM 5234 C CA . LYS A 1 659 ? -54.879 0.298 39.854 1.00 37.72 659 LYS A CA 1
ATOM 5235 C C . LYS A 1 659 ? -54.943 1.777 40.257 1.00 37.72 659 LYS A C 1
ATOM 5237 O O . LYS A 1 659 ? -55.858 2.447 39.783 1.00 37.72 659 LYS A O 1
ATOM 5242 N N . THR A 1 660 ? -54.026 2.311 41.074 1.00 35.03 660 THR A N 1
ATOM 5243 C CA . THR A 1 660 ? -54.286 3.613 41.742 1.00 35.03 660 THR A CA 1
ATOM 5244 C C . THR A 1 660 ? -53.183 4.671 41.597 1.00 35.03 660 THR A C 1
ATOM 5246 O O . THR A 1 660 ? -53.483 5.861 41.657 1.00 35.03 660 THR A O 1
ATOM 5249 N N . SER A 1 661 ? -51.924 4.309 41.336 1.00 37.34 661 SER A N 1
ATOM 5250 C CA . SER A 1 661 ? -50.795 5.247 41.531 1.00 37.34 661 SER A CA 1
ATOM 5251 C C . SER A 1 661 ? -50.332 6.027 40.289 1.00 37.34 661 SER A C 1
ATOM 5253 O O . SER A 1 661 ? -49.268 6.642 40.294 1.00 37.34 661 SER A O 1
ATOM 5255 N N . PHE A 1 662 ? -51.135 6.071 39.222 1.00 37.12 662 PHE A N 1
ATOM 5256 C CA . PHE A 1 662 ? -50.694 6.623 37.934 1.00 37.12 662 PHE A CA 1
ATOM 5257 C C . PHE A 1 662 ? -50.719 8.159 37.811 1.00 37.12 662 PHE A C 1
ATOM 5259 O O . PHE A 1 662 ? -50.118 8.721 36.898 1.00 37.12 662 PHE A O 1
ATOM 5266 N N . ASN A 1 663 ? -51.375 8.871 38.732 1.00 36.94 663 ASN A N 1
ATOM 5267 C CA . ASN A 1 663 ? -51.516 10.332 38.635 1.00 36.94 663 ASN A CA 1
ATOM 5268 C C . ASN A 1 663 ? -50.239 11.119 39.003 1.00 36.94 663 ASN A C 1
ATOM 5270 O O . ASN A 1 663 ? -50.189 12.320 38.754 1.00 36.94 663 ASN A O 1
ATOM 5274 N N . ALA A 1 664 ? -49.201 10.473 39.547 1.00 39.66 664 ALA A N 1
ATOM 5275 C CA . ALA A 1 664 ? -47.957 11.143 39.948 1.00 39.66 664 ALA A CA 1
ATOM 5276 C C . ALA A 1 664 ? -46.872 11.184 38.849 1.00 39.66 664 ALA A C 1
ATOM 5278 O O . ALA A 1 664 ? -45.937 11.973 38.953 1.00 39.66 664 ALA A O 1
ATOM 5279 N N . LEU A 1 665 ? -46.984 10.365 37.792 1.00 38.75 665 LEU A N 1
ATOM 5280 C CA . LEU A 1 665 ? -45.988 10.301 36.706 1.00 38.75 665 LEU A CA 1
ATOM 5281 C C . LEU A 1 665 ? -46.203 11.380 35.618 1.00 38.75 665 LEU A C 1
ATOM 5283 O O . LEU A 1 665 ? -45.336 11.594 34.774 1.00 38.75 665 LEU A O 1
ATOM 5287 N N . ILE A 1 666 ? -47.375 12.033 35.609 1.00 39.06 666 ILE A N 1
ATOM 5288 C CA . ILE A 1 666 ? -47.843 12.884 34.496 1.00 39.06 666 ILE A CA 1
ATOM 5289 C C . ILE A 1 666 ? -47.998 14.370 34.876 1.00 39.06 666 ILE A C 1
ATOM 5291 O O . ILE A 1 666 ? -47.944 15.206 33.981 1.00 39.06 666 ILE A O 1
ATOM 5295 N N . ASN A 1 667 ? -48.124 14.720 36.162 1.00 34.91 667 ASN A N 1
ATOM 5296 C CA . ASN A 1 667 ? -48.602 16.050 36.580 1.00 34.91 667 ASN A CA 1
ATOM 5297 C C . ASN A 1 667 ? -47.552 17.052 37.102 1.00 34.91 667 ASN A C 1
ATOM 5299 O O . ASN A 1 667 ? -47.955 18.097 37.604 1.00 34.91 667 ASN A O 1
ATOM 5303 N N . ASP A 1 668 ? -46.247 16.806 36.975 1.00 31.81 668 ASP A N 1
ATOM 5304 C CA . ASP A 1 668 ? -45.280 17.893 37.204 1.00 31.81 668 ASP A CA 1
ATOM 5305 C C . ASP A 1 668 ? -45.201 18.748 35.920 1.00 31.81 668 ASP A C 1
ATOM 5307 O O . ASP A 1 668 ? -44.504 18.405 34.962 1.00 31.81 668 ASP A O 1
ATOM 5311 N N . GLU A 1 669 ? -46.025 19.804 35.886 1.00 31.19 669 GLU A N 1
ATOM 5312 C CA . GLU A 1 669 ? -45.966 20.914 34.927 1.00 31.19 669 GLU A CA 1
ATOM 5313 C C . GLU A 1 669 ? -44.580 21.596 34.951 1.00 31.19 669 GLU A C 1
ATOM 5315 O O . GLU A 1 669 ? -43.944 21.677 36.001 1.00 31.19 669 GLU A O 1
ATOM 5320 N N . PHE A 1 670 ? -44.167 22.039 33.755 1.00 29.95 670 PHE A N 1
ATOM 5321 C CA . PHE A 1 670 ? -42.955 22.766 33.331 1.00 29.95 670 PHE A CA 1
ATOM 5322 C C . PHE A 1 670 ? -42.113 23.517 34.376 1.00 29.95 670 PHE A C 1
ATOM 5324 O O . PHE A 1 670 ? -42.669 24.359 35.118 1.00 29.95 670 PHE A O 1
#

Organism: NCBI:txid3149230